Protein AF-A0A0M3IHQ3-F1 (afdb_monomer)

Sequence (482 aa):
MSVLHPSTSAELKSTDRDISDENDVYAEVDDEIVREALESGMDLREYSSKLEEQLKSAHRLAVDDEIVREALESGMDLREYSSKLEEQLKSAHRLAVHDCIEQADKLADLHIELTACDDAFARLEEMLVGFQSELGTISSDMKRLQQQSVEINQQLNNRQKVRGELSQFVDDMVVPQTMIEVILDREVGEREFLEQLHELQHKLQFLKAQEFKEAKAVADVQDVIENLKYKAMAKVREWLLLKISSFKKPLTNYQIPQGALLK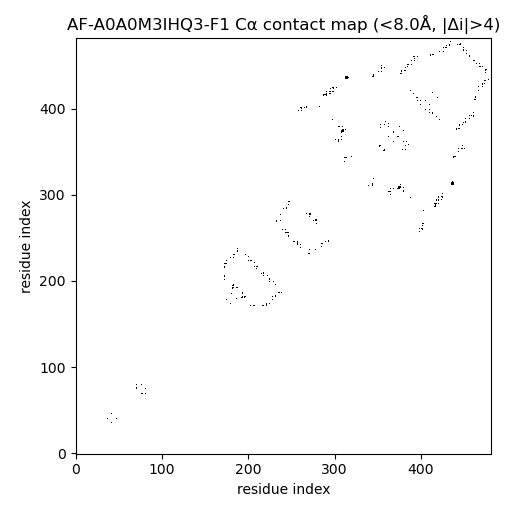NRFFYEFLLANDRQVAREVRDEYVDTISKIFFSYFKTYASRLFRLQLSDAATKDDLLGAEDTVKATGFFSSKPQVRNRATVFSLGTRESLLSFDLLSPLIVPHAAQQANERFQFESLFRSVQYALVDHSSHEFLFISDFFMVSGQAAIELFSQIMMRSITCLLKSCEERILANYDAISLYLCICLCAKYSELMVERGIPAMDGGCKKITTMLGNKFVRK

Solvent-accessible surface area (backbone atoms only — not comparable to full-atom values): 28318 Å² total; per-residue (Å²): 133,82,91,79,86,84,85,82,88,84,88,78,89,85,90,85,87,86,88,87,88,90,87,86,88,86,84,87,80,96,47,76,68,62,53,55,53,64,75,65,73,64,59,74,68,58,57,55,52,54,55,53,50,55,56,54,59,62,61,70,71,65,62,68,63,60,63,58,53,60,51,66,75,66,81,55,61,68,69,60,52,50,52,51,49,52,51,50,49,50,48,51,51,51,47,55,51,44,52,50,57,70,45,37,62,61,53,48,52,49,49,52,53,50,50,52,48,50,55,49,50,51,52,50,50,54,51,50,54,46,51,51,52,50,51,50,49,51,52,52,50,50,52,49,52,52,52,51,51,53,52,51,50,52,53,50,53,53,50,50,54,52,49,50,57,51,48,52,53,48,63,56,63,57,79,56,68,67,50,54,50,39,59,72,73,51,58,80,88,41,69,67,39,53,55,45,48,52,51,50,50,52,36,53,52,51,51,65,70,43,67,86,67,75,52,70,71,52,67,74,42,45,62,56,54,51,54,50,46,54,52,43,49,53,53,49,50,51,51,51,50,51,52,53,54,53,59,74,43,84,94,53,62,60,64,58,57,48,53,57,47,54,77,49,30,64,57,53,53,54,30,51,76,74,38,58,66,63,35,46,52,55,51,51,54,42,39,53,51,50,23,51,49,49,31,54,47,52,56,50,48,53,57,52,43,61,69,34,46,51,87,83,59,50,46,93,86,63,62,92,86,63,74,87,74,79,74,87,73,68,103,83,65,82,80,78,79,82,70,72,69,81,60,66,82,54,63,84,76,62,63,40,52,79,56,80,45,57,78,52,81,70,78,52,53,70,60,37,57,74,70,68,51,64,39,57,68,44,61,49,50,47,37,53,51,48,50,52,51,52,54,50,50,54,49,48,52,48,47,27,57,55,70,72,34,64,71,68,62,32,42,52,56,43,43,69,26,46,46,67,31,52,53,53,50,51,53,58,46,50,62,51,56,71,70,55,56,39,66,65,46,51,49,51,45,43,54,48,41,53,52,52,52,52,53,31,59,77,71,68,49,77,75,54,55,71,58,45,52,52,52,42,52,58,53,48,49,67,74,66,72,122

Organism: Ascaris lumbricoides (NCBI:txid6252)

Mean predicted aligned error: 17.84 Å

Structure (mmCIF, N/CA/C/O backbone):
data_AF-A0A0M3IHQ3-F1
#
_entry.id   AF-A0A0M3IHQ3-F1
#
loop_
_atom_site.group_PDB
_atom_site.id
_atom_site.type_symbol
_atom_site.label_atom_id
_atom_site.label_alt_id
_atom_site.label_comp_id
_atom_site.label_asym_id
_atom_site.label_entity_id
_atom_site.label_seq_id
_atom_site.pdbx_PDB_ins_code
_atom_site.Cartn_x
_atom_site.Cartn_y
_atom_site.Cartn_z
_atom_site.occupancy
_atom_site.B_iso_or_equiv
_atom_site.auth_seq_id
_atom_site.auth_comp_id
_atom_site.auth_asym_id
_atom_site.auth_atom_id
_atom_site.pdbx_PDB_model_num
ATOM 1 N N . MET A 1 1 ? -19.924 60.708 21.856 1.00 33.56 1 MET A N 1
ATOM 2 C CA . MET A 1 1 ? -21.064 61.081 20.993 1.00 33.56 1 MET A CA 1
ATOM 3 C C . MET A 1 1 ? -21.945 59.852 20.819 1.00 33.56 1 MET A C 1
ATOM 5 O O . MET A 1 1 ? -21.414 58.851 20.368 1.00 33.56 1 MET A O 1
ATOM 9 N N . SER A 1 2 ? -23.221 59.968 21.211 1.00 30.80 2 SER A N 1
ATOM 10 C CA . SER A 1 2 ? -24.396 59.256 20.649 1.00 30.80 2 SER A CA 1
ATOM 11 C C . SER A 1 2 ? -24.409 57.717 20.764 1.00 30.80 2 SER A C 1
ATOM 13 O O . SER A 1 2 ? -23.738 57.045 19.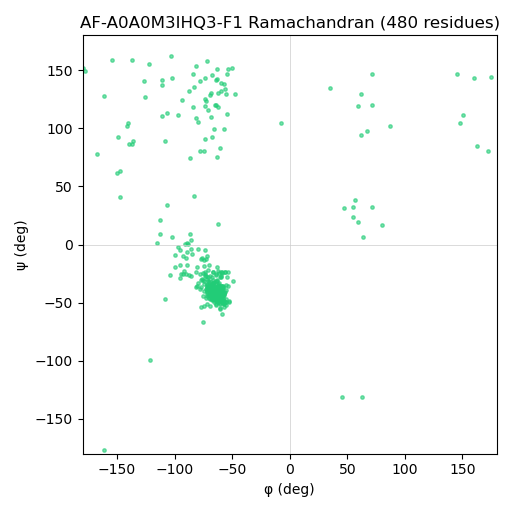998 1.00 30.80 2 SER A O 1
ATOM 15 N N . VAL A 1 3 ? -25.023 57.095 21.781 1.00 32.78 3 VAL A N 1
ATOM 16 C CA . VAL A 1 3 ? -26.479 56.855 21.979 1.00 32.78 3 VAL A CA 1
ATOM 17 C C . VAL A 1 3 ? -27.107 56.031 20.839 1.00 32.78 3 VAL A C 1
ATOM 19 O O . VAL A 1 3 ? -27.125 56.503 19.708 1.00 32.78 3 VAL A O 1
ATOM 22 N N . LEU A 1 4 ? -27.663 54.854 21.184 1.00 29.94 4 LEU A N 1
ATOM 23 C CA . LEU A 1 4 ? -29.041 54.380 20.902 1.00 29.94 4 LEU A CA 1
ATOM 24 C C . LEU A 1 4 ? -29.116 52.838 20.770 1.00 29.94 4 LEU A C 1
ATOM 26 O O . LEU A 1 4 ? -28.673 52.262 19.783 1.00 29.94 4 LEU A O 1
ATOM 30 N N . HIS A 1 5 ? -29.763 52.184 21.742 1.00 38.19 5 HIS A N 1
ATOM 31 C CA . HIS A 1 5 ? -30.675 51.057 21.462 1.00 38.19 5 HIS A CA 1
ATOM 32 C C . HIS A 1 5 ? -31.851 51.604 20.622 1.00 38.19 5 HIS A C 1
ATOM 34 O O . HIS A 1 5 ? -32.172 52.782 20.822 1.00 38.19 5 HIS A O 1
ATOM 40 N N . PRO A 1 6 ? -32.532 50.826 19.742 1.00 41.41 6 PRO A N 1
ATOM 41 C CA . PRO A 1 6 ? -33.457 49.788 20.236 1.00 41.41 6 PRO A CA 1
ATOM 42 C C . PRO A 1 6 ? -33.855 48.648 19.248 1.00 41.41 6 PRO A C 1
ATOM 44 O O . PRO A 1 6 ? -33.441 48.609 18.096 1.00 41.41 6 PRO A O 1
ATOM 47 N N . SER A 1 7 ? -34.746 47.771 19.738 1.00 26.88 7 SER A N 1
ATOM 48 C CA . SER A 1 7 ? -35.897 47.194 19.006 1.00 26.88 7 SER A CA 1
ATOM 49 C C . SER A 1 7 ? -35.770 45.921 18.134 1.00 26.88 7 SER A C 1
ATOM 51 O O . SER A 1 7 ? -35.442 45.973 16.959 1.00 26.88 7 SER A O 1
ATOM 53 N N . THR A 1 8 ? -36.249 44.818 18.740 1.00 28.19 8 THR A N 1
ATOM 54 C CA . THR A 1 8 ? -37.374 43.926 18.328 1.00 28.19 8 THR A CA 1
ATOM 55 C C . THR A 1 8 ? -37.389 43.121 17.017 1.00 28.19 8 THR A C 1
ATOM 57 O O . THR A 1 8 ? -37.420 43.702 15.941 1.00 28.19 8 THR A O 1
ATOM 60 N N . SER A 1 9 ? -37.687 41.817 17.210 1.00 27.42 9 SER A N 1
ATOM 61 C CA . SER A 1 9 ? -38.681 40.977 16.487 1.00 27.42 9 SER A CA 1
ATOM 62 C C . SER A 1 9 ? -38.358 40.590 15.034 1.00 27.42 9 SER A C 1
ATOM 64 O O . SER A 1 9 ? -37.761 41.361 14.308 1.00 27.42 9 SER A O 1
ATOM 66 N N . ALA A 1 10 ? -38.718 39.435 14.474 1.00 30.36 10 ALA A N 1
ATOM 67 C CA . ALA A 1 10 ? -39.569 38.290 14.810 1.00 30.36 10 ALA A CA 1
ATOM 68 C C . ALA A 1 10 ? -39.005 37.079 14.022 1.00 30.36 10 ALA A C 1
ATOM 70 O O . ALA A 1 10 ? -38.202 37.270 13.115 1.00 30.36 10 ALA A O 1
ATOM 71 N N . GLU A 1 11 ? -39.261 35.827 14.396 1.00 28.27 11 GLU A N 1
ATOM 72 C CA . GLU A 1 11 ? -40.269 34.922 13.796 1.00 28.27 11 GLU A CA 1
ATOM 73 C C . GLU A 1 11 ? -39.820 33.499 14.210 1.00 28.27 11 GLU A C 1
ATOM 75 O O . GLU A 1 11 ? -38.618 33.261 14.266 1.00 28.27 11 GLU A O 1
ATOM 80 N N . LEU A 1 12 ? -40.603 32.470 14.541 1.00 30.11 12 LEU A N 1
ATOM 81 C CA . LEU A 1 12 ? -42.025 32.101 14.557 1.00 30.11 12 LEU A CA 1
ATOM 82 C C . LEU A 1 12 ? -42.071 30.897 15.547 1.00 30.11 12 LEU A C 1
ATOM 84 O O . LEU A 1 12 ? -41.176 30.056 15.510 1.00 30.11 12 LEU A O 1
ATOM 88 N N . LYS A 1 13 ? -42.917 30.857 16.594 1.00 30.12 13 LYS A N 1
ATOM 89 C CA . LYS A 1 13 ? -44.277 30.250 16.626 1.00 30.12 13 LYS A CA 1
ATOM 90 C C . LYS A 1 13 ? -44.397 28.977 15.769 1.00 30.12 13 LYS A C 1
ATOM 92 O O . LYS A 1 13 ? -44.006 28.986 14.616 1.00 30.12 13 LYS A O 1
ATOM 97 N N . SER A 1 14 ? -44.990 27.870 16.192 1.00 31.39 14 SER A N 1
ATOM 98 C CA . SER A 1 14 ? -45.923 27.530 17.280 1.00 31.39 14 SER A CA 1
ATOM 99 C C . SER A 1 14 ? -46.169 26.016 17.148 1.00 31.39 14 SER A C 1
ATOM 101 O O . SER A 1 14 ? -45.919 25.469 16.077 1.00 31.39 14 SER A O 1
ATOM 103 N N . THR A 1 15 ? -46.475 25.274 18.206 1.00 29.53 15 THR A N 1
ATOM 104 C CA . THR A 1 15 ? -47.808 24.794 18.678 1.00 29.53 15 THR A CA 1
ATOM 105 C C . THR A 1 15 ? -47.477 23.414 19.252 1.00 29.53 15 THR A C 1
ATOM 107 O O . THR A 1 15 ? -46.611 22.749 18.689 1.00 29.53 15 THR A O 1
ATOM 110 N N . ASP A 1 16 ? -48.047 22.813 20.275 1.00 28.56 16 ASP A N 1
ATOM 111 C CA . ASP A 1 16 ? -49.222 22.902 21.151 1.00 28.56 16 ASP A CA 1
ATOM 112 C C . ASP A 1 16 ? -48.921 21.705 22.106 1.00 28.56 16 ASP A C 1
ATOM 114 O O . ASP A 1 16 ? -48.294 20.739 21.670 1.00 28.56 16 ASP A O 1
ATOM 118 N N . ARG A 1 17 ? -49.259 21.602 23.386 1.00 29.52 17 ARG A N 1
ATOM 119 C CA . ARG A 1 17 ? -50.498 21.895 24.095 1.00 29.52 17 ARG A CA 1
ATOM 120 C C . ARG A 1 17 ? -50.251 21.421 25.545 1.00 29.52 17 ARG A C 1
ATOM 122 O O . ARG A 1 17 ? -49.540 20.436 25.726 1.00 29.52 17 ARG A O 1
ATOM 129 N N . ASP A 1 18 ? -50.798 22.131 26.529 1.00 30.66 18 ASP A N 1
ATOM 130 C CA . ASP A 1 18 ? -51.615 21.577 27.629 1.00 30.66 18 ASP A CA 1
ATOM 131 C C . ASP A 1 18 ? -51.491 22.329 28.971 1.00 30.66 18 ASP A C 1
ATOM 133 O O . ASP A 1 18 ? -50.520 22.208 29.712 1.00 30.66 18 ASP A O 1
ATOM 137 N N . ILE A 1 19 ? -52.563 23.094 29.222 1.00 35.75 19 ILE A N 1
ATOM 138 C CA . ILE A 1 19 ? -53.411 23.132 30.425 1.00 35.75 19 ILE A CA 1
ATOM 139 C C . ILE A 1 19 ? -52.779 23.661 31.723 1.00 35.75 19 ILE A C 1
ATOM 141 O O . ILE A 1 19 ? -52.186 22.940 32.521 1.00 35.75 19 ILE A O 1
ATOM 145 N N . SER A 1 20 ? -53.050 24.944 31.959 1.00 32.34 20 SER A N 1
ATOM 146 C CA . SER A 1 20 ? -53.104 25.594 33.266 1.00 32.34 20 SER A CA 1
ATOM 147 C C . SER A 1 20 ? -54.572 25.873 33.611 1.00 32.34 20 SER A C 1
ATOM 149 O O . SER A 1 20 ? -55.177 26.709 32.947 1.00 32.34 20 SER A O 1
ATOM 151 N N . ASP A 1 21 ? -55.103 25.210 34.637 1.00 33.00 21 ASP A N 1
ATOM 152 C CA . ASP A 1 21 ? -56.352 25.575 35.321 1.00 33.00 21 ASP A CA 1
ATOM 153 C C . ASP A 1 21 ? -56.116 25.445 36.834 1.00 33.00 21 ASP A C 1
ATOM 155 O O . ASP A 1 21 ? -56.302 24.394 37.438 1.00 33.00 21 ASP A O 1
ATOM 159 N N . GLU A 1 22 ? -55.646 26.532 37.438 1.00 40.22 22 GLU A N 1
ATOM 160 C CA . GLU A 1 22 ? -55.726 26.794 38.876 1.00 40.22 22 GLU A CA 1
ATOM 161 C C . GLU A 1 22 ? -56.057 28.280 39.015 1.00 40.22 22 GLU A C 1
ATOM 163 O O . GLU A 1 22 ? -55.164 29.124 39.021 1.00 40.22 22 GLU A O 1
ATOM 168 N N . ASN A 1 23 ? -57.354 28.595 38.983 1.00 42.59 23 ASN A N 1
ATOM 169 C CA . ASN A 1 23 ? -57.996 29.764 39.595 1.00 42.59 23 ASN A CA 1
ATOM 170 C C . ASN A 1 23 ? -59.459 29.812 39.140 1.00 42.59 23 ASN A C 1
ATOM 172 O O . ASN A 1 23 ? -59.783 30.554 38.224 1.00 42.59 23 ASN A O 1
ATOM 176 N N . ASP A 1 24 ? -60.323 29.011 39.768 1.00 39.06 24 ASP A N 1
ATOM 177 C CA . ASP A 1 24 ? -61.774 29.253 39.769 1.00 39.06 24 ASP A CA 1
ATOM 178 C C . ASP A 1 24 ? -62.469 28.360 40.811 1.00 39.06 24 ASP A C 1
ATOM 180 O O . ASP A 1 24 ? -63.052 27.335 40.482 1.00 39.06 24 ASP A O 1
ATOM 184 N N . VAL A 1 25 ? -62.386 28.738 42.094 1.00 39.97 25 VAL A N 1
ATOM 185 C CA . VAL A 1 25 ? -63.378 28.357 43.124 1.00 39.97 25 VAL A CA 1
ATOM 186 C C . VAL A 1 25 ? -63.453 29.466 44.186 1.00 39.97 25 VAL A C 1
ATOM 188 O O . VAL A 1 25 ? -63.119 29.259 45.344 1.00 39.97 25 VAL A O 1
ATOM 191 N N . TYR A 1 26 ? -63.845 30.679 43.792 1.00 40.12 26 TYR A N 1
ATOM 192 C CA . TYR A 1 26 ? -64.339 31.706 44.727 1.00 40.12 26 TYR A CA 1
ATOM 193 C C . TYR A 1 26 ? -65.396 32.563 44.029 1.00 40.12 26 TYR A C 1
ATOM 195 O O . TYR A 1 26 ? -65.218 33.757 43.803 1.00 40.12 26 TYR A O 1
ATOM 203 N N . ALA A 1 27 ? -66.502 31.935 43.653 1.00 43.62 27 ALA A N 1
ATOM 204 C CA . ALA A 1 27 ? -67.686 32.633 43.182 1.00 43.62 27 ALA A CA 1
ATOM 205 C C . ALA A 1 27 ? -68.910 31.801 43.563 1.00 43.62 27 ALA A C 1
ATOM 207 O O . ALA A 1 27 ? -69.235 30.860 42.856 1.00 43.62 27 ALA A O 1
ATOM 208 N N . GLU A 1 28 ? -69.483 32.108 44.731 1.00 45.28 28 GLU A N 1
ATOM 209 C CA . GLU A 1 28 ? -70.914 32.015 45.085 1.00 45.28 28 GLU A CA 1
ATOM 210 C C . GLU A 1 28 ? -71.062 32.038 46.616 1.00 45.28 28 GLU A C 1
ATOM 212 O O . GLU A 1 28 ? -71.146 31.009 47.278 1.00 45.28 28 GLU A O 1
ATOM 217 N N . VAL A 1 29 ? -71.086 33.246 47.185 1.00 43.78 29 VAL A N 1
ATOM 218 C CA . VAL A 1 29 ? -71.801 33.527 48.438 1.00 43.78 29 VAL A CA 1
ATOM 219 C C . VAL A 1 29 ? -72.512 34.861 48.220 1.00 43.78 29 VAL A C 1
ATOM 221 O O . VAL A 1 29 ? -71.959 35.930 48.478 1.00 43.78 29 VAL A O 1
ATOM 224 N N . ASP A 1 30 ? -73.711 34.788 47.646 1.00 49.88 30 ASP A N 1
ATOM 225 C CA . ASP A 1 30 ? -74.659 35.901 47.574 1.00 49.88 30 ASP A CA 1
ATOM 226 C C . ASP A 1 30 ? -75.344 36.046 48.935 1.00 49.88 30 ASP A C 1
ATOM 228 O O . ASP A 1 30 ? -76.458 35.572 49.142 1.00 49.88 30 ASP A O 1
ATOM 232 N N . ASP A 1 31 ? -74.662 36.685 49.885 1.00 53.62 31 ASP A N 1
ATOM 233 C CA . ASP A 1 31 ? -75.326 37.171 51.091 1.00 53.62 31 ASP A CA 1
ATOM 234 C C . ASP A 1 31 ? -74.762 38.544 51.482 1.00 53.62 31 ASP A C 1
ATOM 236 O O . ASP A 1 31 ? -73.634 38.689 51.965 1.00 53.62 31 ASP A O 1
ATOM 240 N N . GLU A 1 32 ? -75.548 39.584 51.204 1.00 51.91 32 GLU A N 1
ATOM 241 C CA . GLU A 1 32 ? -75.206 41.005 51.368 1.00 51.91 32 GLU A CA 1
ATOM 242 C C . GLU A 1 32 ? -74.831 41.343 52.829 1.00 51.91 32 GLU A C 1
ATOM 244 O O . GLU A 1 32 ? -74.001 42.213 53.086 1.00 51.91 32 GLU A O 1
ATOM 249 N N . ILE A 1 33 ? -75.331 40.547 53.781 1.00 53.25 33 ILE A N 1
ATOM 250 C CA . ILE A 1 33 ? -75.077 40.652 55.226 1.00 53.25 33 ILE A CA 1
ATOM 251 C C . ILE A 1 33 ? -73.643 40.224 55.589 1.00 53.25 33 ILE A C 1
ATOM 253 O O . ILE A 1 33 ? -73.018 40.803 56.480 1.00 53.25 33 ILE A O 1
ATOM 257 N N . VAL A 1 34 ? -73.083 39.232 54.887 1.00 54.16 34 VAL A N 1
ATOM 258 C CA . VAL A 1 34 ? -71.730 38.711 55.159 1.00 54.16 34 VAL A CA 1
ATOM 259 C C . VAL A 1 34 ? -70.661 39.668 54.625 1.00 54.16 34 VAL A C 1
ATOM 261 O O . VAL A 1 34 ? -69.583 39.795 55.210 1.00 54.16 34 VAL A O 1
ATOM 264 N N . ARG A 1 35 ? -70.972 40.409 53.556 1.00 54.22 35 ARG A N 1
ATOM 265 C CA . ARG A 1 35 ? -70.079 41.428 52.987 1.00 54.22 35 ARG A CA 1
ATOM 266 C C . ARG A 1 35 ? -69.938 42.656 53.886 1.00 54.22 35 ARG A C 1
ATOM 268 O O . ARG A 1 35 ? -68.817 43.105 54.112 1.00 54.22 35 ARG A O 1
ATOM 275 N N . GLU A 1 36 ? -71.037 43.147 54.458 1.00 55.66 36 GLU A N 1
ATOM 276 C CA . GLU A 1 36 ? -71.013 44.314 55.354 1.00 55.66 36 GLU A CA 1
ATOM 277 C C . GLU A 1 36 ? -70.318 43.999 56.701 1.00 55.66 36 GLU A C 1
ATOM 279 O O . GLU A 1 36 ? -69.619 44.842 57.278 1.00 55.66 36 GLU A O 1
ATOM 284 N N . ALA A 1 37 ? -70.414 42.746 57.163 1.00 50.81 37 ALA A N 1
ATOM 285 C CA . ALA A 1 37 ? -69.688 42.252 58.336 1.00 50.81 37 ALA A CA 1
ATOM 286 C C . ALA A 1 37 ? -68.165 42.145 58.109 1.00 50.81 37 ALA A C 1
ATOM 288 O O . ALA A 1 37 ? -67.386 42.400 59.028 1.00 50.81 37 ALA A O 1
ATOM 289 N N . LEU A 1 38 ? -67.724 41.804 56.892 1.00 52.91 38 LEU A N 1
ATOM 290 C CA . LEU A 1 38 ? -66.300 41.701 56.551 1.00 52.91 38 LEU A CA 1
ATOM 291 C C . LEU A 1 38 ? -65.649 43.067 56.264 1.00 52.91 38 LEU A C 1
ATOM 293 O O . LEU A 1 38 ? -64.480 43.253 56.601 1.00 52.91 38 LEU A O 1
ATOM 297 N N . GLU A 1 39 ? -66.377 44.038 55.698 1.00 56.41 39 GLU A N 1
ATOM 298 C CA . GLU A 1 39 ? -65.840 45.383 55.408 1.00 56.41 39 GLU A CA 1
ATOM 299 C C . GLU A 1 39 ? -65.754 46.304 56.638 1.00 56.41 39 GLU A C 1
ATOM 301 O O . GLU A 1 39 ? -64.905 47.197 56.676 1.00 56.41 39 GLU A O 1
ATOM 306 N N . SER A 1 40 ? -66.579 46.089 57.669 1.00 58.78 40 SER A N 1
ATOM 307 C CA . SER A 1 40 ? -66.582 46.925 58.882 1.00 58.78 40 SER A CA 1
ATOM 308 C C . SER A 1 40 ? -65.623 46.463 59.988 1.00 58.78 40 SER A C 1
ATOM 310 O O . SER A 1 40 ? -65.439 47.192 60.963 1.00 58.78 40 SER A O 1
ATOM 312 N N . GLY A 1 41 ? -64.975 45.300 59.838 1.00 56.03 41 GLY A N 1
ATOM 313 C CA . GLY A 1 41 ? -63.868 44.856 60.697 1.00 56.03 41 GLY A CA 1
ATOM 314 C C . GLY A 1 41 ? -64.161 44.827 62.204 1.00 56.03 41 GLY A C 1
ATOM 315 O O . GLY A 1 41 ? -63.225 44.931 62.994 1.00 56.03 41 GLY A O 1
ATOM 316 N N . MET A 1 42 ? -65.430 44.725 62.615 1.00 53.28 42 MET A N 1
ATOM 317 C CA . MET A 1 42 ? -65.819 44.621 64.024 1.00 53.28 42 MET A CA 1
ATOM 318 C C . MET A 1 42 ? -65.952 43.151 64.428 1.00 53.28 42 MET A C 1
ATOM 320 O O . MET A 1 42 ? -66.712 42.392 63.831 1.00 53.28 42 MET A O 1
ATOM 324 N N . ASP A 1 43 ? -65.218 42.763 65.469 1.00 56.72 43 ASP A N 1
ATOM 325 C CA . ASP A 1 43 ? -65.272 41.434 66.079 1.00 56.72 43 ASP A CA 1
ATOM 326 C C . ASP A 1 43 ? -66.683 41.192 66.656 1.00 56.72 43 ASP A C 1
ATOM 328 O O . ASP A 1 43 ? -67.210 42.034 67.392 1.00 56.72 43 ASP A O 1
ATOM 332 N N . LEU A 1 44 ? -67.318 40.049 66.352 1.00 52.19 44 LEU A N 1
ATOM 333 C CA . LEU A 1 44 ? -68.681 39.715 66.816 1.00 52.19 44 LEU A CA 1
ATOM 334 C C . LEU A 1 44 ? -68.830 39.816 68.350 1.00 52.19 44 LEU A C 1
ATOM 336 O O . LEU A 1 44 ? -69.932 40.029 68.858 1.00 52.19 44 LEU A O 1
ATOM 340 N N . ARG A 1 45 ? -67.718 39.704 69.087 1.00 59.75 45 ARG A N 1
ATOM 341 C CA . ARG A 1 45 ? -67.644 39.878 70.546 1.00 59.75 45 ARG A CA 1
ATOM 342 C C . ARG A 1 45 ? -67.791 41.332 71.012 1.00 59.75 45 ARG A C 1
ATOM 344 O O . ARG A 1 45 ? -68.304 41.572 72.104 1.00 59.75 45 ARG A O 1
ATOM 351 N N . GLU A 1 46 ? -67.375 42.314 70.213 1.00 60.34 46 GLU A N 1
ATOM 352 C CA . GLU A 1 46 ? -67.557 43.735 70.547 1.00 60.34 46 GLU A CA 1
ATOM 353 C C . GLU A 1 46 ? -69.015 44.175 70.370 1.00 60.34 46 GLU A C 1
ATOM 355 O O . GLU A 1 46 ? -69.523 44.988 71.149 1.00 60.34 46 GLU A O 1
ATOM 360 N N . TYR A 1 47 ? -69.718 43.604 69.388 1.00 61.28 47 TYR A N 1
ATOM 361 C CA . TYR A 1 47 ? -71.132 43.895 69.156 1.00 61.28 47 TYR A CA 1
ATOM 362 C C . TYR A 1 47 ? -72.021 43.353 70.287 1.00 61.28 47 TYR A C 1
ATOM 364 O O . TYR A 1 47 ? -72.889 44.074 70.787 1.00 61.28 47 TYR A O 1
ATOM 372 N N . SER A 1 48 ? -71.754 42.131 70.768 1.00 57.78 48 SER A N 1
ATOM 373 C CA . SER A 1 48 ? -72.471 41.562 71.918 1.00 57.78 48 SER A CA 1
ATOM 374 C C . SER A 1 48 ? -72.231 42.364 73.203 1.00 57.78 48 SER A C 1
ATOM 376 O O . SER A 1 48 ? -73.168 42.606 73.962 1.00 57.78 48 SER A O 1
ATOM 378 N N . SER A 1 49 ? -71.008 42.866 73.416 1.00 66.75 49 SER A N 1
ATOM 379 C CA . SER A 1 49 ? -70.671 43.679 74.593 1.00 66.75 49 SER A CA 1
ATOM 380 C C . SER A 1 49 ? -71.406 45.028 74.625 1.00 66.75 49 SER A C 1
ATOM 382 O O . SER A 1 49 ? -71.833 45.466 75.694 1.00 66.75 49 SER A O 1
ATOM 384 N N . LYS A 1 50 ? -71.595 45.688 73.472 1.00 69.50 50 LYS A N 1
ATOM 385 C CA . LYS A 1 50 ? -72.358 46.951 73.378 1.00 69.50 50 LYS A CA 1
ATOM 386 C C . LYS A 1 50 ? -73.846 46.764 73.678 1.00 69.50 50 LYS A C 1
ATOM 388 O O . LYS A 1 50 ? -74.454 47.615 74.328 1.00 69.50 50 LYS A O 1
ATOM 393 N N . LEU A 1 51 ? -74.427 45.656 73.222 1.00 60.03 51 LEU A N 1
ATOM 394 C CA . LEU A 1 51 ? -75.823 45.299 73.491 1.00 60.03 51 LEU A CA 1
ATOM 395 C C . LEU A 1 51 ? -76.062 45.024 74.985 1.00 60.03 51 LEU A C 1
ATOM 397 O O . LEU A 1 51 ? -77.062 45.479 75.545 1.00 60.03 51 LEU A O 1
ATOM 401 N N . GLU A 1 52 ? -75.116 44.364 75.658 1.00 65.06 52 GLU A N 1
ATOM 402 C CA . GLU A 1 52 ? -75.179 44.134 77.108 1.00 65.06 52 GLU A CA 1
ATOM 403 C C . GLU A 1 52 ? -75.039 45.423 77.938 1.00 65.06 52 GLU A C 1
ATOM 405 O O . GLU A 1 52 ? -75.704 45.571 78.969 1.00 65.06 52 GLU A O 1
ATOM 410 N N . GLU A 1 53 ? -74.213 46.381 77.503 1.00 71.00 53 GLU A N 1
ATOM 411 C CA . GLU A 1 53 ? -74.074 47.689 78.163 1.00 71.00 53 GLU A CA 1
ATOM 412 C C . GLU A 1 53 ? -75.354 48.529 78.067 1.00 71.00 53 GLU A C 1
ATOM 414 O O . GLU A 1 53 ? -75.788 49.125 79.060 1.00 71.00 53 GLU A O 1
ATOM 419 N N . GLN A 1 54 ? -76.005 48.528 76.900 1.00 61.56 54 GLN A N 1
ATOM 420 C CA . GLN A 1 54 ? -77.271 49.234 76.699 1.00 61.56 54 GLN A CA 1
ATOM 421 C C . GLN A 1 54 ? -78.392 48.643 77.567 1.00 61.56 54 GLN A C 1
ATOM 423 O O . GLN A 1 54 ? -79.101 49.398 78.239 1.00 61.56 54 GLN A O 1
ATOM 428 N N . LEU A 1 55 ? -78.483 47.313 77.665 1.00 58.28 55 LEU A N 1
ATOM 429 C CA . LEU A 1 55 ? -79.435 46.622 78.547 1.00 58.28 55 LEU A CA 1
ATOM 430 C C . LEU A 1 55 ? -79.190 46.907 80.039 1.00 58.28 55 LEU A C 1
ATOM 432 O O . LEU A 1 55 ? -80.143 47.150 80.784 1.00 58.28 55 LEU A O 1
ATOM 436 N N . LYS A 1 56 ? -77.926 46.952 80.483 1.00 61.28 56 LYS A N 1
ATOM 437 C CA . LYS A 1 56 ? -77.571 47.293 81.876 1.00 61.28 56 LYS A CA 1
ATOM 438 C C . LYS A 1 56 ? -77.885 48.746 82.234 1.00 61.28 56 LYS A C 1
ATOM 440 O O . LYS A 1 56 ? -78.265 49.018 83.374 1.00 61.28 56 LYS A O 1
ATOM 445 N N . SER A 1 57 ? -77.741 49.675 81.286 1.00 57.44 57 SER A N 1
ATOM 446 C CA . SER A 1 57 ? -78.025 51.098 81.516 1.00 57.44 57 SER A CA 1
ATOM 447 C C . SER A 1 57 ? -79.523 51.387 81.688 1.00 57.44 57 SER A C 1
ATOM 449 O O . SER A 1 57 ? -79.896 52.161 82.568 1.00 57.44 57 SER A O 1
ATOM 451 N N . ALA A 1 58 ? -80.386 50.694 80.937 1.00 55.44 58 ALA A N 1
ATOM 452 C CA . ALA A 1 58 ? -81.840 50.835 81.026 1.00 55.44 58 ALA A CA 1
ATOM 453 C C . ALA A 1 58 ? -82.420 50.270 82.339 1.00 55.44 58 ALA A C 1
ATOM 455 O O . ALA A 1 58 ? -83.385 50.810 82.874 1.00 55.44 58 ALA A O 1
ATOM 456 N N . HIS A 1 59 ? -81.808 49.219 82.896 1.00 54.12 59 HIS A N 1
ATOM 457 C CA . HIS A 1 59 ? -82.269 48.582 84.137 1.00 54.12 59 HIS A CA 1
ATOM 458 C C . HIS A 1 59 ? -81.951 49.375 85.416 1.00 54.12 59 HIS A C 1
ATOM 460 O O . HIS A 1 59 ? -82.644 49.214 86.416 1.00 54.12 59 HIS A O 1
ATOM 466 N N . ARG A 1 60 ? -80.919 50.232 85.417 1.00 50.94 60 ARG A N 1
ATOM 467 C CA . ARG A 1 60 ? -80.479 50.951 86.632 1.00 50.94 60 ARG A CA 1
ATOM 468 C C . ARG A 1 60 ? -81.296 52.196 86.983 1.00 50.94 60 ARG A C 1
ATOM 470 O O . ARG A 1 60 ? -81.215 52.641 88.117 1.00 50.94 60 ARG A O 1
ATOM 477 N N . LEU A 1 61 ? -82.044 52.768 86.040 1.00 49.56 61 LEU A N 1
ATOM 478 C CA . LEU A 1 61 ? -82.739 54.050 86.235 1.00 49.56 61 LEU A CA 1
ATOM 479 C C . LEU A 1 61 ? -84.228 53.914 86.581 1.00 49.56 61 LEU A C 1
ATOM 481 O O . LEU A 1 61 ? -84.803 54.855 87.110 1.00 49.56 61 LEU A O 1
ATOM 485 N N . ALA A 1 62 ? -84.855 52.769 86.297 1.00 49.97 62 ALA A N 1
ATOM 486 C CA . ALA A 1 62 ? -86.308 52.614 86.415 1.00 49.97 62 ALA A CA 1
ATOM 487 C C . ALA A 1 62 ? -86.787 52.015 87.752 1.00 49.97 62 ALA A C 1
ATOM 489 O O . ALA A 1 62 ? -87.967 52.112 88.070 1.00 49.97 62 ALA A O 1
ATOM 490 N N . VAL A 1 63 ? -85.904 51.373 88.525 1.00 54.16 63 VAL A N 1
ATOM 491 C CA . VAL A 1 63 ? -86.318 50.515 89.654 1.00 54.16 63 VAL A CA 1
ATOM 492 C C . VAL A 1 63 ? -86.368 51.259 90.996 1.00 54.16 63 VAL A C 1
ATOM 494 O O . VAL A 1 63 ? -87.162 50.886 91.856 1.00 54.16 63 VAL A O 1
ATOM 497 N N . ASP A 1 64 ? -85.599 52.338 91.174 1.00 55.50 64 ASP A N 1
ATOM 498 C CA . ASP A 1 64 ? -85.453 52.970 92.496 1.00 55.50 64 ASP A CA 1
ATOM 499 C C . ASP A 1 64 ? -86.551 54.001 92.845 1.00 55.50 64 ASP A C 1
ATOM 501 O O . ASP A 1 64 ? -86.860 54.163 94.024 1.00 55.50 64 ASP A O 1
ATOM 505 N N . ASP A 1 65 ? -87.195 54.662 91.872 1.00 57.94 65 ASP A N 1
ATOM 506 C CA . ASP A 1 65 ? -88.106 55.796 92.152 1.00 57.94 65 ASP A CA 1
ATOM 507 C C . ASP A 1 65 ? -89.603 55.422 92.256 1.00 57.94 65 ASP A C 1
ATOM 509 O O . ASP A 1 65 ? -90.351 56.061 92.999 1.00 57.94 65 ASP A O 1
ATOM 513 N N . GLU A 1 66 ? -90.071 54.372 91.569 1.00 60.34 66 GLU A N 1
ATOM 514 C CA . GLU A 1 66 ? -91.499 53.989 91.584 1.00 60.34 66 GLU A CA 1
ATOM 515 C C . GLU A 1 66 ? -91.872 53.245 92.885 1.00 60.34 66 GLU A C 1
ATOM 517 O O . GLU A 1 66 ? -92.913 53.501 93.492 1.00 60.34 66 GLU A O 1
ATOM 522 N N . ILE A 1 67 ? -90.965 52.386 93.370 1.00 59.66 67 ILE A N 1
ATOM 523 C CA . ILE A 1 67 ? -91.158 51.529 94.553 1.00 59.66 67 ILE A CA 1
ATOM 524 C C . ILE A 1 67 ? -91.140 52.353 95.852 1.00 59.66 67 ILE A C 1
ATOM 526 O O . ILE A 1 67 ? -91.865 52.051 96.802 1.00 59.66 67 ILE A O 1
ATOM 530 N N . VAL A 1 68 ? -90.340 53.423 95.897 1.00 59.25 68 VAL A N 1
ATOM 531 C CA . VAL A 1 68 ? -90.240 54.309 97.069 1.00 59.25 68 VAL A CA 1
ATOM 532 C C . VAL A 1 68 ? -91.446 55.252 97.159 1.00 59.25 68 VAL A C 1
ATOM 534 O O . VAL A 1 68 ? -91.880 55.592 98.263 1.00 59.25 68 VAL A O 1
ATOM 537 N N . ARG A 1 69 ? -92.038 55.639 96.020 1.00 58.62 69 ARG A N 1
ATOM 538 C CA . ARG A 1 69 ? -93.190 56.552 95.976 1.00 58.62 69 ARG A CA 1
ATOM 539 C C . ARG A 1 69 ? -94.497 55.881 96.417 1.00 58.62 69 ARG A C 1
ATOM 541 O O . ARG A 1 69 ? -95.246 56.477 97.187 1.00 58.62 69 ARG A O 1
ATOM 548 N N . GLU A 1 70 ? -94.727 54.626 96.031 1.00 59.69 70 GLU A N 1
ATOM 549 C CA . GLU A 1 70 ? -95.915 53.848 96.438 1.00 59.69 70 GLU A CA 1
ATOM 550 C C . GLU A 1 70 ? -95.894 53.469 97.942 1.00 59.69 70 GLU A C 1
ATOM 552 O O . GLU A 1 70 ? -96.934 53.368 98.604 1.00 59.69 70 GLU A O 1
ATOM 557 N N . ALA A 1 71 ? -94.695 53.353 98.529 1.00 54.25 71 ALA A N 1
ATOM 558 C CA . ALA A 1 71 ? -94.499 53.071 99.952 1.00 54.25 71 ALA A CA 1
ATOM 559 C C . ALA A 1 71 ? -94.815 54.266 100.880 1.00 54.25 71 ALA A C 1
ATOM 561 O O . ALA A 1 71 ? -95.163 54.060 102.042 1.00 54.25 71 ALA A O 1
ATOM 562 N N . LEU A 1 72 ? -94.724 55.512 100.395 1.00 55.81 72 LEU A N 1
ATOM 563 C CA . LEU A 1 72 ? -94.994 56.718 101.198 1.00 55.81 72 LEU A CA 1
ATOM 564 C C . LEU A 1 72 ? -96.466 57.174 101.151 1.00 55.81 72 LEU A C 1
ATOM 566 O O . LEU A 1 72 ? -96.929 57.796 102.106 1.00 55.81 72 LEU A O 1
ATOM 570 N N . GLU A 1 73 ? -97.222 56.842 100.097 1.00 58.62 73 GLU A N 1
ATOM 571 C CA . GLU A 1 73 ? -98.650 57.202 99.975 1.00 58.62 73 GLU A CA 1
ATOM 572 C C . GLU A 1 73 ? -99.597 56.254 100.732 1.00 58.62 73 GLU A C 1
ATOM 574 O O . GLU A 1 73 ? -100.692 56.658 101.125 1.00 58.62 73 GLU A O 1
ATOM 579 N N . SER A 1 74 ? -99.183 55.009 100.990 1.00 55.56 74 SER A N 1
ATOM 580 C CA . SER A 1 74 ? -100.030 53.987 101.625 1.00 55.56 74 SER A CA 1
ATOM 581 C C . SER A 1 74 ? -100.041 54.017 103.162 1.00 55.56 74 SER A C 1
ATOM 583 O O . SER A 1 74 ? -100.814 53.282 103.774 1.00 55.56 74 SER A O 1
ATOM 585 N N . GLY A 1 75 ? -99.244 54.879 103.809 1.00 54.41 75 GLY A N 1
ATOM 586 C CA . GLY A 1 75 ? -99.280 55.083 105.267 1.00 54.41 75 GLY A CA 1
ATOM 587 C C . GLY A 1 75 ? -98.998 53.828 106.109 1.00 54.41 75 GL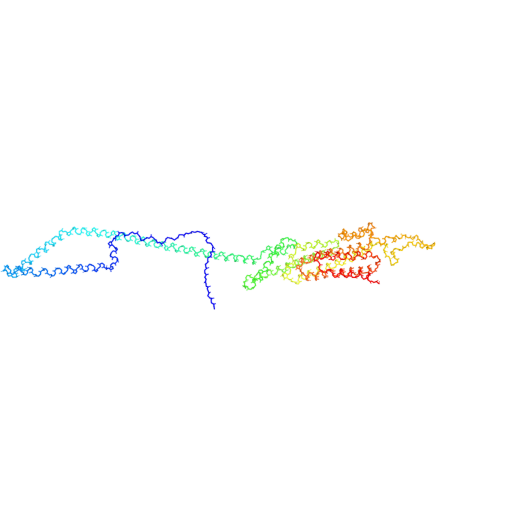Y A C 1
ATOM 588 O O . GLY A 1 75 ? -99.360 53.795 107.285 1.00 54.41 75 GLY A O 1
ATOM 589 N N . MET A 1 76 ? -98.377 52.801 105.519 1.00 55.12 76 MET A N 1
ATOM 590 C CA . MET A 1 76 ? -97.991 51.553 106.182 1.00 55.12 76 MET A CA 1
ATOM 591 C C . MET A 1 76 ? -96.486 51.554 106.490 1.00 55.12 76 MET A C 1
ATOM 593 O O . MET A 1 76 ? -95.680 52.079 105.727 1.00 55.12 76 MET A O 1
ATOM 597 N N . ASP A 1 77 ? -96.105 50.977 107.629 1.00 55.69 77 ASP A N 1
ATOM 598 C CA . ASP A 1 77 ? -94.717 50.885 108.095 1.00 55.69 77 ASP A CA 1
ATOM 599 C C . ASP A 1 77 ? -93.846 50.105 107.082 1.00 55.69 77 ASP A C 1
ATOM 601 O O . ASP A 1 77 ? -94.222 49.015 106.637 1.00 55.69 77 ASP A O 1
ATOM 605 N N . LEU A 1 78 ? -92.667 50.635 106.718 1.00 59.72 78 LEU A N 1
ATOM 606 C CA . LEU A 1 78 ? -91.787 50.078 105.671 1.00 59.72 78 LEU A CA 1
ATOM 607 C C . LEU A 1 78 ? -91.391 48.611 105.925 1.00 59.72 78 LEU A C 1
ATOM 609 O O . LEU A 1 78 ? -91.062 47.891 104.984 1.00 59.72 78 LEU A O 1
ATOM 613 N N . ARG A 1 79 ? -91.438 48.152 107.181 1.00 62.28 79 ARG A N 1
ATOM 614 C CA . ARG A 1 79 ? -91.166 46.755 107.559 1.00 62.28 79 ARG A CA 1
ATOM 615 C C . ARG A 1 79 ? -92.307 45.791 107.224 1.00 62.28 79 ARG A C 1
ATOM 617 O O . ARG A 1 79 ? -92.046 44.626 106.934 1.00 62.28 79 ARG A O 1
ATOM 624 N N . GLU A 1 80 ? -93.557 46.250 107.242 1.00 61.16 80 GLU A N 1
ATOM 625 C CA . GLU A 1 80 ? -94.701 45.423 106.837 1.00 61.16 80 GLU A CA 1
ATOM 626 C C . GLU A 1 80 ? -94.787 45.322 105.310 1.00 61.16 80 GLU A C 1
ATOM 628 O O . GLU A 1 80 ? -95.064 44.245 104.779 1.00 61.16 80 GLU A O 1
ATOM 633 N N . TYR A 1 81 ? -94.458 46.402 104.591 1.00 59.94 81 TYR A N 1
ATOM 634 C CA . TYR A 1 81 ? -94.387 46.385 103.128 1.00 59.94 81 TYR A CA 1
ATOM 635 C C . TYR A 1 81 ? -93.207 45.549 102.616 1.00 59.94 81 TYR A C 1
ATOM 637 O O . TYR A 1 81 ? -93.395 44.747 101.705 1.00 59.94 81 TYR A O 1
ATOM 645 N N . SER A 1 82 ? -92.023 45.631 103.244 1.00 62.44 82 SER A N 1
ATOM 646 C CA . SER A 1 82 ? -90.898 44.747 102.902 1.00 62.44 82 SER A CA 1
ATOM 647 C C . SER A 1 82 ? -91.229 43.279 103.168 1.00 62.44 82 SER A C 1
ATOM 649 O O . SER A 1 82 ? -90.867 42.425 102.368 1.00 62.44 82 SER A O 1
ATOM 651 N N . SER A 1 83 ? -91.972 42.977 104.239 1.00 67.88 83 SER A N 1
ATOM 652 C CA . SER A 1 83 ? -92.444 41.616 104.515 1.00 67.88 83 SER A CA 1
ATOM 653 C C . SER A 1 83 ? -93.413 41.121 103.439 1.00 67.88 83 SER A C 1
ATOM 655 O O . SER A 1 83 ? -93.311 39.978 103.004 1.00 67.88 83 SER A O 1
ATOM 657 N N . LYS A 1 84 ? -94.334 41.974 102.978 1.00 70.75 84 LYS A N 1
ATOM 658 C CA . LYS A 1 84 ? -95.315 41.626 101.939 1.00 70.75 84 LYS A CA 1
ATOM 659 C C . LYS A 1 84 ? -94.671 41.501 100.554 1.00 70.75 84 LYS A C 1
ATOM 661 O O . LYS A 1 84 ? -95.035 40.611 99.790 1.00 70.75 84 LYS A O 1
ATOM 666 N N . LEU A 1 85 ? -93.680 42.341 100.256 1.00 70.00 85 LEU A N 1
ATOM 667 C CA . LEU A 1 85 ? -92.881 42.282 99.034 1.00 70.00 85 LEU A CA 1
ATOM 668 C C . LEU A 1 85 ? -91.957 41.058 99.032 1.00 70.00 85 LEU A C 1
ATOM 670 O O . LEU A 1 85 ? -91.857 40.383 98.016 1.00 70.00 85 LEU A O 1
ATOM 674 N N . GLU A 1 86 ? -91.341 40.706 100.165 1.00 70.50 86 GLU A N 1
ATOM 675 C CA . GLU A 1 86 ? -90.607 39.442 100.314 1.00 70.50 86 GLU A CA 1
ATOM 676 C C . GLU A 1 86 ? -91.521 38.230 100.119 1.00 70.50 86 GLU A C 1
ATOM 678 O O . GLU A 1 86 ? -91.097 37.222 99.557 1.00 70.50 86 GLU A O 1
ATOM 683 N N . GLU A 1 87 ? -92.774 38.310 100.562 1.00 76.38 87 GLU A N 1
ATOM 684 C CA . GLU A 1 87 ? -93.758 37.242 100.400 1.00 76.38 87 GLU A CA 1
ATOM 685 C C . GLU A 1 87 ? -94.227 37.119 98.941 1.00 76.38 87 GLU A C 1
ATOM 687 O O . GLU A 1 87 ? -94.276 36.013 98.396 1.00 76.38 87 GLU A O 1
ATOM 692 N N . GLN A 1 88 ? -94.457 38.245 98.258 1.00 75.31 88 GLN A N 1
ATOM 693 C CA . GLN A 1 88 ? -94.749 38.281 96.823 1.00 75.31 88 GLN A CA 1
ATOM 694 C C . GLN A 1 88 ? -93.556 37.826 95.979 1.00 75.31 88 GLN A C 1
ATOM 696 O O . GLN A 1 88 ? -93.737 37.030 95.059 1.00 75.31 88 GLN A O 1
ATOM 701 N N . LEU A 1 89 ? -92.336 38.239 96.319 1.00 74.31 89 LEU A N 1
ATOM 702 C CA . LEU A 1 89 ? -91.115 37.833 95.627 1.00 74.31 89 LEU A CA 1
ATOM 703 C C . LEU A 1 89 ? -90.825 36.350 95.856 1.00 74.31 89 LEU A C 1
ATOM 705 O O . LEU A 1 89 ? -90.512 35.644 94.903 1.00 74.31 89 LEU A O 1
ATOM 709 N N . LYS A 1 90 ? -91.043 35.830 97.071 1.00 75.56 90 LYS A N 1
ATOM 710 C CA . LYS A 1 90 ? -91.041 34.381 97.325 1.00 75.56 90 LYS A CA 1
ATOM 711 C C . LYS A 1 90 ? -92.105 33.671 96.496 1.00 75.56 90 LYS A C 1
ATOM 713 O O . LYS A 1 90 ? -91.815 32.602 95.974 1.00 75.56 90 LYS A O 1
ATOM 718 N N . SER A 1 91 ? -93.302 34.238 96.337 1.00 76.62 91 SER A N 1
ATOM 719 C CA . SER A 1 91 ? -94.369 33.621 95.539 1.00 76.62 91 SER A CA 1
ATOM 720 C C . SER A 1 91 ? -94.052 33.592 94.040 1.00 76.62 91 SER A C 1
ATOM 722 O O . SER A 1 91 ? -94.197 32.541 93.426 1.00 76.62 91 SER A O 1
ATOM 724 N N . ALA A 1 92 ? -93.532 34.687 93.476 1.00 76.19 92 ALA A N 1
ATOM 725 C CA . ALA A 1 92 ? -93.140 34.791 92.073 1.00 76.19 92 ALA A CA 1
ATOM 726 C C . ALA A 1 92 ? -91.907 33.935 91.772 1.00 76.19 92 ALA A C 1
ATOM 728 O O . ALA A 1 92 ? -91.869 33.247 90.758 1.00 76.19 92 ALA A O 1
ATOM 729 N N . HIS A 1 93 ? -90.935 33.899 92.688 1.00 72.31 93 HIS A N 1
ATOM 730 C CA . HIS A 1 93 ? -89.789 33.001 92.585 1.00 72.31 93 HIS A CA 1
ATOM 731 C C . HIS A 1 93 ? -90.241 31.541 92.652 1.00 72.31 93 HIS A C 1
ATOM 733 O O . HIS A 1 93 ? -89.774 30.721 91.875 1.00 72.31 93 HIS A O 1
ATOM 739 N N . ARG A 1 94 ? -91.205 31.210 93.521 1.00 75.19 94 ARG A N 1
ATOM 740 C CA . ARG A 1 94 ? -91.776 29.860 93.586 1.00 75.19 94 ARG A CA 1
ATOM 741 C C . ARG A 1 94 ? -92.561 29.502 92.325 1.00 75.19 94 ARG A C 1
ATOM 743 O O . ARG A 1 94 ? -92.539 28.341 91.955 1.00 75.19 94 ARG A O 1
ATOM 750 N N . LEU A 1 95 ? -93.214 30.467 91.677 1.00 78.75 95 LEU A N 1
ATOM 751 C CA . LEU A 1 95 ? -93.937 30.292 90.412 1.00 78.75 95 LEU A CA 1
ATOM 752 C C . LEU A 1 95 ? -92.982 30.120 89.227 1.00 78.75 95 LEU A C 1
ATOM 754 O O . LEU A 1 95 ? -93.137 29.179 88.471 1.00 78.75 95 LEU A O 1
ATOM 758 N N . ALA A 1 96 ? -91.939 30.941 89.116 1.00 70.88 96 ALA A N 1
ATOM 759 C CA . ALA A 1 96 ? -90.923 30.794 88.074 1.00 70.88 96 ALA A CA 1
ATOM 760 C C . ALA A 1 96 ? -90.106 29.506 88.248 1.00 70.88 96 ALA A C 1
ATOM 762 O O . ALA A 1 96 ? -89.808 28.826 87.274 1.00 70.88 96 ALA A O 1
ATOM 763 N N . VAL A 1 97 ? -89.777 29.137 89.491 1.00 73.94 97 VAL A N 1
ATOM 764 C CA . VAL A 1 97 ? -89.171 27.837 89.803 1.00 73.94 97 VAL A CA 1
ATOM 765 C C . VAL A 1 97 ? -90.150 26.710 89.487 1.00 73.94 97 VAL A C 1
ATOM 767 O O . VAL A 1 97 ? -89.724 25.704 88.940 1.00 73.94 97 VAL A O 1
ATOM 770 N N . HIS A 1 98 ? -91.445 26.872 89.768 1.00 75.88 98 HIS A N 1
ATOM 771 C CA . HIS A 1 98 ? -92.462 25.891 89.398 1.00 75.88 98 HIS A CA 1
ATOM 772 C C . HIS A 1 98 ? -92.572 25.730 87.880 1.00 75.88 98 HIS A C 1
ATOM 774 O O . HIS A 1 98 ? -92.520 24.604 87.420 1.00 75.88 98 HIS A O 1
ATOM 780 N N . ASP A 1 99 ? -92.627 26.811 87.103 1.00 74.69 99 ASP A N 1
ATOM 781 C CA . ASP A 1 99 ? -92.700 26.763 85.637 1.00 74.69 99 ASP A CA 1
ATOM 782 C C . ASP A 1 99 ? -91.415 26.189 85.023 1.00 74.69 99 ASP A C 1
ATOM 784 O O . ASP A 1 99 ? -91.479 25.373 84.105 1.00 74.69 99 ASP A O 1
ATOM 788 N N . CYS A 1 100 ? -90.242 26.544 85.565 1.00 66.94 100 CYS A N 1
ATOM 789 C CA . CYS A 1 100 ? -88.974 25.925 85.176 1.00 66.94 100 CYS A CA 1
ATOM 790 C C . CYS A 1 100 ? -88.937 24.438 85.523 1.00 66.94 100 CYS A C 1
ATOM 792 O O . CYS A 1 100 ? -88.367 23.679 84.755 1.00 66.94 100 CYS A O 1
ATOM 794 N N . ILE A 1 101 ? -89.519 24.014 86.649 1.00 74.12 101 ILE A N 1
ATOM 795 C CA . ILE A 1 101 ? -89.623 22.599 87.037 1.00 74.12 101 ILE A CA 1
ATOM 796 C C . ILE A 1 101 ? -90.657 21.872 86.166 1.00 74.12 101 ILE A C 1
ATOM 798 O O . ILE A 1 101 ? -90.432 20.733 85.781 1.00 74.12 101 ILE A O 1
ATOM 802 N N . GLU A 1 102 ? -91.765 22.519 85.818 1.00 75.75 102 GLU A N 1
ATOM 803 C CA . GLU A 1 102 ? -92.854 21.935 85.030 1.00 75.75 102 GLU A CA 1
ATOM 804 C C . GLU A 1 102 ? -92.472 21.799 83.546 1.00 75.75 102 GLU A C 1
ATOM 806 O O . GLU A 1 102 ? -92.887 20.860 82.868 1.00 75.75 102 GLU A O 1
ATOM 811 N N . GLN A 1 103 ? -91.636 22.708 83.036 1.00 75.31 103 GLN A N 1
ATOM 812 C CA . GLN A 1 103 ? -91.059 22.644 81.690 1.00 75.31 103 GLN A CA 1
ATOM 813 C C . GLN A 1 103 ? -89.645 22.044 81.667 1.00 75.31 103 GLN A C 1
ATOM 815 O O . GLN A 1 103 ? -89.092 21.871 80.577 1.00 75.31 103 GLN A O 1
ATOM 820 N N . ALA A 1 104 ? -89.081 21.685 82.828 1.00 75.12 104 ALA A N 1
ATOM 821 C CA . ALA A 1 104 ? -87.761 21.061 82.939 1.00 75.12 104 ALA A CA 1
ATOM 822 C C . ALA A 1 104 ? -87.691 19.785 82.110 1.00 75.12 104 ALA A C 1
ATOM 824 O O . ALA A 1 104 ? -86.695 19.576 81.431 1.00 75.12 104 ALA A O 1
ATOM 825 N N . ASP A 1 105 ? -88.755 18.980 82.120 1.00 77.25 105 ASP A N 1
ATOM 826 C CA . ASP A 1 105 ? -88.797 17.716 81.387 1.00 77.25 105 ASP A CA 1
ATOM 827 C C . ASP A 1 105 ? -88.692 17.950 79.872 1.00 77.25 105 ASP A C 1
ATOM 829 O O . ASP A 1 105 ? -87.870 17.334 79.206 1.00 77.25 105 ASP A O 1
ATOM 833 N N . LYS A 1 106 ? -89.425 18.930 79.323 1.00 80.12 106 LYS A N 1
ATOM 834 C CA . LYS A 1 106 ? -89.363 19.265 77.886 1.00 80.12 106 LYS A CA 1
ATOM 835 C C . LYS A 1 106 ? -88.031 19.894 77.483 1.00 80.12 106 LYS A C 1
ATOM 837 O O . LYS A 1 106 ? -87.552 19.667 76.375 1.00 80.12 106 LYS A O 1
ATOM 842 N N . LEU A 1 107 ? -87.450 20.717 78.357 1.00 78.06 107 LEU A N 1
ATOM 843 C CA . LEU A 1 107 ? -86.138 21.317 78.122 1.00 78.06 107 LEU A CA 1
ATOM 844 C C . LEU A 1 107 ? -85.025 20.265 78.229 1.00 78.06 107 LEU A C 1
ATOM 846 O O . LEU A 1 107 ? -84.068 20.317 77.461 1.00 78.06 107 LEU A O 1
ATOM 850 N N . ALA A 1 108 ? -85.171 19.299 79.137 1.00 80.69 108 ALA A N 1
ATOM 851 C CA . ALA A 1 108 ? -84.292 18.146 79.251 1.00 80.69 108 ALA A CA 1
ATOM 852 C C . ALA A 1 108 ? -84.400 17.254 78.010 1.00 80.69 108 ALA A C 1
ATOM 854 O O . ALA A 1 108 ? -83.366 16.892 77.462 1.00 80.69 108 ALA A O 1
ATOM 855 N N . ASP A 1 109 ? -85.607 16.982 77.510 1.00 84.44 109 ASP A N 1
ATOM 856 C CA . ASP A 1 109 ? -85.822 16.221 76.274 1.00 84.44 109 ASP A CA 1
ATOM 857 C C . ASP A 1 109 ? -85.180 16.911 75.060 1.00 84.44 109 ASP A C 1
ATOM 859 O O . ASP A 1 109 ? -84.442 16.278 74.306 1.00 84.44 109 ASP A O 1
ATOM 863 N N . LEU A 1 110 ? -85.370 18.227 74.899 1.00 84.88 110 LEU A N 1
ATOM 864 C CA . LEU A 1 110 ? -84.716 18.992 73.831 1.00 84.88 110 LEU A CA 1
ATOM 865 C C . LEU A 1 110 ? -83.191 18.991 73.984 1.00 84.88 110 LEU A C 1
ATOM 867 O O . LEU A 1 110 ? -82.472 18.875 72.997 1.00 84.88 110 LEU A O 1
ATOM 871 N N . HIS A 1 111 ? -82.684 19.118 75.212 1.00 85.12 111 HIS A N 1
ATOM 872 C CA . HIS A 1 111 ? -81.250 19.039 75.469 1.00 85.12 111 HIS A CA 1
ATOM 873 C C . HIS A 1 111 ? -80.701 17.646 75.141 1.00 85.12 111 HIS A C 1
ATOM 875 O O . HIS A 1 111 ? -79.613 17.549 74.582 1.00 85.12 111 HIS A O 1
ATOM 881 N N . ILE A 1 112 ? -81.457 16.579 75.412 1.00 86.88 112 ILE A N 1
ATOM 882 C CA . ILE A 1 112 ? -81.106 15.207 75.029 1.00 86.88 112 ILE A CA 1
ATOM 883 C C . ILE A 1 112 ? -81.073 15.067 73.502 1.00 86.88 112 ILE A C 1
ATOM 885 O O . ILE A 1 112 ? -80.112 14.510 72.978 1.00 86.88 112 ILE A O 1
ATOM 889 N N . GLU A 1 113 ? -82.060 15.595 72.774 1.00 87.56 113 GLU A N 1
ATOM 890 C CA . GLU A 1 113 ? -82.069 15.555 71.304 1.00 87.56 113 GLU A CA 1
ATOM 891 C C . GLU A 1 113 ? -80.951 16.399 70.679 1.00 87.56 113 GLU A C 1
ATOM 893 O O . GLU A 1 113 ? -80.303 15.952 69.731 1.00 87.56 113 GLU A O 1
ATOM 898 N N . LEU A 1 114 ? -80.683 17.589 71.223 1.00 87.31 114 LEU A N 1
ATOM 899 C CA . LEU A 1 114 ? -79.589 18.453 70.776 1.00 87.31 114 LEU A CA 1
ATOM 900 C C . LEU A 1 114 ? -78.238 17.778 71.025 1.00 87.31 114 LEU A C 1
ATOM 902 O O . LEU A 1 114 ? -77.424 17.697 70.114 1.00 87.31 114 LEU A O 1
ATOM 906 N N . THR A 1 115 ? -78.047 17.203 72.214 1.00 89.31 115 THR A N 1
ATOM 907 C CA . THR A 1 115 ? -76.837 16.439 72.546 1.00 89.31 115 THR A CA 1
ATOM 908 C C . THR A 1 115 ? -76.701 15.218 71.635 1.00 89.31 115 THR A C 1
ATOM 910 O O . THR A 1 115 ? -75.610 14.916 71.173 1.00 89.31 115 THR A O 1
ATOM 913 N N . ALA A 1 116 ? -77.802 14.543 71.290 1.00 89.00 116 ALA A N 1
ATOM 914 C CA . ALA A 1 116 ? -77.778 13.422 70.352 1.00 89.00 116 ALA A CA 1
ATOM 915 C C . ALA A 1 116 ? -77.416 13.851 68.916 1.00 89.00 116 ALA A C 1
ATOM 917 O O . ALA A 1 116 ? -76.735 13.100 68.207 1.00 89.00 116 ALA A O 1
ATOM 918 N N . CYS A 1 117 ? -77.857 15.038 68.483 1.00 88.44 117 CYS A N 1
ATOM 919 C CA . CYS A 1 117 ? -77.458 15.636 67.209 1.00 88.44 117 CYS A CA 1
ATOM 920 C C . CYS A 1 117 ? -75.985 16.054 67.226 1.00 88.44 117 CYS A C 1
ATOM 922 O O . CYS A 1 117 ? -75.269 15.730 66.282 1.00 88.44 117 CYS A O 1
ATOM 924 N N . ASP A 1 118 ? -75.516 16.693 68.298 1.00 90.12 118 ASP A N 1
ATOM 925 C CA . ASP A 1 118 ? -74.110 17.070 68.478 1.00 90.12 118 ASP A CA 1
ATOM 926 C C . ASP A 1 118 ? -73.211 15.831 68.498 1.00 90.12 118 ASP A C 1
ATOM 928 O O . ASP A 1 118 ? -72.203 15.788 67.799 1.00 90.12 118 ASP A O 1
ATOM 932 N N . ASP A 1 119 ? -73.624 14.763 69.181 1.00 89.56 119 ASP A N 1
ATOM 933 C CA . ASP A 1 119 ? -72.934 13.475 69.158 1.00 89.56 119 ASP A CA 1
ATOM 934 C C . ASP A 1 119 ? -72.917 12.861 67.746 1.00 89.56 119 ASP A C 1
ATOM 936 O O . ASP A 1 119 ? -71.966 12.177 67.364 1.00 89.56 119 ASP A O 1
ATOM 940 N N . ALA A 1 120 ? -73.970 13.057 66.945 1.00 89.00 120 ALA A N 1
ATOM 941 C CA . ALA A 1 120 ? -74.009 12.592 65.559 1.00 89.00 120 ALA A CA 1
ATOM 942 C C . ALA A 1 120 ? -73.095 13.412 64.641 1.00 89.00 120 ALA A C 1
ATOM 944 O O . ALA A 1 120 ? -72.409 12.824 63.801 1.00 89.00 120 ALA A O 1
ATOM 945 N N . PHE A 1 121 ? -73.047 14.733 64.821 1.00 89.81 121 PHE A N 1
ATOM 946 C CA . PHE A 1 121 ? -72.124 15.608 64.105 1.00 89.81 121 PHE A CA 1
ATOM 947 C C . PHE A 1 121 ? -70.676 15.348 64.505 1.00 89.81 121 PHE A C 1
ATOM 949 O O . PHE A 1 121 ? -69.839 15.232 63.617 1.00 89.81 121 PHE A O 1
ATOM 956 N N . ALA A 1 122 ? -70.395 15.125 65.789 1.00 91.12 122 ALA A N 1
ATOM 957 C CA . ALA A 1 122 ? -69.075 14.733 66.271 1.00 91.12 122 ALA A CA 1
ATOM 958 C C . ALA A 1 122 ? -68.609 13.416 65.629 1.00 91.12 122 ALA A C 1
ATOM 960 O O . ALA A 1 122 ? -67.473 13.317 65.173 1.00 91.12 122 ALA A O 1
ATOM 961 N N . ARG A 1 123 ? -69.499 12.420 65.499 1.00 90.44 123 ARG A N 1
ATOM 962 C CA . ARG A 1 123 ? -69.192 11.164 64.784 1.00 90.44 123 ARG A CA 1
ATOM 963 C C . ARG A 1 123 ? -68.936 11.371 63.289 1.00 90.44 123 ARG A C 1
ATOM 965 O O . ARG A 1 123 ? -68.076 10.703 62.718 1.00 90.44 123 ARG A O 1
ATOM 972 N N . LEU A 1 124 ? -69.699 12.248 62.634 1.00 91.00 124 LEU A N 1
ATOM 973 C CA . LEU A 1 124 ? -69.503 12.583 61.219 1.00 91.00 124 LEU A CA 1
ATOM 974 C C . LEU A 1 124 ? -68.192 13.340 60.995 1.00 91.00 124 LEU A C 1
ATOM 976 O O . LEU A 1 124 ? -67.474 13.037 60.045 1.00 91.00 124 LEU A O 1
ATOM 980 N N . GLU A 1 125 ? -67.868 14.283 61.875 1.00 90.12 125 GLU A N 1
ATOM 981 C CA . GLU A 1 125 ? -66.606 15.016 61.862 1.00 90.12 125 GLU A CA 1
ATOM 982 C C . GLU A 1 125 ? -65.429 14.061 62.065 1.00 90.12 125 GLU A C 1
ATOM 984 O O . GLU A 1 125 ? -64.509 14.054 61.254 1.00 90.12 125 GLU A O 1
ATOM 989 N N . GLU A 1 126 ? -65.491 13.181 63.066 1.00 91.56 126 GLU A N 1
ATOM 990 C CA . GLU A 1 126 ? -64.457 12.173 63.314 1.00 91.56 126 GLU A CA 1
ATOM 991 C C . GLU A 1 126 ? -64.254 11.257 62.096 1.00 91.56 126 GLU A C 1
ATOM 993 O O . GLU A 1 126 ? -63.120 10.991 61.692 1.00 91.56 126 GLU A O 1
ATOM 998 N N . MET A 1 127 ? -65.344 10.833 61.446 1.00 91.38 127 MET A N 1
ATOM 999 C CA . MET A 1 127 ? -65.279 10.028 60.227 1.00 91.38 127 MET A CA 1
ATOM 1000 C C . MET A 1 127 ? -64.653 10.798 59.054 1.00 91.38 127 MET A C 1
ATOM 1002 O O . MET A 1 127 ? -63.812 10.247 58.344 1.00 91.38 127 MET A O 1
ATOM 1006 N N . LEU A 1 128 ? -65.029 12.062 58.839 1.00 91.12 128 LEU A N 1
ATOM 1007 C CA . LEU A 1 128 ? -64.487 12.894 57.758 1.00 91.12 128 LEU A CA 1
ATOM 1008 C C . LEU A 1 128 ? -63.015 13.251 57.983 1.00 91.12 128 LEU A C 1
ATOM 1010 O O . LEU A 1 128 ? -62.229 13.201 57.037 1.00 91.12 128 LEU A O 1
ATOM 1014 N N . VAL A 1 129 ? -62.624 13.546 59.223 1.00 92.00 129 VAL A N 1
ATOM 1015 C CA . VAL A 1 129 ? -61.223 13.754 59.615 1.00 92.00 129 VAL A CA 1
ATOM 1016 C C . VAL A 1 129 ? -60.422 12.464 59.420 1.00 92.00 129 VAL A C 1
ATOM 1018 O O . VAL A 1 129 ? -59.300 12.506 58.909 1.00 92.00 129 VAL A O 1
ATOM 1021 N N . GLY A 1 130 ? -61.016 11.309 59.737 1.00 92.50 130 GLY A N 1
ATOM 1022 C CA . GLY A 1 130 ? -60.464 9.993 59.418 1.00 92.50 130 GLY A CA 1
ATOM 1023 C C . GLY A 1 130 ? -60.213 9.822 57.918 1.00 92.50 130 GLY A C 1
ATOM 1024 O O . GLY A 1 130 ? -59.076 9.584 57.512 1.00 92.50 130 GLY A O 1
ATOM 1025 N N . PHE A 1 131 ? -61.230 10.046 57.080 1.00 91.12 131 PHE A N 1
ATOM 1026 C CA . PHE A 1 131 ? -61.102 9.956 55.619 1.00 91.12 131 PHE A CA 1
ATOM 1027 C C . PHE A 1 131 ? -60.085 10.945 55.041 1.00 91.12 131 PHE A C 1
ATOM 1029 O O . PHE A 1 131 ? -59.323 10.589 54.140 1.00 91.12 131 PHE A O 1
ATOM 1036 N N . GLN A 1 132 ? -60.037 12.176 55.552 1.00 91.44 132 GLN A N 1
ATOM 1037 C CA . GLN A 1 132 ? -59.048 13.171 55.141 1.00 91.44 132 GLN A CA 1
ATOM 1038 C C . GLN A 1 132 ? -57.627 12.702 55.472 1.00 91.44 132 GLN A C 1
ATOM 1040 O O . GLN A 1 132 ? -56.724 12.828 54.642 1.00 91.44 132 GLN A O 1
ATOM 1045 N N . SER A 1 133 ? -57.427 12.140 56.665 1.00 91.94 133 SER A N 1
ATOM 1046 C CA . SER A 1 133 ? -56.137 11.600 57.093 1.00 91.94 133 SER A CA 1
ATOM 1047 C C . SER A 1 133 ? -55.721 10.392 56.250 1.00 91.94 133 SER A C 1
ATOM 1049 O O . SER A 1 133 ? -54.581 10.317 55.782 1.00 91.94 133 SER A O 1
ATOM 1051 N N . GLU A 1 134 ? -56.654 9.482 55.962 1.00 93.19 134 GLU A N 1
ATOM 1052 C CA . GLU A 1 134 ? -56.418 8.324 55.098 1.00 93.19 134 GLU A CA 1
ATOM 1053 C C . GLU A 1 134 ? -56.054 8.744 53.668 1.00 93.19 134 GLU A C 1
ATOM 1055 O O . GLU A 1 134 ? -55.050 8.276 53.129 1.00 93.19 134 GLU A O 1
ATOM 1060 N N . LEU A 1 135 ? -56.788 9.687 53.066 1.00 91.69 135 LEU A N 1
ATOM 1061 C CA . LEU A 1 135 ? -56.469 10.233 51.741 1.00 91.69 135 LEU A CA 1
ATOM 1062 C C . LEU A 1 135 ? -55.134 10.982 51.728 1.00 91.69 135 LEU A C 1
ATOM 1064 O O . LEU A 1 135 ? -54.368 10.851 50.771 1.00 91.69 135 LEU A O 1
ATOM 1068 N N . GLY A 1 136 ? -54.824 11.732 52.788 1.00 93.06 136 GLY A N 1
ATOM 1069 C CA . GLY A 1 136 ? -53.528 12.385 52.960 1.00 93.06 136 GLY A CA 1
ATOM 1070 C C . GLY A 1 136 ? -52.387 11.370 52.998 1.00 93.06 136 GLY A C 1
ATOM 1071 O O . GLY A 1 136 ? -51.380 11.535 52.304 1.00 93.06 136 GLY A O 1
ATOM 1072 N N . THR A 1 137 ? -52.586 10.272 53.726 1.00 93.88 137 THR A N 1
ATOM 1073 C CA . THR A 1 137 ? -51.620 9.175 53.830 1.00 93.88 137 THR A CA 1
ATOM 1074 C C . THR A 1 137 ? -51.447 8.473 52.483 1.00 93.88 137 THR A C 1
ATOM 1076 O O . THR A 1 137 ? -50.321 8.384 51.995 1.00 93.88 137 THR A O 1
ATOM 1079 N N . ILE A 1 138 ? -52.536 8.084 51.810 1.00 94.56 138 ILE A N 1
ATOM 1080 C CA . ILE A 1 138 ? -52.505 7.433 50.488 1.00 94.56 138 ILE A CA 1
ATOM 1081 C C . ILE A 1 138 ? -51.853 8.337 49.436 1.00 94.56 138 ILE A C 1
ATOM 1083 O O . ILE A 1 138 ? -51.031 7.873 48.649 1.00 94.56 138 ILE A O 1
ATOM 1087 N N . SER A 1 139 ? -52.179 9.630 49.420 1.00 93.25 139 SER A N 1
ATOM 1088 C CA . SER A 1 139 ? -51.577 10.600 48.498 1.00 93.25 139 SER A CA 1
ATOM 1089 C C . SER A 1 139 ? -50.077 10.754 48.753 1.00 93.25 139 SER A C 1
ATOM 1091 O O . SER A 1 139 ? -49.278 10.766 47.813 1.00 93.25 139 SER A O 1
ATOM 1093 N N . SER A 1 140 ? -49.666 10.799 50.024 1.00 93.38 140 SER A N 1
ATOM 1094 C CA . SER A 1 140 ? -48.249 10.835 50.392 1.00 93.38 140 SER A CA 1
ATOM 1095 C C . SER A 1 140 ? -47.513 9.555 49.983 1.00 93.38 140 SER A C 1
ATOM 1097 O O . SER A 1 140 ? -46.414 9.630 49.432 1.00 93.38 140 SER A O 1
ATOM 1099 N N . ASP A 1 141 ? -48.141 8.390 50.146 1.00 94.56 141 ASP A N 1
ATOM 1100 C CA . ASP A 1 141 ? -47.589 7.105 49.729 1.00 94.56 141 ASP A CA 1
ATOM 1101 C C . ASP A 1 141 ? -47.514 6.979 48.208 1.00 94.56 141 ASP A C 1
ATOM 1103 O O . ASP A 1 141 ? -46.518 6.481 47.684 1.00 94.56 141 ASP A O 1
ATOM 1107 N N . MET A 1 142 ? -48.508 7.487 47.479 1.00 92.94 142 MET A N 1
ATOM 1108 C CA . MET A 1 142 ? -48.495 7.523 46.019 1.00 92.94 142 MET A CA 1
ATOM 1109 C C . MET A 1 142 ? -47.382 8.436 45.500 1.00 92.94 142 MET A C 1
ATOM 1111 O O . MET A 1 142 ? -46.630 8.031 44.614 1.00 92.94 142 MET A O 1
ATOM 1115 N N . LYS A 1 143 ? -47.206 9.624 46.096 1.00 92.88 143 LYS A N 1
ATOM 1116 C CA . LYS A 1 143 ? -46.076 10.516 45.789 1.00 92.88 143 LYS A CA 1
ATOM 1117 C C . LYS A 1 143 ? -44.739 9.843 46.088 1.00 92.88 143 LYS A C 1
ATOM 1119 O O . LYS A 1 143 ? -43.832 9.892 45.261 1.00 92.88 143 LYS A O 1
ATOM 1124 N N . ARG A 1 144 ? -44.629 9.158 47.230 1.00 94.31 144 ARG A N 1
ATOM 1125 C CA . ARG A 1 144 ? -43.431 8.405 47.617 1.00 94.31 144 ARG A CA 1
ATOM 1126 C C . ARG A 1 144 ? -43.124 7.285 46.623 1.00 94.31 144 ARG A C 1
ATOM 1128 O O . ARG A 1 144 ? -41.985 7.176 46.183 1.00 94.31 144 ARG A O 1
ATOM 1135 N N . LEU A 1 145 ? -44.116 6.489 46.226 1.00 94.12 145 LEU A N 1
ATOM 1136 C CA . LEU A 1 145 ? -43.960 5.425 45.228 1.00 94.12 145 LEU A CA 1
ATOM 1137 C C . LEU A 1 145 ? -43.584 5.977 43.852 1.00 94.12 145 LEU A C 1
ATOM 1139 O O . LEU A 1 145 ? -42.712 5.420 43.186 1.00 94.12 145 LEU A O 1
ATOM 1143 N N . GLN A 1 146 ? -44.198 7.083 43.432 1.00 93.62 146 GLN A N 1
ATOM 1144 C CA . GLN A 1 146 ? -43.861 7.740 42.174 1.00 93.62 146 GLN A CA 1
ATOM 1145 C C . GLN A 1 146 ? -42.412 8.236 42.186 1.00 93.62 146 GLN A C 1
ATOM 1147 O O . GLN A 1 146 ? -41.665 7.974 41.243 1.00 93.62 146 GLN A O 1
ATOM 1152 N N . GLN A 1 147 ? -41.990 8.888 43.270 1.00 94.50 147 GLN A N 1
ATOM 1153 C CA . GLN A 1 147 ? -40.617 9.356 43.431 1.00 94.50 147 GLN A CA 1
ATOM 1154 C C . GLN A 1 147 ? -39.622 8.188 43.435 1.00 94.50 147 GLN A C 1
ATOM 1156 O O . GLN A 1 147 ? -38.648 8.213 42.683 1.00 94.50 147 GLN A O 1
ATOM 1161 N N . GLN A 1 148 ? -39.921 7.111 44.166 1.00 94.94 148 GLN A N 1
ATOM 1162 C CA . GLN A 1 148 ? -39.121 5.884 44.147 1.00 94.94 148 GLN A CA 1
ATOM 1163 C C . GLN A 1 148 ? -39.036 5.265 42.745 1.00 94.94 148 GLN A C 1
ATOM 1165 O O . GLN A 1 148 ? -37.965 4.832 42.327 1.00 94.94 148 GLN A O 1
ATOM 1170 N N . SER A 1 149 ? -40.134 5.245 41.987 1.00 94.56 149 SER A N 1
ATOM 1171 C CA . SER A 1 149 ? -40.141 4.729 40.615 1.00 94.56 149 SER A CA 1
ATOM 1172 C C . SER A 1 149 ? -39.235 5.549 39.692 1.00 94.56 149 SER A C 1
ATOM 1174 O O . SER A 1 149 ? -38.517 4.975 38.870 1.00 94.56 149 SER A O 1
ATOM 1176 N N . VAL A 1 150 ? -39.240 6.879 39.820 1.00 95.44 150 VAL A N 1
ATOM 1177 C CA . VAL A 1 150 ? -38.362 7.768 39.040 1.00 95.44 150 VAL A CA 1
ATOM 1178 C C . VAL A 1 150 ? -36.896 7.544 39.413 1.00 95.44 150 VAL A C 1
ATOM 1180 O O . VAL A 1 150 ? -36.059 7.383 38.524 1.00 95.44 150 VAL A O 1
ATOM 1183 N N . GLU A 1 151 ? -36.587 7.457 40.707 1.00 95.88 151 GLU A N 1
ATOM 1184 C CA . GLU A 1 151 ? -35.232 7.185 41.196 1.00 95.88 151 GLU A CA 1
ATOM 1185 C C . GLU A 1 151 ? -34.708 5.830 40.701 1.00 95.88 151 GLU A C 1
ATOM 1187 O O . GLU A 1 151 ? -33.589 5.743 40.188 1.00 95.88 151 GLU A O 1
ATOM 1192 N N . ILE A 1 152 ? -35.523 4.772 40.779 1.00 94.75 152 ILE A N 1
ATOM 1193 C CA . ILE A 1 152 ? -35.166 3.437 40.278 1.00 94.75 152 ILE A CA 1
ATOM 1194 C C . ILE A 1 152 ? -34.931 3.472 38.766 1.00 94.75 152 ILE A C 1
ATOM 1196 O O . ILE A 1 152 ? -33.965 2.879 38.283 1.00 94.75 152 ILE A O 1
ATOM 1200 N N . ASN A 1 153 ? -35.772 4.177 38.007 1.00 95.38 153 ASN A N 1
ATOM 1201 C CA . ASN A 1 153 ? -35.605 4.296 36.561 1.00 95.38 153 ASN A CA 1
ATOM 1202 C C . ASN A 1 153 ? -34.297 5.022 36.209 1.00 95.38 153 ASN A C 1
ATOM 1204 O O . ASN A 1 153 ? -33.527 4.555 35.367 1.00 95.38 153 ASN A O 1
ATOM 1208 N N . GLN A 1 154 ? -33.982 6.104 36.921 1.00 94.69 154 GLN A N 1
ATOM 1209 C CA . GLN A 1 154 ? -32.723 6.820 36.746 1.00 94.69 154 GLN A CA 1
ATOM 1210 C C . GLN A 1 154 ? -31.515 5.927 37.070 1.00 94.69 154 GLN A C 1
ATOM 1212 O O . GLN A 1 154 ? -30.555 5.879 36.297 1.00 94.69 154 GLN A O 1
ATOM 1217 N N . GLN A 1 155 ? -31.567 5.168 38.170 1.00 95.00 155 GLN A N 1
ATOM 1218 C CA . GLN A 1 155 ? -30.522 4.203 38.525 1.00 95.00 155 GLN A CA 1
ATOM 1219 C C . GLN A 1 155 ? -30.370 3.101 37.469 1.00 95.00 155 GLN A C 1
ATOM 1221 O O . GLN A 1 155 ? -29.244 2.733 37.125 1.00 95.00 155 GLN A O 1
ATOM 1226 N N . LEU A 1 156 ? -31.479 2.588 36.931 1.00 94.94 156 LEU A N 1
ATOM 1227 C CA . LEU A 1 156 ? -31.477 1.584 35.870 1.00 94.94 156 LEU A CA 1
ATOM 1228 C C . LEU A 1 156 ? -30.818 2.127 34.600 1.00 94.94 156 LEU A C 1
ATOM 1230 O O . LEU A 1 156 ? -29.933 1.473 34.052 1.00 94.94 156 LEU A O 1
ATOM 1234 N N . ASN A 1 157 ? -31.195 3.329 34.167 1.00 94.94 157 ASN A N 1
ATOM 1235 C CA . ASN A 1 157 ? -30.644 3.959 32.970 1.00 94.94 157 ASN A CA 1
ATOM 1236 C C . ASN A 1 157 ? -29.136 4.229 33.127 1.00 94.94 157 ASN A C 1
ATOM 1238 O O . ASN A 1 157 ? -28.339 3.903 32.247 1.00 94.94 157 ASN A O 1
ATOM 1242 N N . ASN A 1 158 ? -28.710 4.718 34.296 1.00 94.19 158 ASN A N 1
ATOM 1243 C CA . ASN A 1 158 ? -27.289 4.896 34.605 1.00 94.19 158 ASN A CA 1
ATOM 1244 C C . ASN A 1 158 ? -26.524 3.563 34.553 1.00 94.19 158 ASN A C 1
ATOM 1246 O O . ASN A 1 158 ? -25.457 3.488 33.943 1.00 94.19 158 ASN A O 1
ATOM 1250 N N . ARG A 1 159 ? -27.079 2.486 35.128 1.00 94.19 159 ARG A N 1
ATOM 1251 C CA . ARG A 1 159 ? -26.476 1.144 35.065 1.00 94.19 159 ARG A CA 1
ATOM 1252 C C . ARG A 1 159 ? -26.427 0.586 33.645 1.00 94.19 159 ARG A C 1
ATOM 1254 O O . ARG A 1 159 ? -25.447 -0.064 33.302 1.00 94.19 159 ARG A O 1
ATOM 1261 N N . GLN A 1 160 ? -27.442 0.831 32.818 1.00 93.44 160 GLN A N 1
ATOM 1262 C CA . GLN A 1 160 ? -27.454 0.402 31.416 1.00 93.44 160 GLN A CA 1
ATOM 1263 C C . GLN A 1 160 ? -26.365 1.100 30.599 1.00 93.44 160 GLN A C 1
ATOM 1265 O O . GLN A 1 160 ? -25.646 0.427 29.866 1.00 93.44 160 GLN A O 1
ATOM 1270 N N . LYS A 1 161 ? -26.187 2.414 30.782 1.00 92.81 161 LYS A N 1
ATOM 1271 C CA . LYS A 1 161 ? -25.104 3.171 30.134 1.00 92.81 161 LYS A CA 1
ATOM 1272 C C . LYS A 1 161 ? -23.731 2.638 30.533 1.00 92.81 161 LYS A C 1
ATOM 1274 O O . LYS A 1 161 ? -22.935 2.302 29.666 1.00 92.81 161 LYS A O 1
ATOM 1279 N N . VAL A 1 162 ? -23.488 2.471 31.836 1.00 93.69 162 VAL A N 1
ATOM 1280 C CA . VAL A 1 162 ? -22.219 1.913 32.339 1.00 93.69 162 VAL A CA 1
ATOM 1281 C C . VAL A 1 162 ? -21.996 0.488 31.833 1.00 93.69 162 VAL A C 1
ATOM 1283 O O . VAL A 1 162 ? -20.883 0.146 31.450 1.00 93.69 162 VAL A O 1
ATOM 1286 N N . ARG A 1 163 ? -23.043 -0.346 31.788 1.00 92.81 163 ARG A N 1
ATOM 1287 C CA . ARG A 1 163 ? -22.957 -1.702 31.234 1.00 92.81 163 ARG A CA 1
ATOM 1288 C C . ARG A 1 163 ? -22.561 -1.689 29.757 1.00 92.81 163 ARG A C 1
ATOM 1290 O O . ARG A 1 163 ? -21.794 -2.558 29.365 1.00 92.81 163 ARG A O 1
ATOM 1297 N N . GLY A 1 164 ? -23.072 -0.750 28.961 1.00 91.31 164 GLY A N 1
ATOM 1298 C CA . GLY A 1 164 ? -22.709 -0.609 27.548 1.00 91.31 164 GLY A CA 1
ATOM 1299 C C . GLY A 1 164 ? -21.220 -0.325 27.369 1.00 91.31 164 GLY A C 1
ATOM 1300 O O . GLY A 1 164 ? -20.525 -1.100 26.718 1.00 91.31 164 GLY A O 1
ATOM 1301 N N . GLU A 1 165 ? -20.723 0.716 28.038 1.00 88.69 165 GLU A N 1
ATOM 1302 C CA . GLU A 1 165 ? -19.304 1.099 28.008 1.00 88.69 165 GLU A CA 1
ATOM 1303 C C . GLU A 1 165 ? -18.391 -0.032 28.510 1.00 88.69 165 GLU A C 1
ATOM 1305 O O . GLU A 1 165 ? -17.357 -0.329 27.915 1.00 88.69 165 GLU A O 1
ATOM 1310 N N . LEU A 1 166 ? -18.786 -0.710 29.596 1.00 87.94 166 LEU A N 1
ATOM 1311 C CA . LEU A 1 166 ? -18.005 -1.811 30.158 1.00 87.94 166 LEU A CA 1
ATOM 1312 C C . LEU A 1 166 ? -18.021 -3.051 29.252 1.00 87.94 166 LEU A C 1
ATOM 1314 O O . LEU A 1 166 ? -17.005 -3.729 29.150 1.00 87.94 166 LEU A O 1
ATOM 1318 N N . SER A 1 167 ? -19.146 -3.344 28.590 1.00 90.62 167 SER A N 1
ATOM 1319 C CA . SER A 1 167 ? -19.234 -4.447 27.624 1.00 90.62 167 SER A CA 1
ATOM 1320 C C . SER A 1 167 ? -18.302 -4.200 26.448 1.00 90.62 167 SER A C 1
ATOM 1322 O O . SER A 1 167 ? -17.497 -5.067 26.139 1.00 90.62 167 SER A O 1
ATOM 1324 N N . GLN A 1 168 ? -18.345 -2.998 25.866 1.00 87.88 168 GLN A N 1
ATOM 1325 C CA . GLN A 1 168 ? -17.455 -2.629 24.768 1.00 87.88 168 GLN A CA 1
ATOM 1326 C C . GLN A 1 168 ? -15.983 -2.733 25.185 1.00 87.88 168 GLN A C 1
ATOM 1328 O O . GLN A 1 168 ? -15.177 -3.318 24.471 1.00 87.88 168 GLN A O 1
ATOM 1333 N N . PHE A 1 169 ? -15.642 -2.247 26.383 1.00 86.12 169 PHE A N 1
ATOM 1334 C CA . PHE A 1 169 ? -14.289 -2.378 26.924 1.00 86.12 169 PHE A CA 1
ATOM 1335 C C . PHE A 1 169 ? -13.838 -3.842 27.046 1.00 86.12 169 PHE A C 1
ATOM 1337 O O . PHE A 1 169 ? -12.694 -4.166 26.730 1.00 86.12 169 PHE A O 1
ATOM 1344 N N . VAL A 1 170 ? -14.719 -4.729 27.519 1.00 86.69 170 VAL A N 1
ATOM 1345 C CA . VAL A 1 170 ? -14.420 -6.162 27.640 1.00 86.69 170 VAL A CA 1
ATOM 1346 C C . VAL A 1 170 ? -14.273 -6.802 26.261 1.00 86.69 170 VAL A C 1
ATOM 1348 O O . VAL A 1 170 ? -13.307 -7.531 26.055 1.00 86.69 170 VAL A O 1
ATOM 1351 N N . ASP A 1 171 ? -15.159 -6.503 25.313 1.00 85.94 171 ASP A N 1
ATOM 1352 C CA . ASP A 1 171 ? -15.104 -7.046 23.950 1.00 85.94 171 ASP A CA 1
ATOM 1353 C C . ASP A 1 171 ? -13.814 -6.621 23.222 1.00 85.94 171 ASP A C 1
ATOM 1355 O O . ASP A 1 171 ? -13.170 -7.429 22.543 1.00 85.94 171 ASP A O 1
ATOM 1359 N N . ASP A 1 172 ? -13.371 -5.379 23.430 1.00 84.81 172 ASP A N 1
ATOM 1360 C CA . ASP A 1 172 ? -12.116 -4.867 22.879 1.00 84.81 172 ASP A CA 1
ATOM 1361 C C . ASP A 1 172 ? -10.886 -5.504 23.549 1.00 84.81 172 ASP A C 1
ATOM 1363 O O . ASP A 1 172 ? -9.904 -5.801 22.863 1.00 84.81 172 ASP A O 1
ATOM 1367 N N . MET A 1 173 ? -10.950 -5.800 24.852 1.00 84.06 173 MET A N 1
ATOM 1368 C CA . MET A 1 173 ? -9.846 -6.394 25.618 1.00 84.06 173 MET A CA 1
ATOM 1369 C C . MET A 1 173 ? -9.716 -7.915 25.444 1.00 84.06 173 MET A C 1
ATOM 1371 O O . MET A 1 173 ? -8.610 -8.449 25.457 1.00 84.06 173 MET A O 1
ATOM 1375 N N . VAL A 1 174 ? -10.823 -8.643 25.304 1.00 86.31 174 VAL A N 1
ATOM 1376 C CA . VAL A 1 174 ? -10.809 -10.111 25.229 1.00 86.31 174 VAL A CA 1
ATOM 1377 C C . VAL A 1 174 ? -10.161 -10.560 23.926 1.00 86.31 174 VAL A C 1
ATOM 1379 O O . VAL A 1 174 ? -10.542 -10.110 22.852 1.00 86.31 174 VAL A O 1
ATOM 1382 N N . VAL A 1 175 ? -9.209 -11.489 23.995 1.00 87.38 175 VAL A N 1
ATOM 1383 C CA . VAL A 1 175 ? -8.630 -12.135 22.810 1.00 87.38 175 VAL A CA 1
ATOM 1384 C C . VAL A 1 175 ? -9.341 -13.472 22.589 1.00 87.38 175 VAL A C 1
ATOM 1386 O O . VAL A 1 175 ? -9.171 -14.378 23.409 1.00 87.38 175 VAL A O 1
ATOM 1389 N N . PRO A 1 176 ? -10.137 -13.632 21.515 1.00 88.31 176 PRO A N 1
ATOM 1390 C CA . PRO A 1 176 ? -10.809 -14.895 21.233 1.00 88.31 176 PRO A CA 1
ATOM 1391 C C . PRO A 1 176 ? -9.804 -16.019 20.954 1.00 88.31 176 PRO A C 1
ATOM 1393 O O . PRO A 1 176 ? -8.818 -15.822 20.244 1.00 88.31 176 PRO A O 1
ATOM 1396 N N . GLN A 1 177 ? -10.081 -17.234 21.435 1.00 86.19 177 GLN A N 1
ATOM 1397 C CA . GLN A 1 177 ? -9.235 -18.400 21.144 1.00 86.19 177 GLN A CA 1
ATOM 1398 C C . GLN A 1 177 ? -9.173 -18.706 19.638 1.00 86.19 177 GLN A C 1
ATOM 1400 O O . GLN A 1 177 ? -8.127 -19.090 19.121 1.00 86.19 177 GLN A O 1
ATOM 1405 N N . THR A 1 178 ? -10.261 -18.442 18.914 1.00 88.81 178 THR A N 1
ATOM 1406 C CA . THR A 1 178 ? -10.323 -18.563 17.452 1.00 88.81 178 THR A CA 1
ATOM 1407 C C . THR A 1 178 ? -9.294 -17.673 16.752 1.00 88.81 178 THR A C 1
ATOM 1409 O O . THR A 1 178 ? -8.672 -18.110 15.788 1.00 88.81 178 THR A O 1
ATOM 1412 N N . MET A 1 179 ? -9.057 -16.455 17.256 1.00 89.00 179 MET A N 1
ATOM 1413 C CA . MET A 1 179 ? -8.032 -15.550 16.724 1.00 89.00 179 MET A CA 1
ATOM 1414 C C . MET A 1 179 ? -6.637 -16.156 16.880 1.00 89.00 179 MET A C 1
ATOM 1416 O O . MET A 1 179 ? -5.831 -16.124 15.950 1.00 89.00 179 MET A O 1
ATOM 1420 N N . ILE A 1 180 ? -6.361 -16.739 18.049 1.00 89.12 180 ILE A N 1
ATOM 1421 C CA . ILE A 1 180 ? -5.076 -17.370 18.363 1.00 89.12 180 ILE A CA 1
ATOM 1422 C C . ILE A 1 180 ? -4.818 -18.549 17.417 1.00 89.12 180 ILE A C 1
ATOM 1424 O O . ILE A 1 180 ? -3.760 -18.611 16.792 1.00 89.12 180 ILE A O 1
ATOM 1428 N N . GLU A 1 181 ? -5.796 -19.443 17.264 1.00 90.25 181 GLU A N 1
ATOM 1429 C CA . GLU A 1 181 ? -5.704 -20.624 16.395 1.00 90.25 181 GLU A CA 1
ATOM 1430 C C . GLU A 1 181 ? -5.518 -20.235 14.922 1.00 90.25 181 GLU A C 1
ATOM 1432 O O . GLU A 1 181 ? -4.629 -20.753 14.245 1.00 90.25 181 GLU A O 1
ATOM 1437 N N . VAL A 1 182 ? -6.284 -19.258 14.423 1.00 90.69 182 VAL A N 1
ATOM 1438 C CA . VAL A 1 182 ? -6.156 -18.786 13.036 1.00 90.69 182 VAL A CA 1
ATOM 1439 C C . VAL A 1 182 ? -4.781 -18.161 12.791 1.00 90.69 182 VAL A C 1
ATOM 1441 O O . VAL A 1 182 ? -4.116 -18.487 11.805 1.00 90.69 182 VAL A O 1
ATOM 1444 N N . ILE A 1 183 ? -4.300 -17.300 13.691 1.00 90.50 183 ILE A N 1
ATOM 1445 C CA . ILE A 1 183 ? -2.995 -16.650 13.521 1.00 90.50 183 ILE A CA 1
ATOM 1446 C C . ILE A 1 183 ? -1.854 -17.669 13.583 1.00 90.50 183 ILE A C 1
ATOM 1448 O O . ILE A 1 183 ? -0.881 -17.539 12.831 1.00 90.50 183 ILE A O 1
ATOM 1452 N N . LEU A 1 184 ? -1.957 -18.697 14.427 1.00 88.31 184 LEU A N 1
ATOM 1453 C CA . LEU A 1 184 ? -0.931 -19.728 14.561 1.00 88.31 184 LEU A CA 1
ATOM 1454 C C . LEU A 1 184 ? -0.928 -20.700 13.378 1.00 88.31 184 LEU A C 1
ATOM 1456 O O . LEU A 1 184 ? 0.108 -20.826 12.714 1.00 88.31 184 LEU A O 1
ATOM 1460 N N . ASP A 1 185 ? -2.076 -21.286 13.047 1.00 86.75 185 ASP A N 1
ATOM 1461 C CA . ASP A 1 185 ? -2.133 -22.504 12.231 1.00 86.75 185 ASP A CA 1
ATOM 1462 C C . ASP A 1 185 ? -2.548 -22.262 10.775 1.00 86.75 185 ASP A C 1
ATOM 1464 O O . ASP A 1 185 ? -2.139 -23.014 9.891 1.00 86.75 185 ASP A O 1
ATOM 1468 N N . ARG A 1 186 ? -3.310 -21.200 10.480 1.00 85.88 186 ARG A N 1
ATOM 1469 C CA . ARG A 1 186 ? -3.835 -20.955 9.121 1.00 85.88 186 ARG A CA 1
ATOM 1470 C C . ARG A 1 186 ? -2.822 -20.298 8.194 1.00 85.88 186 ARG A C 1
ATOM 1472 O O . ARG A 1 186 ? -1.931 -19.566 8.629 1.00 85.88 186 ARG A O 1
ATOM 1479 N N . GLU A 1 187 ? -2.960 -20.518 6.893 1.00 83.25 187 GLU A N 1
ATOM 1480 C CA . GLU A 1 187 ? -2.111 -19.857 5.906 1.00 83.25 187 GLU A CA 1
ATOM 1481 C C . GLU A 1 187 ? -2.471 -18.373 5.741 1.00 83.25 187 GLU A C 1
ATOM 1483 O O . GLU A 1 187 ? -3.634 -17.981 5.720 1.00 83.25 187 GLU A O 1
ATOM 1488 N N . VAL A 1 188 ? -1.453 -17.533 5.529 1.00 83.69 188 VAL A N 1
ATOM 1489 C CA . VAL A 1 188 ? -1.605 -16.071 5.363 1.00 83.69 188 VAL A CA 1
ATOM 1490 C C . VAL A 1 188 ? -2.421 -15.696 4.116 1.00 83.69 188 VAL A C 1
ATOM 1492 O O . VAL A 1 188 ? -2.918 -14.582 4.003 1.00 83.69 188 VAL A O 1
ATOM 1495 N N . GLY A 1 189 ? -2.555 -16.607 3.148 1.00 75.69 189 GLY A N 1
ATOM 1496 C CA . GLY A 1 189 ? -3.317 -16.369 1.920 1.00 75.69 189 GLY A CA 1
ATOM 1497 C C . GLY A 1 189 ? -4.839 -16.440 2.078 1.00 75.69 189 GLY A C 1
ATOM 1498 O O . GLY A 1 189 ? -5.543 -16.065 1.140 1.00 75.69 189 GLY A O 1
ATOM 1499 N N . GLU A 1 190 ? -5.346 -16.928 3.213 1.00 84.62 190 GLU A N 1
ATOM 1500 C CA . GLU A 1 190 ? -6.779 -17.110 3.456 1.00 84.62 190 GLU A CA 1
ATOM 1501 C C . GLU A 1 190 ? -7.448 -15.816 3.940 1.00 84.62 190 GLU A C 1
ATOM 1503 O O . GLU A 1 190 ? -6.863 -15.014 4.670 1.00 84.62 190 GLU A O 1
ATOM 1508 N N . ARG A 1 191 ? -8.716 -15.621 3.558 1.00 85.56 191 ARG A N 1
ATOM 1509 C CA . ARG A 1 191 ? -9.504 -14.448 3.969 1.00 85.56 191 ARG A CA 1
ATOM 1510 C C . ARG A 1 191 ? -9.694 -14.385 5.487 1.00 85.56 191 ARG A C 1
ATOM 1512 O O . ARG A 1 191 ? -9.621 -13.301 6.054 1.00 85.56 191 ARG A O 1
ATOM 1519 N N . GLU A 1 192 ? -9.869 -15.541 6.124 1.00 87.31 192 GLU A N 1
ATOM 1520 C CA . GLU A 1 192 ? -10.013 -15.667 7.579 1.00 87.31 192 GLU A CA 1
ATOM 1521 C C . GLU A 1 192 ? -8.802 -15.073 8.315 1.00 87.31 192 GLU A C 1
ATOM 1523 O O . GLU A 1 192 ? -8.966 -14.334 9.283 1.00 87.31 192 GLU A O 1
ATOM 1528 N N . PHE A 1 193 ? -7.583 -15.312 7.815 1.00 91.56 193 PHE A N 1
ATOM 1529 C CA . PHE A 1 193 ? -6.368 -14.742 8.401 1.00 91.56 193 PHE A CA 1
ATOM 1530 C C . PHE A 1 193 ? -6.355 -13.212 8.310 1.00 91.56 193 PHE A C 1
ATOM 1532 O O . PHE A 1 193 ? -5.982 -12.541 9.269 1.00 91.56 193 PHE A O 1
ATOM 1539 N N . LEU A 1 194 ? -6.777 -12.646 7.175 1.00 89.94 194 LEU A N 1
ATOM 1540 C CA . LEU A 1 194 ? -6.819 -11.196 6.978 1.00 89.94 194 LEU A CA 1
ATOM 1541 C C . LEU A 1 194 ? -7.850 -10.521 7.896 1.00 89.94 194 LEU A C 1
ATOM 1543 O O . LEU A 1 194 ? -7.548 -9.484 8.482 1.00 89.94 194 LEU A O 1
ATOM 1547 N N . GLU A 1 195 ? -9.032 -11.117 8.061 1.00 91.19 195 GLU A N 1
ATOM 1548 C CA . GLU A 1 195 ? -10.070 -10.615 8.974 1.00 91.19 195 GLU A CA 1
ATOM 1549 C C . GLU A 1 195 ? -9.582 -10.622 10.430 1.00 91.19 195 GLU A C 1
ATOM 1551 O O . GLU A 1 195 ? -9.670 -9.605 11.120 1.00 91.19 195 GLU A O 1
ATOM 1556 N N . GLN A 1 196 ? -8.961 -11.722 10.866 1.00 91.56 196 GLN A N 1
ATOM 1557 C CA . GLN A 1 196 ? -8.382 -11.825 12.208 1.00 91.56 196 GLN A CA 1
ATOM 1558 C C . GLN A 1 196 ? -7.182 -10.884 12.411 1.00 91.56 196 GLN A C 1
ATOM 1560 O O . GLN A 1 196 ? -6.973 -10.376 13.511 1.00 91.56 196 GLN A O 1
ATOM 1565 N N . LEU A 1 197 ? -6.416 -10.582 11.356 1.00 92.62 197 LEU A N 1
ATOM 1566 C CA . LEU A 1 197 ? -5.328 -9.605 11.415 1.00 92.62 197 LEU A CA 1
ATOM 1567 C C . LEU A 1 197 ? -5.845 -8.168 11.598 1.00 92.62 197 LEU A C 1
ATOM 1569 O O . LEU A 1 197 ? -5.234 -7.393 12.335 1.00 92.62 197 LEU A O 1
ATOM 1573 N N . HIS A 1 198 ? -6.965 -7.805 10.960 1.00 92.56 198 HIS A N 1
ATOM 1574 C CA . HIS A 1 198 ? -7.624 -6.513 11.193 1.00 92.56 198 HIS A CA 1
ATOM 1575 C C . HIS A 1 198 ? -8.114 -6.387 12.636 1.00 92.56 198 HIS A C 1
ATOM 1577 O O . HIS A 1 198 ? -7.902 -5.352 13.269 1.00 92.56 198 HIS A O 1
ATOM 1583 N N . GLU A 1 199 ? -8.726 -7.443 13.169 1.00 91.44 199 GLU A N 1
ATOM 1584 C CA . GLU A 1 199 ? -9.193 -7.466 14.554 1.00 91.44 199 GLU A CA 1
ATOM 1585 C C . GLU A 1 199 ? -8.017 -7.369 15.543 1.00 91.44 199 GLU A C 1
ATOM 1587 O O . GLU A 1 199 ? -8.052 -6.553 16.464 1.00 91.44 199 GLU A O 1
ATOM 1592 N N . LEU A 1 200 ? -6.917 -8.097 15.304 1.00 92.19 200 LEU A N 1
ATOM 1593 C CA . LEU A 1 200 ? -5.691 -7.968 16.098 1.00 92.19 200 LEU A CA 1
ATOM 1594 C C . LEU A 1 200 ? -5.128 -6.537 16.052 1.00 92.19 200 LEU A C 1
ATOM 1596 O O . LEU A 1 200 ? -4.711 -6.004 17.079 1.00 92.19 200 LEU A O 1
ATOM 1600 N N . GLN A 1 201 ? -5.122 -5.897 14.879 1.00 91.62 201 GLN A N 1
ATOM 1601 C CA . GLN A 1 201 ? -4.662 -4.516 14.728 1.00 91.62 201 GLN A CA 1
ATOM 1602 C C . GLN A 1 201 ? -5.531 -3.528 15.521 1.00 91.62 201 GLN A C 1
ATOM 1604 O O . GLN A 1 201 ? -4.987 -2.619 16.151 1.00 91.62 201 GLN A O 1
ATOM 1609 N N . HIS A 1 202 ? -6.854 -3.715 15.527 1.00 90.88 202 HIS A N 1
ATOM 1610 C CA . HIS A 1 202 ? -7.771 -2.919 16.346 1.00 90.88 202 HIS A CA 1
ATOM 1611 C C . HIS A 1 202 ? -7.459 -3.084 17.840 1.00 90.88 202 HIS A C 1
ATOM 1613 O O . HIS A 1 202 ? -7.262 -2.095 18.546 1.00 90.88 202 HIS A O 1
ATOM 1619 N N . LYS A 1 203 ? -7.298 -4.330 18.304 1.00 89.38 203 LYS A N 1
ATOM 1620 C CA . LYS A 1 203 ? -6.950 -4.639 19.701 1.00 89.38 203 LYS A CA 1
ATOM 1621 C C . LYS A 1 203 ? -5.590 -4.058 20.108 1.00 89.38 203 LYS A C 1
ATOM 1623 O O . LYS A 1 203 ? -5.459 -3.503 21.195 1.00 89.38 203 LYS A O 1
ATOM 1628 N N . LEU A 1 204 ? -4.593 -4.090 19.220 1.00 89.88 204 LEU A N 1
ATOM 1629 C CA . LEU A 1 204 ? -3.285 -3.454 19.434 1.00 89.88 204 LEU A CA 1
ATOM 1630 C C . LEU A 1 204 ? -3.381 -1.929 19.574 1.00 89.88 204 LEU A C 1
ATOM 1632 O O . LEU A 1 204 ? -2.700 -1.341 20.414 1.00 89.88 204 LEU A O 1
ATOM 1636 N N . GLN A 1 205 ? -4.200 -1.270 18.752 1.00 88.75 205 GLN A N 1
ATOM 1637 C CA . GLN A 1 205 ? -4.422 0.176 18.850 1.00 88.75 205 GLN A CA 1
ATOM 1638 C C . GLN A 1 205 ? -5.167 0.544 20.134 1.00 88.75 205 GLN A C 1
ATOM 1640 O O . GLN A 1 205 ? -4.795 1.514 20.795 1.00 88.75 205 GLN A O 1
ATOM 1645 N N . PHE A 1 206 ? -6.166 -0.255 20.509 1.00 86.50 206 PHE A N 1
ATOM 1646 C CA . PHE A 1 206 ? -6.907 -0.086 21.752 1.00 86.50 206 PHE A CA 1
ATOM 1647 C C . PHE A 1 206 ? -6.006 -0.239 22.983 1.00 86.50 206 PHE A C 1
ATOM 1649 O O . PHE A 1 206 ? -6.013 0.635 23.850 1.00 86.50 206 PHE A O 1
ATOM 1656 N N . LEU A 1 207 ? -5.161 -1.278 23.027 1.00 85.44 207 LEU A N 1
ATOM 1657 C CA . LEU A 1 207 ? -4.172 -1.452 24.094 1.00 85.44 207 LEU A CA 1
ATOM 1658 C C . LEU A 1 207 ? -3.249 -0.234 24.209 1.00 85.44 207 LEU A C 1
ATOM 1660 O O . LEU A 1 207 ? -3.134 0.326 25.295 1.00 85.44 207 LEU A O 1
ATOM 1664 N N . LYS A 1 208 ? -2.671 0.234 23.092 1.00 83.00 208 LYS A N 1
ATOM 1665 C CA . LYS A 1 208 ? -1.809 1.433 23.068 1.00 83.00 208 LYS A CA 1
ATOM 1666 C C . LYS A 1 208 ? -2.524 2.686 23.583 1.00 83.00 208 LYS A C 1
ATOM 1668 O O . LYS A 1 208 ? -1.920 3.507 24.264 1.00 83.00 208 LYS A O 1
ATOM 1673 N N . ALA A 1 209 ? -3.811 2.851 23.276 1.00 83.44 209 ALA A N 1
ATOM 1674 C CA . ALA A 1 209 ? -4.604 3.975 23.779 1.00 83.44 209 ALA A CA 1
ATOM 1675 C C . ALA A 1 209 ? -4.899 3.866 25.287 1.00 83.44 209 ALA A C 1
ATOM 1677 O O . ALA A 1 209 ? -5.077 4.882 25.964 1.00 83.44 209 ALA A O 1
ATOM 1678 N N . GLN A 1 210 ? -4.954 2.642 25.814 1.00 80.25 210 GLN A N 1
ATOM 1679 C CA . GLN A 1 210 ? -5.288 2.349 27.203 1.00 80.25 210 GLN A CA 1
ATOM 1680 C C . GLN A 1 210 ? -4.059 2.250 28.125 1.00 80.25 210 GLN A C 1
ATOM 1682 O O . GLN A 1 210 ? -4.236 2.273 29.344 1.00 80.25 210 GLN A O 1
ATOM 1687 N N . GLU A 1 211 ? -2.833 2.228 27.583 1.00 69.00 211 GLU A N 1
ATOM 1688 C CA . GLU A 1 211 ? -1.568 2.213 28.346 1.00 69.00 211 GLU A CA 1
ATOM 1689 C C . GLU A 1 211 ? -1.509 3.299 29.440 1.00 69.00 211 GLU A C 1
ATOM 1691 O O . GLU A 1 211 ? -0.948 3.074 30.507 1.00 69.00 211 GLU A O 1
ATOM 1696 N N . PHE A 1 212 ? -2.163 4.449 29.235 1.00 62.97 212 PHE A N 1
ATOM 1697 C CA . PHE A 1 212 ? -2.182 5.565 30.193 1.00 62.97 212 PHE A CA 1
ATOM 1698 C C . PHE A 1 212 ? -3.240 5.459 31.303 1.00 62.97 212 PHE A C 1
ATOM 1700 O O . PHE A 1 212 ? -3.254 6.296 32.203 1.00 62.97 212 PHE A O 1
ATOM 1707 N N . LYS A 1 213 ? -4.158 4.485 31.242 1.00 67.69 213 LYS A N 1
ATOM 1708 C CA . LYS A 1 213 ? -5.282 4.367 32.193 1.00 67.69 213 LYS A CA 1
ATOM 1709 C C . LYS A 1 213 ? -5.073 3.297 33.274 1.00 67.69 213 LYS A C 1
ATOM 1711 O O . LYS A 1 213 ? -6.006 3.030 34.026 1.00 67.69 213 LYS A O 1
ATOM 1716 N N . GLU 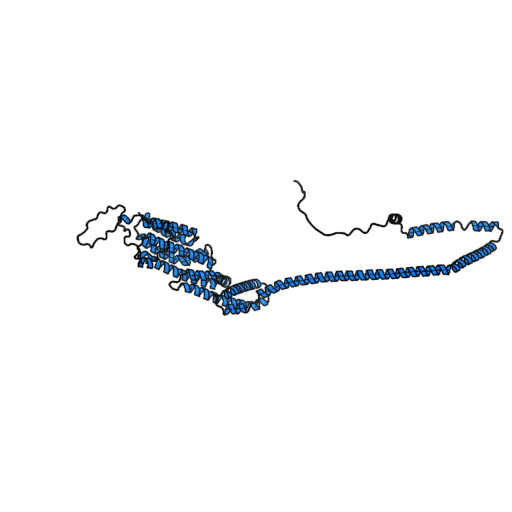A 1 214 ? -3.884 2.687 33.336 1.00 65.00 214 GLU A N 1
ATOM 1717 C CA . GLU A 1 214 ? -3.420 1.762 34.395 1.00 65.00 214 GLU A CA 1
ATOM 1718 C C . GLU A 1 214 ? -4.418 0.649 34.795 1.00 65.00 214 GLU A C 1
ATOM 1720 O O . GLU A 1 214 ? -4.466 0.192 35.939 1.00 65.00 214 GLU A O 1
ATOM 1725 N N . ALA A 1 215 ? -5.244 0.173 33.861 1.00 70.69 215 ALA A N 1
ATOM 1726 C CA . ALA A 1 215 ? -6.169 -0.918 34.144 1.00 70.69 215 ALA A CA 1
ATOM 1727 C C . ALA A 1 215 ? -5.397 -2.245 34.258 1.00 70.69 215 ALA A C 1
ATOM 1729 O O . ALA A 1 215 ? -4.736 -2.656 33.312 1.00 70.69 215 ALA A O 1
ATOM 1730 N N . LYS A 1 216 ? -5.519 -2.960 35.386 1.00 75.38 216 LYS A N 1
ATOM 1731 C CA . LYS A 1 216 ? -4.790 -4.226 35.630 1.00 75.38 216 LYS A CA 1
ATOM 1732 C C . LYS A 1 216 ? -5.015 -5.293 34.549 1.00 75.38 216 LYS A C 1
ATOM 1734 O O . LYS A 1 216 ? -4.079 -5.993 34.198 1.00 75.38 216 LYS A O 1
ATOM 1739 N N . ALA A 1 217 ? -6.219 -5.349 33.974 1.00 74.12 217 ALA A N 1
ATOM 1740 C CA . ALA A 1 217 ? -6.555 -6.274 32.888 1.00 74.12 217 ALA A CA 1
ATOM 1741 C C . ALA A 1 217 ? -5.729 -6.046 31.605 1.00 74.12 217 ALA A C 1
ATOM 1743 O O . ALA A 1 217 ? -5.577 -6.966 30.810 1.00 74.12 217 ALA A O 1
ATOM 1744 N N . VAL A 1 218 ? -5.180 -4.838 31.408 1.00 77.75 218 VAL A N 1
ATOM 1745 C CA . VAL A 1 218 ? -4.272 -4.538 30.288 1.00 77.75 218 VAL A CA 1
ATOM 1746 C C . VAL A 1 218 ? -2.997 -5.359 30.430 1.00 77.75 218 VAL A C 1
ATOM 1748 O O . VAL A 1 218 ? -2.584 -5.980 29.461 1.00 77.75 218 VAL A O 1
ATOM 1751 N N . ALA A 1 219 ? -2.415 -5.421 31.631 1.00 78.69 219 ALA A N 1
ATOM 1752 C CA . ALA A 1 219 ? -1.173 -6.152 31.874 1.00 78.69 219 ALA A CA 1
ATOM 1753 C C . ALA A 1 219 ? -1.328 -7.662 31.623 1.00 78.69 219 ALA A C 1
ATOM 1755 O O . ALA A 1 219 ? -0.433 -8.278 31.055 1.00 78.69 219 ALA A O 1
ATOM 1756 N N . ASP A 1 220 ? -2.482 -8.239 31.976 1.00 81.38 220 ASP A N 1
ATOM 1757 C CA . ASP A 1 220 ? -2.749 -9.673 31.794 1.00 81.38 220 ASP A CA 1
ATOM 1758 C C . ASP A 1 220 ? -2.856 -10.072 30.310 1.00 81.38 220 ASP A C 1
ATOM 1760 O O . ASP A 1 220 ? -2.474 -11.175 29.920 1.00 81.38 220 ASP A O 1
ATOM 1764 N N . VAL A 1 221 ? -3.385 -9.179 29.467 1.00 85.06 221 VAL A N 1
ATOM 1765 C CA . VAL A 1 221 ? -3.616 -9.446 28.037 1.00 85.06 221 VAL A CA 1
ATOM 1766 C C . VAL A 1 221 ? -2.458 -8.960 27.159 1.00 85.06 221 VAL A C 1
ATOM 1768 O O . VAL A 1 221 ? -2.228 -9.510 26.077 1.00 85.06 221 VAL A O 1
ATOM 1771 N N . GLN A 1 222 ? -1.703 -7.961 27.619 1.00 85.12 222 GLN A N 1
ATOM 1772 C CA . GLN A 1 222 ? -0.624 -7.316 26.872 1.00 85.12 222 GLN A CA 1
ATOM 1773 C C . GLN A 1 222 ? 0.391 -8.325 26.332 1.00 85.12 222 GLN A C 1
ATOM 1775 O O . GLN A 1 222 ? 0.672 -8.310 25.135 1.00 85.12 222 GLN A O 1
ATOM 1780 N N . ASP A 1 223 ? 0.874 -9.243 27.170 1.00 87.00 223 ASP A N 1
ATOM 1781 C CA . ASP A 1 223 ? 1.856 -10.250 26.757 1.00 87.00 223 ASP A CA 1
ATOM 1782 C C . ASP A 1 223 ? 1.304 -11.187 25.674 1.00 87.00 223 ASP A C 1
ATOM 1784 O O . ASP A 1 223 ? 2.011 -11.554 24.733 1.00 87.00 223 ASP A O 1
ATOM 1788 N N . VAL A 1 224 ? 0.027 -11.570 25.761 1.00 88.62 224 VAL A N 1
ATOM 1789 C CA . VAL A 1 224 ? -0.613 -12.450 24.771 1.00 88.62 224 VAL A CA 1
ATOM 1790 C C . VAL A 1 224 ? -0.740 -11.737 23.426 1.00 88.62 224 VAL A C 1
ATOM 1792 O O . VAL A 1 224 ? -0.356 -12.297 22.397 1.00 88.62 224 VAL A O 1
ATOM 1795 N N . ILE A 1 225 ? -1.226 -10.492 23.424 1.00 89.19 225 ILE A N 1
ATOM 1796 C CA . ILE A 1 225 ? -1.378 -9.704 22.195 1.00 89.19 225 ILE A CA 1
ATOM 1797 C C . ILE A 1 225 ? -0.013 -9.378 21.575 1.00 89.19 225 ILE A C 1
ATOM 1799 O O . ILE A 1 225 ? 0.143 -9.477 20.358 1.00 89.19 225 ILE A O 1
ATOM 1803 N N . GLU A 1 226 ? 0.996 -9.053 22.382 1.00 89.81 226 GLU A N 1
ATOM 1804 C CA . GLU A 1 226 ? 2.365 -8.832 21.909 1.00 89.81 226 GLU A CA 1
ATOM 1805 C C . GLU A 1 226 ? 2.948 -10.094 21.257 1.00 89.81 226 GLU A C 1
ATOM 1807 O O . GLU A 1 226 ? 3.470 -10.033 20.142 1.00 89.81 226 GLU A O 1
ATOM 1812 N N . ASN A 1 227 ? 2.791 -11.264 21.882 1.00 91.06 227 ASN A N 1
ATOM 1813 C CA . ASN A 1 227 ? 3.240 -12.533 21.305 1.00 91.06 227 ASN A CA 1
ATOM 1814 C C . ASN A 1 227 ? 2.516 -12.867 19.988 1.00 91.06 227 ASN A C 1
ATOM 1816 O O . ASN A 1 227 ? 3.158 -13.275 19.012 1.00 91.06 227 ASN A O 1
ATOM 1820 N N . LEU A 1 228 ? 1.198 -12.641 19.921 1.00 91.38 228 LEU A N 1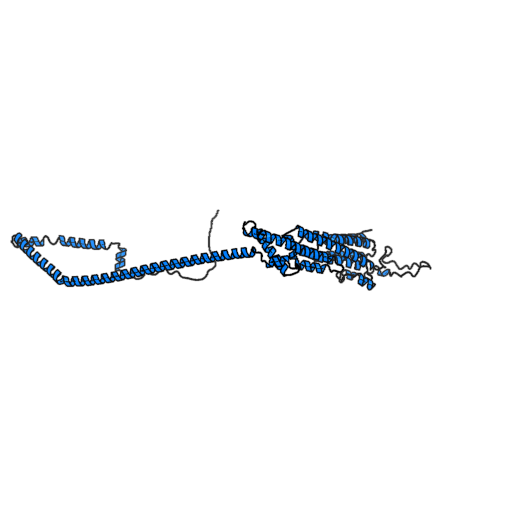
ATOM 1821 C CA . LEU A 1 228 ? 0.423 -12.794 18.685 1.00 91.38 228 LEU A CA 1
ATOM 1822 C C . LEU A 1 228 ? 0.887 -11.823 17.602 1.00 91.38 228 LEU A C 1
ATOM 1824 O O . LEU A 1 228 ? 1.045 -12.234 16.453 1.00 91.38 228 LEU A O 1
ATOM 1828 N N . LYS A 1 229 ? 1.175 -10.568 17.961 1.00 93.12 229 LYS A N 1
ATOM 1829 C CA . LYS A 1 229 ? 1.736 -9.565 17.052 1.00 93.12 229 LYS A CA 1
ATOM 1830 C C . LYS A 1 229 ? 3.047 -10.059 16.448 1.00 93.12 229 LYS A C 1
ATOM 1832 O O . LYS A 1 229 ? 3.171 -10.066 15.226 1.00 93.12 229 LYS A O 1
ATOM 1837 N N . TYR A 1 230 ? 4.005 -10.526 17.254 1.00 92.94 230 TYR A N 1
ATOM 1838 C CA . TYR A 1 230 ? 5.275 -11.054 16.731 1.00 92.94 230 TYR A CA 1
ATOM 1839 C C . TYR A 1 230 ? 5.067 -12.243 15.791 1.00 92.94 230 TYR A C 1
ATOM 1841 O O . TYR A 1 230 ? 5.669 -12.295 14.714 1.00 92.94 230 TYR A O 1
ATOM 1849 N N . LYS A 1 231 ? 4.183 -13.179 16.154 1.00 92.44 231 LYS A N 1
ATOM 1850 C CA . LYS A 1 231 ? 3.895 -14.347 15.317 1.00 92.44 231 LYS A CA 1
ATOM 1851 C C . LYS A 1 231 ? 3.218 -13.965 13.998 1.00 92.44 231 LYS A C 1
ATOM 1853 O O . LYS A 1 231 ? 3.630 -14.456 12.945 1.00 92.44 231 LYS A O 1
ATOM 1858 N N . ALA A 1 232 ? 2.229 -13.074 14.043 1.00 93.56 232 ALA A N 1
ATOM 1859 C CA . ALA A 1 232 ? 1.542 -12.554 12.866 1.00 93.56 232 ALA A CA 1
ATOM 1860 C C . ALA A 1 232 ? 2.516 -11.808 11.944 1.00 93.56 232 ALA A C 1
ATOM 1862 O O . ALA A 1 232 ? 2.566 -12.094 10.748 1.00 93.56 232 ALA A O 1
ATOM 1863 N N . MET A 1 233 ? 3.359 -10.926 12.498 1.00 94.31 233 MET A N 1
ATOM 1864 C CA . MET A 1 233 ? 4.389 -10.209 11.738 1.00 94.31 233 MET A CA 1
ATOM 1865 C C . MET A 1 233 ? 5.370 -11.167 11.058 1.00 94.31 233 MET A C 1
ATOM 1867 O O . MET A 1 233 ? 5.687 -10.973 9.887 1.00 94.31 233 MET A O 1
ATOM 1871 N N . ALA A 1 234 ? 5.819 -12.222 11.747 1.00 93.25 234 ALA A N 1
ATOM 1872 C CA . ALA A 1 234 ? 6.726 -13.211 11.168 1.00 93.25 234 ALA A CA 1
ATOM 1873 C C . ALA A 1 234 ? 6.104 -13.926 9.956 1.00 93.25 234 ALA A C 1
ATOM 1875 O O . ALA A 1 234 ? 6.741 -14.008 8.904 1.00 93.25 234 ALA A O 1
ATOM 1876 N N . LYS A 1 235 ? 4.846 -14.375 10.073 1.00 93.31 235 LYS A N 1
ATOM 1877 C CA . LYS A 1 235 ? 4.121 -15.047 8.979 1.00 93.31 235 LYS A CA 1
ATOM 1878 C C . LYS A 1 235 ? 3.850 -14.103 7.807 1.00 93.31 235 LYS A C 1
ATOM 1880 O O . LYS A 1 235 ? 4.069 -14.469 6.654 1.00 93.31 235 LYS A O 1
ATOM 1885 N N . VAL A 1 236 ? 3.418 -12.873 8.091 1.00 94.62 236 VAL A N 1
ATOM 1886 C CA . VAL A 1 236 ? 3.178 -11.847 7.067 1.00 94.62 236 VAL A CA 1
ATOM 1887 C C . VAL A 1 236 ? 4.469 -11.499 6.322 1.00 94.62 236 VAL A C 1
ATOM 1889 O O . VAL A 1 236 ? 4.480 -11.467 5.090 1.00 94.62 236 VAL A O 1
ATOM 1892 N N . ARG A 1 237 ? 5.575 -11.299 7.050 1.00 94.75 237 ARG A N 1
ATOM 1893 C CA . ARG A 1 237 ? 6.904 -11.059 6.472 1.00 94.75 237 ARG A CA 1
ATOM 1894 C C . ARG A 1 237 ? 7.320 -12.207 5.557 1.00 94.75 237 ARG A C 1
ATOM 1896 O O . ARG A 1 237 ? 7.712 -11.959 4.420 1.00 94.75 237 ARG A O 1
ATOM 1903 N N . GLU A 1 238 ? 7.222 -13.448 6.028 1.00 94.12 238 GLU A N 1
ATOM 1904 C CA . GLU A 1 238 ? 7.569 -14.631 5.236 1.00 94.12 238 GLU A CA 1
ATOM 1905 C C . GLU A 1 238 ? 6.742 -14.710 3.947 1.00 94.12 238 GLU A C 1
ATOM 1907 O O . GLU A 1 238 ? 7.302 -14.887 2.864 1.00 94.12 238 GLU A O 1
ATOM 1912 N N . TRP A 1 239 ? 5.427 -14.493 4.036 1.00 93.88 239 TRP A N 1
ATOM 1913 C CA . TRP A 1 239 ? 4.545 -14.499 2.872 1.00 93.88 239 TRP A CA 1
ATOM 1914 C C . TRP A 1 239 ? 4.916 -13.409 1.858 1.00 93.88 239 TRP A C 1
ATOM 1916 O O . TRP A 1 239 ? 5.031 -13.698 0.663 1.00 93.88 239 TRP A O 1
ATOM 1926 N N . LEU A 1 240 ? 5.153 -12.173 2.316 1.00 93.88 240 LEU A N 1
ATOM 1927 C CA . LEU A 1 240 ? 5.545 -11.055 1.452 1.00 93.88 240 LEU A CA 1
ATOM 1928 C C . LEU A 1 240 ? 6.880 -11.332 0.752 1.00 93.88 240 LEU A C 1
ATOM 1930 O O . LEU A 1 240 ? 6.968 -11.199 -0.469 1.00 93.88 240 LEU A O 1
ATOM 1934 N N . LEU A 1 241 ? 7.894 -11.788 1.489 1.00 93.69 241 LEU A N 1
ATOM 1935 C CA . LEU A 1 241 ? 9.203 -12.128 0.926 1.00 93.69 241 LEU A CA 1
ATOM 1936 C C . LEU A 1 241 ? 9.123 -13.306 -0.052 1.00 93.69 241 LEU A C 1
ATOM 1938 O O . LEU A 1 241 ? 9.773 -13.282 -1.098 1.00 93.69 241 LEU A O 1
ATOM 1942 N N . LEU A 1 242 ? 8.289 -14.312 0.222 1.00 92.25 242 LEU A N 1
ATOM 1943 C CA . LEU A 1 242 ? 8.059 -15.429 -0.696 1.00 92.25 242 LEU A CA 1
ATOM 1944 C C . LEU A 1 242 ? 7.399 -14.947 -1.993 1.00 92.25 242 LEU A C 1
ATOM 1946 O O . LEU A 1 242 ? 7.819 -15.341 -3.088 1.00 92.25 242 LEU A O 1
ATOM 1950 N N . LYS A 1 243 ? 6.407 -14.051 -1.902 1.00 91.12 243 LYS A N 1
ATOM 1951 C CA . LYS A 1 243 ? 5.800 -13.425 -3.083 1.00 91.12 243 LYS A CA 1
ATOM 1952 C C . LYS A 1 243 ? 6.813 -12.586 -3.855 1.00 91.12 243 LYS A C 1
ATOM 1954 O O . LYS A 1 243 ? 6.872 -12.755 -5.069 1.00 91.12 243 LYS A O 1
ATOM 1959 N N . ILE A 1 244 ? 7.659 -11.795 -3.195 1.00 92.31 244 ILE A N 1
ATOM 1960 C CA . ILE A 1 244 ? 8.751 -11.034 -3.835 1.00 92.31 244 ILE A CA 1
ATOM 1961 C C . ILE A 1 244 ? 9.771 -11.970 -4.505 1.00 92.31 244 ILE A C 1
ATOM 1963 O O . ILE A 1 244 ? 10.197 -11.746 -5.636 1.00 92.31 244 ILE A O 1
ATOM 1967 N N . SER A 1 245 ? 10.114 -13.087 -3.871 1.00 89.44 245 SER A N 1
ATOM 1968 C CA . SER A 1 245 ? 11.008 -14.088 -4.457 1.00 89.44 245 SER A CA 1
ATOM 1969 C C . SER A 1 245 ? 10.408 -14.740 -5.711 1.00 89.44 245 SER A C 1
ATOM 1971 O O . SER A 1 245 ? 11.128 -15.055 -6.660 1.00 89.44 245 SER A O 1
ATOM 1973 N N . SER A 1 246 ? 9.078 -14.875 -5.783 1.00 88.62 246 SER A N 1
ATOM 1974 C CA . SER A 1 246 ? 8.398 -15.456 -6.949 1.00 88.62 246 SER A CA 1
ATOM 1975 C C . SER A 1 246 ? 8.620 -14.674 -8.250 1.00 88.62 246 SER A C 1
ATOM 1977 O O . SER A 1 246 ? 8.603 -15.278 -9.321 1.00 88.62 246 SER A O 1
ATOM 1979 N N . PHE A 1 247 ? 8.935 -13.377 -8.168 1.00 86.00 247 PHE A N 1
ATOM 1980 C CA . PHE A 1 247 ? 9.286 -12.549 -9.324 1.00 86.00 247 PHE A CA 1
ATOM 1981 C C . PHE A 1 247 ? 10.574 -13.006 -10.018 1.00 86.00 247 PHE A C 1
ATOM 1983 O O . PHE A 1 247 ? 10.756 -12.777 -11.211 1.00 86.00 247 PHE A O 1
ATOM 1990 N N . LYS A 1 248 ? 11.472 -13.676 -9.285 1.00 84.88 248 LYS A N 1
ATOM 1991 C CA . LYS A 1 248 ? 12.747 -14.182 -9.812 1.00 84.88 248 LYS A CA 1
ATOM 1992 C C . LYS A 1 248 ? 12.545 -15.400 -10.731 1.00 84.88 248 LYS A C 1
ATOM 1994 O O . LYS A 1 248 ? 13.479 -15.796 -11.427 1.00 84.88 248 LYS A O 1
ATOM 1999 N N . LYS A 1 249 ? 11.347 -16.006 -10.755 1.00 83.62 249 LYS A N 1
ATOM 2000 C CA . LYS A 1 249 ? 11.044 -17.175 -11.593 1.00 83.62 249 LYS A CA 1
ATOM 2001 C C . LYS A 1 249 ? 11.018 -16.788 -13.082 1.00 83.62 249 LYS A C 1
ATOM 2003 O O . LYS A 1 249 ? 10.287 -15.863 -13.448 1.00 83.62 249 LYS A O 1
ATOM 2008 N N . PRO A 1 250 ? 11.749 -17.503 -13.961 1.00 72.00 250 PRO A N 1
ATOM 2009 C CA . PRO A 1 250 ? 11.750 -17.231 -15.397 1.00 72.00 250 PRO A CA 1
ATOM 2010 C C . PRO A 1 250 ? 10.336 -17.242 -15.989 1.00 72.00 250 PRO A C 1
ATOM 2012 O O . PRO A 1 250 ? 9.502 -18.030 -15.557 1.00 72.00 250 PRO A O 1
ATOM 2015 N N . LEU A 1 251 ? 10.089 -16.399 -17.000 1.00 70.50 251 LEU A N 1
ATOM 2016 C CA . LEU A 1 251 ? 8.810 -16.297 -17.731 1.00 70.50 251 LEU A CA 1
ATOM 2017 C C . LEU A 1 251 ? 7.602 -15.838 -16.893 1.00 70.50 251 LEU A C 1
ATOM 2019 O O . LEU A 1 251 ? 6.483 -15.802 -17.400 1.00 70.50 251 LEU A O 1
ATOM 2023 N N . THR A 1 252 ? 7.809 -15.445 -15.637 1.00 74.88 252 THR A N 1
ATOM 2024 C CA . THR A 1 252 ? 6.739 -14.893 -14.801 1.00 74.88 252 THR A CA 1
ATOM 2025 C C . THR A 1 252 ? 6.402 -13.484 -15.266 1.00 74.88 252 THR A C 1
ATOM 2027 O O . THR A 1 252 ? 7.276 -12.617 -15.312 1.00 74.88 252 THR A O 1
ATOM 2030 N N . ASN A 1 253 ? 5.130 -13.229 -15.576 1.00 82.56 253 ASN A N 1
ATOM 2031 C CA . ASN A 1 253 ? 4.655 -11.860 -15.726 1.00 82.56 253 ASN A CA 1
ATOM 2032 C C . ASN A 1 253 ? 4.679 -11.193 -14.343 1.00 82.56 253 ASN A C 1
ATOM 2034 O O . ASN A 1 253 ? 3.876 -11.547 -13.478 1.00 82.56 253 ASN A O 1
ATOM 2038 N N . TYR A 1 254 ? 5.597 -10.245 -14.141 1.00 84.44 254 TYR A N 1
ATOM 2039 C CA . TYR A 1 254 ? 5.795 -9.556 -12.862 1.00 84.44 254 TYR A CA 1
ATOM 2040 C C . TYR A 1 254 ? 4.530 -8.828 -12.365 1.00 84.44 254 TYR A C 1
ATOM 2042 O O . TYR A 1 254 ? 4.351 -8.662 -11.160 1.00 84.44 254 TYR A O 1
ATOM 2050 N N . GLN A 1 255 ? 3.606 -8.482 -13.267 1.00 86.06 255 GLN A N 1
ATOM 2051 C CA . GLN A 1 255 ? 2.330 -7.855 -12.922 1.00 86.06 255 GLN A CA 1
ATOM 2052 C C . GLN A 1 255 ? 1.392 -8.803 -12.150 1.00 86.06 255 GLN A C 1
ATOM 2054 O O . GLN A 1 255 ? 0.582 -8.346 -11.346 1.00 86.06 255 GLN A O 1
ATOM 2059 N N . ILE A 1 256 ? 1.497 -10.127 -12.344 1.00 86.62 256 ILE A N 1
ATOM 2060 C CA . ILE A 1 256 ? 0.626 -11.100 -11.659 1.00 86.62 256 ILE A CA 1
ATOM 2061 C C . ILE A 1 256 ? 0.943 -11.150 -10.151 1.00 86.62 256 ILE A C 1
ATOM 2063 O O . ILE A 1 256 ? 0.024 -10.951 -9.350 1.00 86.62 256 ILE A O 1
ATOM 2067 N N . PRO A 1 257 ? 2.207 -11.359 -9.717 1.00 85.62 257 PRO A N 1
ATOM 2068 C CA . PRO A 1 257 ? 2.561 -11.238 -8.306 1.00 85.62 257 PRO A CA 1
ATOM 2069 C C . PRO A 1 257 ? 2.290 -9.844 -7.719 1.00 85.62 257 PRO A C 1
ATOM 2071 O O . PRO A 1 257 ? 1.832 -9.771 -6.581 1.00 85.62 257 PRO A O 1
ATOM 2074 N N . GLN A 1 258 ? 2.484 -8.752 -8.476 1.00 89.19 258 GLN A N 1
ATOM 2075 C CA . GLN A 1 258 ? 2.101 -7.397 -8.036 1.00 89.19 258 GLN A CA 1
ATOM 2076 C C . GLN A 1 258 ? 0.601 -7.286 -7.743 1.00 89.19 258 GLN A C 1
ATOM 2078 O O . GLN A 1 258 ? 0.219 -6.760 -6.702 1.00 89.19 258 GLN A O 1
ATOM 2083 N N . GLY A 1 259 ? -0.259 -7.844 -8.598 1.00 89.06 259 GLY A N 1
ATOM 2084 C CA . GLY A 1 259 ? -1.701 -7.873 -8.351 1.00 89.06 259 GLY A CA 1
ATOM 2085 C C . GLY A 1 259 ? -2.072 -8.628 -7.070 1.00 89.06 259 GLY A C 1
ATOM 2086 O O . GLY A 1 259 ? -2.972 -8.208 -6.345 1.00 89.06 259 GLY A O 1
ATOM 2087 N N . ALA A 1 260 ? -1.363 -9.715 -6.748 1.00 87.50 260 ALA A N 1
ATOM 2088 C CA . ALA A 1 260 ? -1.560 -10.439 -5.490 1.00 87.50 260 ALA A CA 1
ATOM 2089 C C . ALA A 1 260 ? -1.100 -9.630 -4.263 1.00 87.50 260 ALA A C 1
ATOM 2091 O O . ALA A 1 260 ? -1.761 -9.674 -3.227 1.00 87.50 260 ALA A O 1
ATOM 2092 N N . LEU A 1 261 ? 0.000 -8.879 -4.381 1.00 90.88 261 LEU A N 1
ATOM 2093 C CA . LEU A 1 261 ? 0.470 -7.971 -3.332 1.00 90.88 261 LEU A CA 1
ATOM 2094 C C . LEU A 1 261 ? -0.518 -6.819 -3.101 1.00 90.88 261 LEU A C 1
ATOM 2096 O O . LEU A 1 261 ? -0.848 -6.539 -1.955 1.00 90.88 261 LEU A O 1
ATOM 2100 N N . LEU A 1 262 ? -1.051 -6.210 -4.167 1.00 90.06 262 LEU A N 1
ATOM 2101 C CA . LEU A 1 262 ? -2.042 -5.131 -4.060 1.00 90.06 262 LEU A CA 1
ATOM 2102 C C . LEU A 1 262 ? -3.336 -5.588 -3.384 1.00 90.06 262 LEU A C 1
ATOM 2104 O O . LEU A 1 262 ? -3.856 -4.883 -2.524 1.00 90.06 262 LEU A O 1
ATOM 2108 N N . LYS A 1 263 ? -3.835 -6.787 -3.715 1.00 89.38 263 LYS A N 1
ATOM 2109 C CA . LYS A 1 263 ? -5.017 -7.362 -3.046 1.00 89.38 263 LYS A CA 1
ATOM 2110 C C . LYS A 1 263 ? -4.819 -7.503 -1.537 1.00 89.38 263 LYS A C 1
ATOM 2112 O O . LYS A 1 263 ? -5.755 -7.277 -0.782 1.00 89.38 263 LYS A O 1
ATOM 2117 N N . ASN A 1 264 ? -3.599 -7.828 -1.116 1.00 89.50 264 ASN A N 1
ATOM 2118 C CA . ASN A 1 264 ? -3.232 -8.023 0.282 1.00 89.50 264 ASN A CA 1
ATOM 2119 C C . ASN A 1 264 ? -2.389 -6.857 0.827 1.00 89.50 264 ASN A C 1
ATOM 2121 O O . ASN A 1 264 ? -1.512 -7.058 1.668 1.00 89.50 264 ASN A O 1
ATOM 2125 N N . ARG A 1 265 ? -2.647 -5.626 0.362 1.00 92.50 265 ARG A N 1
ATOM 2126 C CA . ARG A 1 265 ? -1.920 -4.414 0.782 1.00 92.50 265 ARG A CA 1
ATOM 2127 C C . ARG A 1 265 ? -1.893 -4.227 2.298 1.00 92.50 265 ARG A C 1
ATOM 2129 O O . ARG A 1 265 ? -0.874 -3.794 2.834 1.00 92.50 265 ARG A O 1
ATOM 2136 N N . PHE A 1 266 ? -2.976 -4.603 2.982 1.00 92.69 266 PHE A N 1
ATOM 2137 C CA . PHE A 1 266 ? -3.093 -4.484 4.436 1.00 92.69 266 PHE A CA 1
ATOM 2138 C C . PHE A 1 266 ? -1.945 -5.178 5.188 1.00 92.69 266 PHE A C 1
ATOM 2140 O O . PHE A 1 266 ? -1.537 -4.725 6.248 1.00 92.69 266 PHE A O 1
ATOM 2147 N N . PHE A 1 267 ? -1.341 -6.225 4.622 1.00 93.12 267 PHE A N 1
ATOM 2148 C CA . PHE A 1 267 ? -0.174 -6.878 5.214 1.00 93.12 267 PHE A CA 1
ATOM 2149 C C . PHE A 1 267 ? 1.025 -5.942 5.367 1.00 93.12 267 PHE A C 1
ATOM 2151 O O . PHE A 1 267 ? 1.688 -5.955 6.402 1.00 93.12 267 PHE A O 1
ATOM 2158 N N . TYR A 1 268 ? 1.299 -5.110 4.362 1.00 93.38 268 TYR A N 1
ATOM 2159 C CA . TYR A 1 268 ? 2.375 -4.128 4.456 1.00 93.38 268 TYR A CA 1
ATOM 2160 C C . TYR A 1 268 ? 2.011 -2.990 5.421 1.00 93.38 268 TYR A C 1
ATOM 2162 O O . TYR A 1 268 ? 2.853 -2.556 6.204 1.00 93.38 268 TYR A O 1
ATOM 2170 N N . GLU A 1 269 ? 0.750 -2.551 5.419 1.00 93.75 269 GLU A N 1
ATOM 2171 C CA . GLU A 1 269 ? 0.239 -1.543 6.357 1.00 93.75 269 GLU A CA 1
ATOM 2172 C C . GLU A 1 269 ? 0.359 -2.004 7.819 1.00 93.75 269 GLU A C 1
ATOM 2174 O O . GLU A 1 269 ? 0.861 -1.264 8.668 1.00 93.75 269 GLU A O 1
ATOM 2179 N N . PHE A 1 270 ? -0.003 -3.259 8.093 1.00 93.81 270 PHE A N 1
ATOM 2180 C CA . PHE A 1 270 ? 0.139 -3.894 9.399 1.00 93.81 270 PHE A CA 1
ATOM 2181 C C . PHE A 1 270 ? 1.599 -3.920 9.868 1.00 93.81 270 PHE A C 1
ATOM 2183 O O . PHE A 1 270 ? 1.885 -3.586 11.020 1.00 93.81 270 PHE A O 1
ATOM 2190 N N . LEU A 1 271 ? 2.542 -4.264 8.981 1.00 94.31 271 LEU A N 1
ATOM 2191 C CA . LEU A 1 271 ? 3.969 -4.200 9.305 1.00 94.31 271 LEU A CA 1
ATOM 2192 C C . LEU A 1 271 ? 4.404 -2.761 9.600 1.00 94.31 271 LEU A C 1
ATOM 2194 O O . LEU A 1 271 ? 5.065 -2.522 10.603 1.00 94.31 271 LEU A O 1
ATOM 2198 N N . LEU A 1 272 ? 3.997 -1.787 8.783 1.00 93.44 272 LEU A N 1
ATOM 2199 C CA . LEU A 1 272 ? 4.380 -0.383 8.955 1.00 93.44 272 LEU A CA 1
ATOM 2200 C C . LEU A 1 272 ? 3.882 0.215 10.285 1.00 93.44 272 LEU A C 1
ATOM 2202 O O . LEU A 1 272 ? 4.582 1.032 10.892 1.00 93.44 272 LEU A O 1
ATOM 2206 N N . ALA A 1 273 ? 2.690 -0.189 10.733 1.00 91.31 273 ALA A N 1
ATOM 2207 C CA . ALA A 1 273 ? 2.073 0.273 11.975 1.00 91.31 273 ALA A CA 1
ATOM 2208 C C . ALA A 1 273 ? 2.720 -0.316 13.244 1.00 91.31 273 ALA A C 1
ATOM 2210 O O . ALA A 1 273 ? 2.663 0.310 14.308 1.00 91.31 273 ALA A O 1
ATOM 2211 N N . ASN A 1 274 ? 3.325 -1.504 13.144 1.00 90.44 274 ASN A N 1
ATOM 2212 C CA . ASN A 1 274 ? 3.862 -2.242 14.289 1.00 90.44 274 ASN A CA 1
ATOM 2213 C C . ASN A 1 274 ? 5.394 -2.268 14.336 1.00 90.44 274 ASN A C 1
ATOM 2215 O O . ASN A 1 274 ? 5.960 -1.975 15.387 1.00 90.44 274 ASN A O 1
ATOM 2219 N N . ASP A 1 275 ? 6.060 -2.564 13.217 1.00 91.75 275 ASP A N 1
ATOM 2220 C CA . ASP A 1 275 ? 7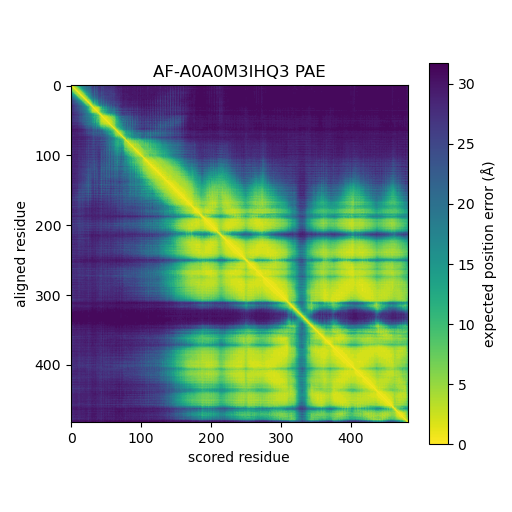.519 -2.627 13.103 1.00 91.75 275 ASP A CA 1
ATOM 2221 C C . ASP A 1 275 ? 8.018 -2.050 11.763 1.00 91.75 275 ASP A C 1
ATOM 2223 O O . ASP A 1 275 ? 8.028 -2.683 10.699 1.00 91.75 275 ASP A O 1
ATOM 2227 N N . ARG A 1 276 ? 8.523 -0.814 11.838 1.00 93.12 276 ARG A N 1
ATOM 2228 C CA . ARG A 1 276 ? 9.067 -0.085 10.684 1.00 93.12 276 ARG A CA 1
ATOM 2229 C C . ARG A 1 276 ? 10.340 -0.709 10.113 1.00 93.12 276 ARG A C 1
ATOM 2231 O O . ARG A 1 276 ? 10.656 -0.448 8.952 1.00 93.12 276 ARG A O 1
ATOM 2238 N N . GLN A 1 277 ? 11.094 -1.474 10.899 1.00 94.00 277 GLN A N 1
ATOM 2239 C CA . GLN A 1 277 ? 12.326 -2.111 10.442 1.00 94.00 277 GLN A CA 1
ATOM 2240 C C . GLN A 1 277 ? 12.008 -3.317 9.559 1.00 94.00 277 GLN A C 1
ATOM 2242 O O . GLN A 1 277 ? 12.571 -3.430 8.470 1.00 94.00 277 GLN A O 1
ATOM 2247 N N . VAL A 1 278 ? 11.045 -4.148 9.967 1.00 93.69 278 VAL A N 1
ATOM 2248 C CA . VAL A 1 278 ? 10.558 -5.267 9.146 1.00 93.69 278 VAL A CA 1
ATOM 2249 C C . VAL A 1 278 ? 9.897 -4.764 7.860 1.00 93.69 278 VAL A C 1
ATOM 2251 O O . VAL A 1 278 ? 10.167 -5.285 6.779 1.00 93.69 278 VAL A O 1
ATOM 2254 N N . ALA A 1 279 ? 9.086 -3.703 7.937 1.00 94.12 279 ALA A N 1
ATOM 2255 C CA . ALA A 1 279 ? 8.501 -3.089 6.743 1.00 94.12 279 ALA A CA 1
ATOM 2256 C C . ALA A 1 279 ? 9.580 -2.580 5.766 1.00 94.12 279 ALA A C 1
ATOM 2258 O O . ALA A 1 279 ? 9.485 -2.796 4.555 1.00 94.12 279 ALA A O 1
ATOM 2259 N N . ARG A 1 280 ? 10.644 -1.949 6.288 1.00 94.50 280 ARG A N 1
ATOM 2260 C CA . ARG A 1 280 ? 11.783 -1.489 5.481 1.00 94.50 280 ARG A CA 1
ATOM 2261 C C . ARG A 1 280 ? 12.498 -2.649 4.792 1.00 94.50 280 ARG A C 1
ATOM 2263 O O . ARG A 1 280 ? 12.799 -2.530 3.612 1.00 94.50 280 ARG A O 1
ATOM 2270 N N . GLU A 1 281 ? 12.725 -3.757 5.491 1.00 95.62 281 GLU A N 1
ATOM 2271 C CA . GLU A 1 281 ? 13.343 -4.954 4.912 1.00 95.62 281 GLU A CA 1
ATOM 2272 C C . GLU A 1 281 ? 12.557 -5.469 3.696 1.00 95.62 281 GLU A C 1
ATOM 2274 O O . GLU A 1 281 ? 13.129 -5.665 2.624 1.00 95.62 281 GLU A O 1
ATOM 2279 N N . VAL A 1 282 ? 11.235 -5.633 3.835 1.00 95.44 282 VAL A N 1
ATOM 2280 C CA . VAL A 1 282 ? 10.362 -6.096 2.741 1.00 95.44 282 VAL A CA 1
ATOM 2281 C C . VAL A 1 282 ? 10.417 -5.137 1.549 1.00 95.44 282 VAL A C 1
ATOM 2283 O O . VAL A 1 282 ? 10.506 -5.574 0.399 1.00 95.44 282 VAL A O 1
ATOM 2286 N N . ARG A 1 283 ? 10.386 -3.827 1.814 1.00 95.38 283 ARG A N 1
ATOM 2287 C CA . ARG A 1 283 ? 10.490 -2.792 0.781 1.00 95.38 283 ARG A CA 1
ATOM 2288 C C . ARG A 1 283 ? 11.836 -2.846 0.058 1.00 95.38 283 ARG A C 1
ATOM 2290 O O . ARG A 1 283 ? 11.863 -2.786 -1.168 1.00 95.38 283 ARG A O 1
ATOM 2297 N N . ASP A 1 284 ? 12.935 -2.957 0.792 1.00 95.44 284 ASP A N 1
ATOM 2298 C CA . ASP A 1 284 ? 14.280 -2.938 0.218 1.00 95.44 284 ASP A CA 1
ATOM 2299 C C . ASP A 1 284 ? 14.547 -4.215 -0.613 1.00 95.44 284 ASP A C 1
ATOM 2301 O O . ASP A 1 284 ? 15.094 -4.123 -1.714 1.00 95.44 284 ASP A O 1
ATOM 2305 N N . GLU A 1 285 ? 14.068 -5.388 -0.173 1.00 95.50 285 GLU A N 1
ATOM 2306 C CA . GLU A 1 285 ? 14.134 -6.634 -0.962 1.00 95.50 285 GLU A CA 1
ATOM 2307 C C . GLU A 1 285 ? 13.271 -6.559 -2.237 1.00 95.50 285 GLU A C 1
ATOM 2309 O O . GLU A 1 285 ? 13.679 -7.056 -3.296 1.00 95.50 285 GLU A O 1
ATOM 2314 N N . TYR A 1 286 ? 12.094 -5.919 -2.171 1.00 95.69 286 TYR A N 1
ATOM 2315 C CA . TYR A 1 286 ? 11.267 -5.648 -3.353 1.00 95.69 286 TYR A CA 1
ATOM 2316 C C . TYR A 1 286 ? 12.019 -4.764 -4.355 1.00 95.69 286 TYR A C 1
ATOM 2318 O O . TYR A 1 286 ? 12.150 -5.131 -5.526 1.00 95.69 286 TYR A O 1
ATOM 2326 N N . VAL A 1 287 ? 12.561 -3.634 -3.886 1.00 95.44 287 VAL A N 1
ATOM 2327 C CA . VAL A 1 287 ? 13.315 -2.676 -4.708 1.00 95.44 287 VAL A CA 1
ATOM 2328 C C . VAL A 1 287 ? 14.495 -3.359 -5.399 1.00 95.44 287 VAL A C 1
ATOM 2330 O O . VAL A 1 287 ? 14.651 -3.232 -6.616 1.00 95.44 287 VAL A O 1
ATOM 2333 N N . ASP A 1 288 ? 15.300 -4.125 -4.661 1.00 95.44 288 ASP A N 1
ATOM 2334 C CA . ASP A 1 288 ? 16.458 -4.828 -5.219 1.00 95.44 288 ASP A CA 1
ATOM 2335 C C . ASP A 1 288 ? 16.050 -5.892 -6.253 1.00 95.44 288 ASP A C 1
ATOM 2337 O O . ASP A 1 288 ? 16.618 -5.962 -7.352 1.00 95.44 288 ASP A O 1
ATOM 2341 N N . THR A 1 289 ? 15.023 -6.690 -5.944 1.00 94.06 289 THR A N 1
ATOM 2342 C CA . THR A 1 289 ? 14.533 -7.747 -6.838 1.00 94.06 289 THR A CA 1
ATOM 2343 C C . THR A 1 289 ? 14.005 -7.169 -8.150 1.00 94.06 289 THR A C 1
ATOM 2345 O O . THR A 1 289 ? 14.418 -7.601 -9.232 1.00 94.06 289 THR A O 1
ATOM 2348 N N . ILE A 1 290 ? 13.138 -6.160 -8.078 1.00 93.31 290 ILE A N 1
ATOM 2349 C CA . ILE A 1 290 ? 12.515 -5.551 -9.256 1.00 93.31 290 ILE A CA 1
ATOM 2350 C C . ILE A 1 290 ? 13.531 -4.748 -10.070 1.00 93.31 290 ILE A C 1
ATOM 2352 O O . ILE A 1 290 ? 13.563 -4.871 -11.297 1.00 93.31 290 ILE A O 1
ATOM 2356 N N . SER A 1 291 ? 14.447 -4.022 -9.419 1.00 94.56 291 SER A N 1
ATOM 2357 C CA . SER A 1 291 ? 15.551 -3.343 -10.110 1.00 94.56 291 SER A CA 1
ATOM 2358 C C . SER A 1 291 ? 16.399 -4.327 -10.929 1.00 94.56 291 SER A C 1
ATOM 2360 O O . SER A 1 291 ? 16.758 -4.063 -12.085 1.00 94.56 291 SER A O 1
ATOM 2362 N N . LYS A 1 292 ? 16.688 -5.515 -10.374 1.00 93.62 292 LYS A N 1
ATOM 2363 C CA . LYS A 1 292 ? 17.412 -6.582 -11.082 1.00 93.62 292 LYS A CA 1
ATOM 2364 C C . LYS A 1 292 ? 16.641 -7.135 -12.273 1.00 93.62 292 LYS A C 1
ATOM 2366 O O . LYS A 1 292 ? 17.245 -7.320 -13.337 1.00 93.62 292 LYS A O 1
ATOM 2371 N N . ILE A 1 293 ? 15.340 -7.354 -12.114 1.00 92.12 293 ILE A N 1
ATOM 2372 C CA . ILE A 1 293 ? 14.463 -7.855 -13.174 1.00 92.12 293 ILE A CA 1
ATOM 2373 C C . ILE A 1 293 ? 14.380 -6.854 -14.323 1.00 92.12 293 ILE A C 1
ATOM 2375 O O . ILE A 1 293 ? 14.687 -7.230 -15.457 1.00 92.12 293 ILE A O 1
ATOM 2379 N N . PHE A 1 294 ? 14.070 -5.583 -14.049 1.00 92.56 294 PHE A N 1
ATOM 2380 C CA . PHE A 1 294 ? 13.997 -4.560 -15.093 1.00 92.56 294 PHE A CA 1
ATOM 2381 C C . PHE A 1 294 ? 15.328 -4.391 -15.814 1.00 92.56 294 PHE A C 1
ATOM 2383 O O . PHE A 1 294 ? 15.358 -4.356 -17.043 1.00 92.56 294 PHE A O 1
ATOM 2390 N N . PHE A 1 295 ? 16.445 -4.360 -15.086 1.00 93.88 295 PHE A N 1
ATOM 2391 C CA . PHE A 1 295 ? 17.754 -4.228 -15.717 1.00 93.88 295 PHE A CA 1
ATOM 2392 C C . PHE A 1 295 ? 18.043 -5.389 -16.677 1.00 93.88 295 PHE A C 1
ATOM 2394 O O . PHE A 1 295 ? 18.485 -5.165 -17.804 1.00 93.88 295 PHE A O 1
ATOM 2401 N N . SER A 1 296 ? 17.786 -6.628 -16.245 1.00 92.69 296 SER A N 1
ATOM 2402 C CA . SER A 1 296 ? 17.980 -7.821 -17.077 1.00 92.69 296 SER A CA 1
ATOM 2403 C C . SER A 1 296 ? 17.057 -7.814 -18.298 1.00 92.69 296 SER A C 1
ATOM 2405 O O . SER A 1 296 ? 17.514 -8.065 -19.421 1.00 92.69 296 SER A O 1
ATOM 2407 N N . TYR A 1 297 ? 15.785 -7.459 -18.090 1.00 91.62 297 TYR A N 1
ATOM 2408 C CA . TYR A 1 297 ? 14.777 -7.330 -19.137 1.00 91.62 297 TYR A CA 1
ATOM 2409 C C . TYR A 1 297 ? 15.206 -6.309 -20.187 1.00 91.62 297 TYR A C 1
ATOM 2411 O O . TYR A 1 297 ? 15.414 -6.684 -21.338 1.00 91.62 297 TYR A O 1
ATOM 2419 N N . PHE A 1 298 ? 15.435 -5.052 -19.803 1.00 92.94 298 PHE A N 1
ATOM 2420 C CA . PHE A 1 298 ? 15.753 -3.978 -20.743 1.00 92.94 298 PHE A CA 1
ATOM 2421 C C . PHE A 1 298 ? 17.085 -4.196 -21.460 1.00 92.94 298 PHE A C 1
ATOM 2423 O O . PHE A 1 298 ? 17.165 -3.991 -22.672 1.00 92.94 298 PHE A O 1
ATOM 2430 N N . LYS A 1 299 ? 18.116 -4.682 -20.757 1.00 93.25 299 LYS A N 1
ATOM 2431 C CA . LYS A 1 299 ? 19.409 -5.019 -21.371 1.00 93.25 299 LYS A CA 1
ATOM 2432 C C . LYS A 1 299 ? 19.255 -6.102 -22.441 1.00 93.25 299 LYS A C 1
ATOM 2434 O O . LYS A 1 299 ? 19.802 -5.976 -23.538 1.00 93.25 299 LYS A O 1
ATOM 2439 N N . THR A 1 300 ? 18.515 -7.166 -22.132 1.00 92.44 300 THR A N 1
ATOM 2440 C CA . THR A 1 300 ? 18.307 -8.293 -23.053 1.00 92.44 300 THR A CA 1
ATOM 2441 C C . THR A 1 300 ? 17.383 -7.909 -24.202 1.00 92.44 300 THR A C 1
ATOM 2443 O O . THR A 1 300 ? 17.682 -8.221 -25.356 1.00 92.44 300 THR A O 1
ATOM 2446 N N . TYR A 1 301 ? 16.291 -7.210 -23.897 1.00 93.00 301 TYR A N 1
ATOM 2447 C CA . TYR A 1 301 ? 15.297 -6.744 -24.853 1.00 93.00 301 TYR A CA 1
ATOM 2448 C C . TYR A 1 301 ? 15.929 -5.813 -25.882 1.00 93.00 301 TYR A C 1
ATOM 2450 O O . TYR A 1 301 ? 15.918 -6.143 -27.064 1.00 93.00 301 TYR A O 1
ATOM 2458 N N . ALA A 1 302 ? 16.589 -4.732 -25.448 1.00 92.25 302 ALA A N 1
ATOM 2459 C CA . ALA A 1 302 ? 17.253 -3.800 -26.357 1.00 92.25 302 ALA A CA 1
ATOM 2460 C C . ALA A 1 302 ? 18.331 -4.502 -27.201 1.00 92.25 302 ALA A C 1
ATOM 2462 O O . ALA A 1 302 ? 18.384 -4.326 -28.416 1.00 92.25 302 ALA A O 1
ATOM 2463 N N . SER A 1 303 ? 19.162 -5.355 -26.590 1.00 92.06 303 SER A N 1
ATOM 2464 C CA . SER A 1 303 ? 20.205 -6.095 -27.314 1.00 92.06 303 SER A CA 1
ATOM 2465 C C . SER A 1 303 ? 19.637 -6.993 -28.417 1.00 92.06 303 SER A C 1
ATOM 2467 O O . SER A 1 303 ? 20.141 -6.972 -29.539 1.00 92.06 303 SER A O 1
ATOM 2469 N N . ARG A 1 304 ? 18.576 -7.761 -28.131 1.00 92.12 304 ARG A N 1
ATOM 2470 C CA . ARG A 1 304 ? 17.925 -8.634 -29.121 1.00 92.12 304 ARG A CA 1
ATOM 2471 C C . ARG A 1 304 ? 17.183 -7.836 -30.182 1.00 92.12 304 ARG A C 1
ATOM 2473 O O . ARG A 1 304 ? 17.306 -8.148 -31.359 1.00 92.12 304 ARG A O 1
ATOM 2480 N N . LEU A 1 305 ? 16.457 -6.805 -29.768 1.00 91.75 305 LEU A N 1
ATOM 2481 C CA . LEU A 1 305 ? 15.642 -5.980 -30.646 1.00 91.75 305 LEU A CA 1
ATOM 2482 C C . LEU A 1 305 ? 16.505 -5.283 -31.702 1.00 91.75 305 LEU A C 1
ATOM 2484 O O . LEU A 1 305 ? 16.241 -5.400 -32.893 1.00 91.75 305 LEU A O 1
ATOM 2488 N N . PHE A 1 306 ? 17.617 -4.667 -31.302 1.00 90.31 306 PHE A N 1
ATOM 2489 C CA . PHE A 1 306 ? 18.497 -4.010 -32.266 1.00 90.31 306 PHE A CA 1
ATOM 2490 C C . PHE A 1 306 ? 19.298 -4.963 -33.173 1.00 90.31 306 PHE A C 1
ATOM 2492 O O . PHE A 1 306 ? 19.873 -4.508 -34.157 1.00 90.31 306 PHE A O 1
ATOM 2499 N N . ARG A 1 307 ? 19.324 -6.282 -32.919 1.00 89.88 307 ARG A N 1
ATOM 2500 C CA . ARG A 1 307 ? 19.859 -7.254 -33.901 1.00 89.88 307 ARG A CA 1
ATOM 2501 C C . ARG A 1 307 ? 18.952 -7.411 -35.125 1.00 89.88 307 ARG A C 1
ATOM 2503 O O . ARG A 1 307 ? 19.415 -7.908 -36.150 1.00 89.88 307 ARG A O 1
ATOM 2510 N N . LEU A 1 308 ? 17.691 -6.989 -35.020 1.00 88.00 308 LEU A N 1
ATOM 2511 C CA . LEU A 1 308 ? 16.702 -6.999 -36.100 1.00 88.00 308 LEU A CA 1
ATOM 2512 C C . LEU A 1 308 ? 16.770 -5.742 -36.976 1.00 88.00 308 LEU A C 1
ATOM 2514 O O . LEU A 1 308 ? 15.959 -5.583 -37.885 1.00 88.00 308 LEU A O 1
ATOM 2518 N N . GLN A 1 309 ? 17.728 -4.848 -36.724 1.00 87.25 309 GLN A N 1
ATOM 2519 C CA . GLN A 1 309 ? 17.937 -3.672 -37.558 1.00 87.25 309 GLN A CA 1
ATOM 2520 C C . GLN A 1 309 ? 18.260 -4.083 -39.003 1.00 87.25 309 GLN A C 1
ATOM 2522 O O . GLN A 1 309 ? 18.983 -5.058 -39.241 1.00 87.25 309 GLN A O 1
ATOM 2527 N N . LEU A 1 310 ? 17.690 -3.350 -39.960 1.00 84.06 310 LEU A N 1
ATOM 2528 C CA . LEU A 1 310 ? 18.000 -3.469 -41.385 1.00 84.06 310 LEU A CA 1
ATOM 2529 C C . LEU A 1 310 ? 19.498 -3.237 -41.640 1.00 84.06 310 LEU A C 1
ATOM 2531 O O . LEU A 1 310 ? 20.101 -2.325 -41.074 1.00 84.06 310 LEU A O 1
ATOM 2535 N N . SER A 1 311 ? 20.087 -4.057 -42.513 1.00 67.00 311 SER A N 1
ATOM 2536 C CA . SER A 1 311 ? 21.500 -3.964 -42.906 1.00 67.00 311 SER A CA 1
ATOM 2537 C C . SER A 1 311 ? 21.797 -2.789 -43.843 1.00 67.00 311 SER A C 1
ATOM 2539 O O . SER A 1 311 ? 22.926 -2.308 -43.860 1.00 67.00 311 SER A O 1
ATOM 2541 N N . ASP A 1 312 ? 20.793 -2.295 -44.571 1.00 64.56 312 ASP A N 1
ATOM 2542 C CA . ASP A 1 312 ? 20.890 -1.140 -45.480 1.00 64.56 312 ASP A CA 1
ATOM 2543 C C . ASP A 1 312 ? 20.739 0.209 -44.747 1.00 64.56 312 ASP A C 1
ATOM 2545 O O . ASP A 1 312 ? 20.056 1.123 -45.204 1.00 64.56 312 ASP A O 1
ATOM 2549 N N . ALA A 1 313 ? 21.362 0.348 -43.575 1.00 66.56 313 ALA A N 1
ATOM 2550 C CA . ALA A 1 313 ? 21.360 1.611 -42.840 1.00 66.56 313 ALA A CA 1
ATOM 2551 C C . ALA A 1 313 ? 22.162 2.698 -43.584 1.00 66.56 313 ALA A C 1
ATOM 2553 O O . ALA A 1 313 ? 23.182 2.406 -44.216 1.00 66.56 313 ALA A O 1
ATOM 2554 N N . ALA A 1 314 ? 21.719 3.957 -43.470 1.00 67.25 314 ALA A N 1
ATOM 2555 C CA . ALA A 1 314 ? 22.428 5.110 -44.018 1.00 67.25 314 ALA A CA 1
ATOM 2556 C C . ALA A 1 314 ? 23.867 5.166 -43.483 1.00 67.25 314 ALA A C 1
ATOM 2558 O O . ALA A 1 314 ? 24.108 5.085 -42.275 1.00 67.25 314 ALA A O 1
ATOM 2559 N N . THR A 1 315 ? 24.822 5.312 -44.394 1.00 72.38 315 THR A N 1
ATOM 2560 C CA . THR A 1 315 ? 26.254 5.425 -44.100 1.00 72.38 315 THR A CA 1
ATOM 2561 C C . THR A 1 315 ? 26.721 6.872 -44.229 1.00 72.38 315 THR A C 1
ATOM 2563 O O . THR A 1 315 ? 26.059 7.689 -44.861 1.00 72.38 315 THR A O 1
ATOM 2566 N N . LYS A 1 316 ? 27.888 7.207 -43.661 1.00 69.75 316 LYS A N 1
ATOM 2567 C CA . LYS A 1 316 ? 28.486 8.555 -43.765 1.00 69.75 316 LYS A CA 1
ATOM 2568 C C . LYS A 1 316 ? 28.688 9.019 -45.219 1.00 69.75 316 LYS A C 1
ATOM 2570 O O . LYS A 1 316 ? 28.755 10.218 -45.471 1.00 69.75 316 LYS A O 1
ATOM 2575 N N . ASP A 1 317 ? 28.790 8.070 -46.144 1.00 69.88 317 ASP A N 1
ATOM 2576 C CA . ASP A 1 317 ? 29.013 8.308 -47.570 1.00 69.88 317 ASP A CA 1
ATOM 2577 C C . ASP A 1 317 ? 27.703 8.427 -48.374 1.00 69.88 317 ASP A C 1
ATOM 2579 O O . ASP A 1 317 ? 27.745 8.601 -49.592 1.00 69.88 317 ASP A O 1
ATOM 2583 N N . ASP A 1 318 ? 26.538 8.318 -47.723 1.00 69.69 318 ASP A N 1
ATOM 2584 C CA . ASP A 1 318 ? 25.241 8.529 -48.366 1.00 69.69 318 ASP A CA 1
ATOM 2585 C C . ASP A 1 318 ? 24.879 10.012 -48.403 1.00 69.69 318 ASP A C 1
ATOM 2587 O O . ASP A 1 318 ? 24.715 10.663 -47.372 1.00 69.69 318 ASP A O 1
ATOM 2591 N N . LEU A 1 319 ? 24.739 10.538 -49.620 1.00 65.69 319 LEU A N 1
ATOM 2592 C CA . LEU A 1 319 ? 24.384 11.925 -49.897 1.00 65.69 319 LEU A CA 1
ATOM 2593 C C . LEU A 1 319 ? 22.977 12.000 -50.492 1.00 65.69 319 LEU A C 1
ATOM 2595 O O . LEU A 1 319 ? 22.610 11.224 -51.376 1.00 65.69 319 LEU A O 1
ATOM 2599 N N . LEU A 1 320 ? 22.199 12.969 -50.018 1.00 62.12 320 LEU A N 1
ATOM 2600 C CA . LEU A 1 320 ? 20.858 13.252 -50.516 1.00 62.12 320 LEU A CA 1
ATOM 2601 C C . LEU A 1 320 ? 20.979 13.932 -51.890 1.00 62.12 320 LEU A C 1
ATOM 2603 O O . LEU A 1 320 ? 21.605 14.983 -52.003 1.00 62.12 320 LEU A O 1
ATOM 2607 N N . GLY A 1 321 ? 20.426 13.313 -52.936 1.00 56.78 321 GLY A N 1
ATOM 2608 C CA . GLY A 1 321 ? 20.513 13.833 -54.306 1.00 56.78 321 GLY A CA 1
ATOM 2609 C C . GLY A 1 321 ? 21.833 13.550 -55.034 1.00 56.78 321 GLY A C 1
ATOM 2610 O O . GLY A 1 321 ? 22.106 14.190 -56.046 1.00 56.78 321 GLY A O 1
ATOM 2611 N N . ALA A 1 322 ? 22.654 12.605 -54.558 1.00 55.81 322 ALA A N 1
ATOM 2612 C CA . ALA A 1 322 ? 23.732 12.079 -55.390 1.00 55.81 322 ALA A CA 1
ATOM 2613 C C . ALA A 1 322 ? 23.123 11.355 -56.600 1.00 55.81 322 ALA A C 1
ATOM 2615 O O . ALA A 1 322 ? 22.370 10.397 -56.431 1.00 55.81 322 ALA A O 1
ATOM 2616 N N . GLU A 1 323 ? 23.442 11.811 -57.813 1.00 44.16 323 GLU A N 1
ATOM 2617 C CA . GLU A 1 323 ? 23.164 11.038 -59.022 1.00 44.16 323 GLU A CA 1
ATOM 2618 C C . GLU A 1 323 ? 23.841 9.668 -58.878 1.00 44.16 323 GLU A C 1
ATOM 2620 O O . GLU A 1 323 ? 25.005 9.601 -58.459 1.00 44.16 323 GLU A O 1
ATOM 2625 N N . ASP A 1 324 ? 23.120 8.587 -59.202 1.00 44.62 324 ASP A N 1
ATOM 2626 C CA . ASP A 1 324 ? 23.652 7.222 -59.273 1.00 44.62 324 ASP A CA 1
ATOM 2627 C C . ASP A 1 324 ? 24.718 7.163 -60.378 1.00 44.62 324 ASP A C 1
ATOM 2629 O O . ASP A 1 324 ? 24.525 6.650 -61.480 1.00 44.62 324 ASP A O 1
ATOM 2633 N N . THR A 1 325 ? 25.894 7.716 -60.097 1.00 45.19 325 THR A N 1
ATOM 2634 C CA . THR A 1 325 ? 27.079 7.482 -60.899 1.00 45.19 325 THR A CA 1
ATOM 2635 C C . THR A 1 325 ? 27.513 6.069 -60.571 1.00 45.19 325 THR A C 1
ATOM 2637 O O . THR A 1 325 ? 28.260 5.811 -59.625 1.00 45.19 325 THR A O 1
ATOM 2640 N N . VAL A 1 326 ? 26.998 5.126 -61.359 1.00 44.50 326 VAL A N 1
ATOM 2641 C CA . VAL A 1 326 ? 27.507 3.762 -61.440 1.00 44.50 326 VAL A CA 1
ATOM 2642 C C . VAL A 1 326 ? 28.957 3.871 -61.910 1.00 44.50 326 VAL A C 1
ATOM 2644 O O . VAL A 1 326 ? 29.262 3.793 -63.098 1.00 44.50 326 VAL A O 1
ATOM 2647 N N . LYS A 1 327 ? 29.881 4.130 -60.981 1.00 45.88 327 LYS A N 1
ATOM 2648 C CA . LYS A 1 327 ? 31.309 4.020 -61.248 1.00 45.88 327 LYS A CA 1
ATOM 2649 C C . LYS A 1 327 ? 31.567 2.546 -61.509 1.00 45.88 327 LYS A C 1
ATOM 2651 O O . LYS A 1 327 ? 31.637 1.749 -60.579 1.00 45.88 327 LYS A O 1
ATOM 2656 N N . ALA A 1 328 ? 31.659 2.198 -62.788 1.00 46.59 328 ALA A N 1
ATOM 2657 C CA . ALA A 1 328 ? 32.107 0.902 -63.255 1.00 46.59 328 ALA A CA 1
ATOM 2658 C C . ALA A 1 328 ? 33.515 0.638 -62.698 1.00 46.59 328 ALA A C 1
ATOM 2660 O O . ALA A 1 328 ? 34.509 1.158 -63.202 1.00 46.59 328 ALA A O 1
ATOM 2661 N N . THR A 1 329 ? 33.601 -0.138 -61.621 1.00 43.88 329 THR A N 1
ATOM 2662 C CA . THR A 1 329 ? 34.859 -0.570 -61.017 1.00 43.88 329 THR A CA 1
ATOM 2663 C C . THR A 1 329 ? 35.046 -2.072 -61.219 1.00 43.88 329 THR A C 1
ATOM 2665 O O . THR A 1 329 ? 34.365 -2.882 -60.608 1.00 43.88 329 THR A O 1
ATOM 2668 N N . GLY A 1 330 ? 36.019 -2.417 -62.071 1.00 46.62 330 GLY A N 1
ATOM 2669 C CA . GLY A 1 330 ? 36.879 -3.603 -61.949 1.00 46.62 330 GLY A CA 1
ATOM 2670 C C . GLY A 1 330 ? 36.268 -4.990 -62.200 1.00 46.62 330 GLY A C 1
ATOM 2671 O O . GLY A 1 330 ? 35.437 -5.481 -61.448 1.00 46.62 330 GLY A O 1
ATOM 2672 N N . PHE A 1 331 ? 36.818 -5.692 -63.193 1.00 47.53 331 PHE A N 1
ATOM 2673 C CA . PHE A 1 331 ? 36.458 -7.038 -63.674 1.00 47.53 331 PHE A CA 1
ATOM 2674 C C . PHE A 1 331 ? 36.615 -8.227 -62.685 1.00 47.53 331 PHE A C 1
ATOM 2676 O O . PHE A 1 331 ? 36.623 -9.370 -63.129 1.00 47.53 331 PHE A O 1
ATOM 2683 N N . PHE A 1 332 ? 36.713 -8.023 -61.364 1.00 52.75 332 PHE A N 1
ATOM 2684 C CA . PHE A 1 332 ? 36.934 -9.113 -60.388 1.00 52.75 332 PHE A CA 1
ATOM 2685 C C . PHE A 1 332 ? 36.274 -8.902 -59.010 1.00 52.75 332 PHE A C 1
ATOM 2687 O O . PHE A 1 332 ? 36.861 -9.229 -57.982 1.00 52.75 332 PHE A O 1
ATOM 2694 N N . SER A 1 333 ? 35.042 -8.391 -58.948 1.00 42.28 333 SER A N 1
ATOM 2695 C CA . SER A 1 333 ? 34.284 -8.356 -57.687 1.00 42.28 333 SER A CA 1
ATOM 2696 C C . SER A 1 333 ? 32.923 -9.025 -57.842 1.00 42.28 333 SER A C 1
ATOM 2698 O O . SER A 1 333 ? 32.159 -8.722 -58.758 1.00 42.28 333 SER A O 1
ATOM 2700 N N . SER A 1 334 ? 32.638 -9.981 -56.957 1.00 45.59 334 SER A N 1
ATOM 2701 C CA . SER A 1 334 ? 31.346 -10.653 -56.827 1.00 45.59 334 SER A CA 1
ATOM 2702 C C . SER A 1 334 ? 30.205 -9.634 -56.815 1.00 45.59 334 SER A C 1
ATOM 2704 O O . SER A 1 334 ? 30.275 -8.678 -56.047 1.00 45.59 334 SER A O 1
ATOM 2706 N N . LYS A 1 335 ? 29.186 -9.868 -57.657 1.00 38.47 335 LYS A N 1
ATOM 2707 C CA . LYS A 1 335 ? 27.922 -9.115 -57.799 1.00 38.47 335 LYS A CA 1
ATOM 2708 C C . LYS A 1 335 ? 27.724 -8.033 -56.716 1.00 38.47 335 LYS A C 1
ATOM 2710 O O . LYS A 1 335 ? 27.368 -8.395 -55.592 1.00 38.47 335 LYS A O 1
ATOM 2715 N N . PRO A 1 336 ? 27.904 -6.735 -57.024 1.00 42.50 336 PRO A N 1
ATOM 2716 C CA . PRO A 1 336 ? 27.526 -5.692 -56.085 1.00 42.50 336 PRO A CA 1
ATOM 2717 C C . PRO A 1 336 ? 26.014 -5.797 -55.858 1.00 42.50 336 PRO A C 1
ATOM 2719 O O . PRO A 1 336 ? 25.228 -5.694 -56.799 1.00 42.50 336 PRO A O 1
ATOM 2722 N N . GLN A 1 337 ? 25.606 -6.063 -54.615 1.00 40.47 337 GLN A N 1
ATOM 2723 C CA . GLN A 1 337 ? 24.230 -5.843 -54.179 1.00 40.47 337 GLN A CA 1
ATOM 2724 C C . GLN A 1 337 ? 23.907 -4.380 -54.491 1.00 40.47 337 GLN A C 1
ATOM 2726 O O . GLN A 1 337 ? 24.526 -3.472 -53.935 1.00 40.47 337 GLN A O 1
ATOM 2731 N N . VAL A 1 338 ? 23.004 -4.155 -55.445 1.00 43.12 338 VAL A N 1
ATOM 2732 C CA . VAL A 1 338 ? 22.522 -2.820 -55.800 1.00 43.12 338 VAL A CA 1
ATOM 2733 C C . VAL A 1 338 ? 21.723 -2.314 -54.604 1.00 43.12 338 VAL A C 1
ATOM 2735 O O . VAL A 1 338 ? 20.542 -2.616 -54.458 1.00 43.12 338 VAL A O 1
ATOM 2738 N N . ARG A 1 339 ? 22.395 -1.598 -53.700 1.00 52.19 339 ARG A N 1
ATOM 2739 C CA . ARG A 1 339 ? 21.749 -0.888 -52.598 1.00 52.19 339 ARG A CA 1
ATOM 2740 C C . ARG A 1 339 ? 20.885 0.208 -53.208 1.00 52.19 339 ARG A C 1
ATOM 2742 O O . ARG A 1 339 ? 21.412 1.078 -53.900 1.00 52.19 339 ARG A O 1
ATOM 2749 N N . ASN A 1 340 ? 19.579 0.175 -52.958 1.00 52.03 340 ASN A N 1
ATOM 2750 C CA . ASN A 1 340 ? 18.647 1.176 -53.469 1.00 52.03 340 ASN A CA 1
ATOM 2751 C C . ASN A 1 340 ? 18.816 2.486 -52.672 1.00 52.03 340 ASN A C 1
ATOM 2753 O O . ASN A 1 340 ? 18.103 2.755 -51.708 1.00 52.03 340 ASN A O 1
ATOM 2757 N N . ARG A 1 341 ? 19.841 3.277 -53.018 1.00 51.38 341 ARG A N 1
ATOM 2758 C CA . ARG A 1 341 ? 20.231 4.507 -52.301 1.00 51.38 341 ARG A CA 1
ATOM 2759 C C . ARG A 1 341 ? 19.118 5.557 -52.258 1.00 51.38 341 ARG A C 1
ATOM 2761 O O . ARG A 1 341 ? 19.041 6.316 -51.295 1.00 51.38 341 ARG A O 1
ATOM 2768 N N . ALA A 1 342 ? 18.225 5.556 -53.247 1.00 48.31 342 ALA A N 1
ATOM 2769 C CA . ALA A 1 342 ? 17.113 6.496 -53.355 1.00 48.31 342 ALA A CA 1
ATOM 2770 C C . ALA A 1 342 ? 16.081 6.385 -52.212 1.00 48.31 342 ALA A C 1
ATOM 2772 O O . ALA A 1 342 ? 15.428 7.373 -51.883 1.00 48.31 342 ALA A O 1
ATOM 2773 N N . THR A 1 343 ? 15.942 5.221 -51.566 1.00 57.09 343 THR A N 1
ATOM 2774 C CA . THR A 1 343 ? 14.932 4.997 -50.510 1.00 57.09 343 THR A CA 1
ATOM 2775 C C . THR A 1 343 ? 15.461 5.211 -49.090 1.00 57.09 343 THR A C 1
ATOM 2777 O O . THR A 1 343 ? 14.692 5.165 -48.132 1.00 57.09 343 THR A O 1
ATOM 2780 N N . VAL A 1 344 ? 16.764 5.466 -48.926 1.00 62.50 344 VAL A N 1
ATOM 2781 C CA . VAL A 1 344 ? 17.407 5.618 -47.606 1.00 62.50 344 VAL A CA 1
ATOM 2782 C C . VAL A 1 344 ? 16.900 6.866 -46.867 1.00 62.50 344 VAL A C 1
ATOM 2784 O O . VAL A 1 344 ? 16.738 6.837 -45.651 1.00 62.50 344 VAL A O 1
ATOM 2787 N N . PHE A 1 345 ? 16.564 7.931 -47.605 1.00 67.69 345 PHE A N 1
ATOM 2788 C CA . PHE A 1 345 ? 16.015 9.184 -47.066 1.00 67.69 345 PHE A CA 1
ATOM 2789 C C . PHE A 1 345 ? 14.558 9.441 -47.485 1.00 67.69 345 PHE A C 1
ATOM 2791 O O . PHE A 1 345 ? 14.096 10.578 -47.467 1.00 67.69 345 PHE A O 1
ATOM 2798 N N . SER A 1 346 ? 13.809 8.411 -47.888 1.00 70.75 346 SER A N 1
ATOM 2799 C CA . SER A 1 346 ? 12.376 8.574 -48.164 1.00 70.75 346 SER A CA 1
ATOM 2800 C C . SER A 1 346 ? 11.558 8.492 -46.872 1.00 70.75 346 SER A C 1
ATOM 2802 O O . SER A 1 346 ? 11.797 7.608 -46.046 1.00 70.75 346 SER A O 1
ATOM 2804 N N . LEU A 1 347 ? 10.588 9.399 -46.706 1.00 67.69 347 LEU A N 1
ATOM 2805 C CA . LEU A 1 347 ? 9.705 9.429 -45.535 1.00 67.69 347 LEU A CA 1
ATOM 2806 C C . LEU A 1 347 ? 8.688 8.274 -45.549 1.00 67.69 347 LEU A C 1
ATOM 2808 O O . LEU A 1 347 ? 8.443 7.687 -44.504 1.00 67.69 347 LEU A O 1
ATOM 2812 N N . GLY A 1 348 ? 8.166 7.883 -46.718 1.00 73.56 348 GLY A N 1
ATOM 2813 C CA . GLY A 1 348 ? 7.316 6.694 -46.890 1.00 73.56 348 GLY A CA 1
ATOM 2814 C C . GLY A 1 348 ? 6.222 6.561 -45.822 1.00 73.56 348 GLY A C 1
ATOM 2815 O O . GLY A 1 348 ? 5.536 7.522 -45.505 1.00 73.56 348 GLY A O 1
ATOM 2816 N N . THR A 1 349 ? 6.097 5.375 -45.227 1.00 74.44 349 THR A N 1
ATOM 2817 C CA . THR A 1 349 ? 5.172 5.096 -44.114 1.00 74.44 349 THR A CA 1
ATOM 2818 C C . THR A 1 349 ? 5.759 5.409 -42.732 1.00 74.44 349 THR A C 1
ATOM 2820 O O . THR A 1 349 ? 5.165 5.055 -41.722 1.00 74.44 349 THR A O 1
ATOM 2823 N N . ARG A 1 350 ? 6.931 6.052 -42.639 1.00 79.00 350 ARG A N 1
ATOM 2824 C CA . ARG A 1 350 ? 7.670 6.242 -41.372 1.00 79.00 350 ARG A CA 1
ATOM 2825 C C . ARG A 1 350 ? 6.991 7.241 -40.433 1.00 79.00 350 ARG A C 1
ATOM 2827 O O . ARG A 1 350 ? 7.206 7.201 -39.225 1.00 79.00 350 ARG A O 1
ATOM 2834 N N . GLU A 1 351 ? 6.152 8.118 -40.981 1.00 79.81 351 GLU A N 1
ATOM 2835 C CA . GLU A 1 351 ? 5.351 9.095 -40.235 1.00 79.81 351 GLU A CA 1
ATOM 2836 C C . GLU A 1 351 ? 4.267 8.456 -39.351 1.00 79.81 351 GLU A C 1
ATOM 2838 O O . GLU A 1 351 ? 3.873 9.047 -38.340 1.00 79.81 351 GLU A O 1
ATOM 2843 N N . SER A 1 352 ? 3.825 7.230 -39.667 1.00 83.44 352 SER A N 1
ATOM 2844 C CA . SER A 1 352 ? 2.806 6.526 -38.878 1.00 83.44 352 SER A CA 1
ATOM 2845 C C . SER A 1 352 ? 3.262 6.296 -37.434 1.00 83.44 352 SER A C 1
ATOM 2847 O O . SER A 1 352 ? 2.439 6.325 -36.519 1.00 83.44 352 SER A O 1
ATOM 2849 N N . LEU A 1 353 ? 4.579 6.188 -37.207 1.00 82.06 353 LEU A N 1
ATOM 2850 C CA . LEU A 1 353 ? 5.212 6.023 -35.892 1.00 82.06 353 LEU A CA 1
ATOM 2851 C C . LEU A 1 353 ? 4.921 7.163 -34.914 1.00 82.06 353 LEU A C 1
ATOM 2853 O O . LEU A 1 353 ? 4.959 6.941 -33.705 1.00 82.06 353 LEU A O 1
ATOM 2857 N N . LEU A 1 354 ? 4.644 8.370 -35.414 1.00 81.88 354 LEU A N 1
ATOM 2858 C CA . LEU A 1 354 ? 4.326 9.533 -34.580 1.00 81.88 354 LEU A CA 1
ATOM 2859 C C . LEU A 1 354 ? 2.828 9.681 -34.296 1.00 81.88 354 LEU A C 1
ATOM 2861 O O . LEU A 1 354 ? 2.450 10.490 -33.450 1.00 81.88 354 LEU A O 1
ATOM 2865 N N . SER A 1 355 ? 1.987 8.926 -35.004 1.00 84.25 355 SER A N 1
ATOM 2866 C CA . SER A 1 355 ? 0.532 8.993 -34.909 1.00 84.25 355 SER A CA 1
ATOM 2867 C C . SER A 1 355 ? -0.032 7.632 -34.504 1.00 84.25 355 SER A C 1
ATOM 2869 O O . SER A 1 355 ? 0.012 7.273 -33.328 1.00 84.25 355 SER A O 1
ATOM 2871 N N . PHE A 1 356 ? -0.528 6.860 -35.469 1.00 79.38 356 PHE A N 1
ATOM 2872 C CA . PHE A 1 356 ? -1.244 5.610 -35.235 1.00 79.38 356 PHE A CA 1
ATOM 2873 C C . PHE A 1 356 ? -0.372 4.553 -34.551 1.00 79.38 356 PHE A C 1
ATOM 2875 O O . PHE A 1 356 ? -0.831 3.845 -33.658 1.00 79.38 356 PHE A O 1
ATOM 2882 N N . ASP A 1 357 ? 0.910 4.497 -34.914 1.00 85.31 357 ASP A N 1
ATOM 2883 C CA . ASP A 1 357 ? 1.826 3.491 -34.402 1.00 85.31 357 ASP A CA 1
ATOM 2884 C C . ASP A 1 357 ? 2.517 3.886 -33.101 1.00 85.31 357 ASP A C 1
ATOM 2886 O O . ASP A 1 357 ? 3.275 3.080 -32.576 1.00 85.31 357 ASP A O 1
ATOM 2890 N N . LEU A 1 358 ? 2.261 5.068 -32.528 1.00 85.50 358 LEU A N 1
ATOM 2891 C CA . LEU A 1 358 ? 2.953 5.537 -31.319 1.00 85.50 358 LEU A CA 1
ATOM 2892 C C . LEU A 1 358 ? 2.779 4.576 -30.129 1.00 85.50 358 LEU A C 1
ATOM 2894 O O . LEU A 1 358 ? 3.730 4.348 -29.368 1.00 85.50 358 LEU A O 1
ATOM 2898 N N . LEU A 1 359 ? 1.593 3.971 -30.004 1.00 87.81 359 LEU A N 1
ATOM 2899 C CA . LEU A 1 359 ? 1.204 3.030 -28.942 1.00 87.81 359 LEU A CA 1
ATOM 2900 C C . LEU A 1 359 ? 0.986 1.591 -29.446 1.00 87.81 359 LEU A C 1
ATOM 2902 O O . LEU A 1 359 ? 0.539 0.741 -28.681 1.00 87.81 359 LEU A O 1
ATOM 2906 N N . SER A 1 360 ? 1.337 1.284 -30.702 1.00 88.62 360 SER A N 1
ATOM 2907 C CA . SER A 1 360 ? 1.264 -0.081 -31.248 1.00 88.62 360 SER A CA 1
ATOM 2908 C C . SER A 1 360 ? 2.019 -1.104 -30.373 1.00 88.62 360 SER A C 1
ATOM 2910 O O . SER A 1 360 ? 3.011 -0.742 -29.731 1.00 88.62 360 SER A O 1
ATOM 2912 N N . PRO A 1 361 ? 1.616 -2.386 -30.350 1.00 89.81 361 PRO A N 1
ATOM 2913 C CA . PRO A 1 361 ? 2.248 -3.406 -29.513 1.00 89.81 361 PRO A CA 1
ATOM 2914 C C . PRO A 1 361 ? 3.778 -3.467 -29.642 1.00 89.81 361 PRO A C 1
ATOM 2916 O O . PRO A 1 361 ? 4.359 -3.126 -30.676 1.00 89.81 361 PRO A O 1
ATOM 2919 N N . LEU A 1 362 ? 4.441 -3.904 -28.568 1.00 91.88 362 LEU A N 1
ATOM 2920 C CA . LEU A 1 362 ? 5.895 -4.057 -28.545 1.00 91.88 362 LEU A CA 1
ATOM 2921 C C . LEU A 1 362 ? 6.359 -5.112 -29.553 1.00 91.88 362 LEU A C 1
ATOM 2923 O O . LEU A 1 362 ? 5.730 -6.158 -29.714 1.00 91.88 362 LEU A O 1
ATOM 2927 N N . ILE A 1 363 ? 7.505 -4.860 -30.189 1.00 90.56 363 ILE A N 1
ATOM 2928 C CA . ILE A 1 363 ? 8.114 -5.812 -31.116 1.00 90.56 363 ILE A CA 1
ATOM 2929 C C . ILE A 1 363 ? 8.647 -6.984 -30.297 1.00 90.56 363 ILE A C 1
ATOM 2931 O O . ILE A 1 363 ? 9.575 -6.830 -29.504 1.00 90.56 363 ILE A O 1
ATOM 2935 N N . VAL A 1 364 ? 8.091 -8.175 -30.511 1.00 91.38 364 VAL A N 1
ATOM 2936 C CA . VAL A 1 364 ? 8.552 -9.398 -29.846 1.00 91.38 364 VAL A CA 1
ATOM 2937 C C . VAL A 1 364 ? 9.781 -9.930 -30.591 1.00 91.38 364 VAL A C 1
ATOM 2939 O O . VAL A 1 364 ? 9.626 -10.482 -31.684 1.00 91.38 364 VAL A O 1
ATOM 2942 N N . PRO A 1 365 ? 11.008 -9.847 -30.029 1.00 89.00 365 PRO A N 1
ATOM 2943 C CA . PRO A 1 365 ? 12.216 -10.105 -30.812 1.00 89.00 365 PRO A CA 1
ATOM 2944 C C . PRO A 1 365 ? 12.305 -11.539 -31.342 1.00 89.00 365 PRO A C 1
ATOM 2946 O O . PRO A 1 365 ? 12.860 -11.767 -32.408 1.00 89.00 365 PRO A O 1
ATOM 2949 N N . HIS A 1 366 ? 11.749 -12.512 -30.613 1.00 87.75 366 HIS A N 1
ATOM 2950 C CA . HIS A 1 366 ? 11.750 -13.911 -31.038 1.00 87.75 366 HIS A CA 1
ATOM 2951 C C . HIS A 1 366 ? 10.803 -14.171 -32.217 1.00 87.75 366 HIS A C 1
ATOM 2953 O O . HIS A 1 366 ? 11.192 -14.860 -33.154 1.00 87.75 366 HIS A O 1
ATOM 2959 N N . ALA A 1 367 ? 9.596 -13.596 -32.192 1.00 89.94 367 ALA A N 1
ATOM 2960 C CA . ALA A 1 367 ? 8.612 -13.757 -33.262 1.00 89.94 367 ALA A CA 1
ATOM 2961 C C . ALA A 1 367 ? 9.095 -13.085 -34.553 1.00 89.94 367 ALA A C 1
ATOM 2963 O O . ALA A 1 367 ? 9.131 -13.720 -35.603 1.00 89.94 367 ALA A O 1
ATOM 2964 N N . ALA A 1 368 ? 9.585 -11.847 -34.449 1.00 89.00 368 ALA A N 1
ATOM 2965 C CA . ALA A 1 368 ? 10.148 -11.127 -35.585 1.00 89.00 368 ALA A CA 1
ATOM 2966 C C . ALA A 1 368 ? 11.379 -11.832 -36.182 1.00 89.00 368 ALA A C 1
ATOM 2968 O O . ALA A 1 368 ? 11.541 -11.887 -37.398 1.00 89.00 368 ALA A O 1
ATOM 2969 N N . GLN A 1 369 ? 12.230 -12.431 -35.338 1.00 88.94 369 GLN A N 1
ATOM 2970 C CA . GLN A 1 369 ? 13.365 -13.220 -35.816 1.00 88.94 369 GLN A CA 1
ATOM 2971 C C . GLN A 1 369 ? 12.919 -14.472 -36.589 1.00 88.94 369 GLN A C 1
ATOM 2973 O O . GLN A 1 369 ? 13.544 -14.804 -37.593 1.00 88.94 369 GLN A O 1
ATOM 2978 N N . GLN A 1 370 ? 11.860 -15.161 -36.147 1.00 88.69 370 GLN A N 1
ATOM 2979 C CA . GLN A 1 370 ? 11.303 -16.319 -36.861 1.00 88.69 370 GLN A CA 1
ATOM 2980 C C . GLN A 1 370 ? 10.643 -15.922 -38.186 1.00 88.69 370 GLN A C 1
ATOM 2982 O O . GLN A 1 370 ? 10.807 -16.624 -39.180 1.00 88.69 370 GLN A O 1
ATOM 2987 N N . ALA A 1 371 ? 9.950 -14.783 -38.212 1.00 89.38 371 ALA A N 1
ATOM 2988 C CA . ALA A 1 371 ? 9.347 -14.217 -39.417 1.00 89.38 371 ALA A CA 1
ATOM 2989 C C . ALA A 1 371 ? 10.381 -13.604 -40.387 1.00 89.38 371 ALA A C 1
ATOM 2991 O O . ALA A 1 371 ? 10.026 -13.188 -41.486 1.00 89.38 371 ALA A O 1
ATOM 2992 N N . ASN A 1 372 ? 11.664 -13.565 -39.998 1.00 86.19 372 ASN A N 1
ATOM 2993 C CA . ASN A 1 372 ? 12.754 -12.912 -40.726 1.00 86.19 372 ASN A CA 1
ATOM 2994 C C . ASN A 1 372 ? 12.466 -11.427 -41.032 1.00 86.19 372 ASN A C 1
ATOM 2996 O O . ASN A 1 372 ? 12.903 -10.883 -42.048 1.00 86.19 372 ASN A O 1
ATOM 3000 N N . GLU A 1 373 ? 11.733 -10.773 -40.131 1.00 88.06 373 GLU A N 1
ATOM 3001 C CA . GLU A 1 373 ? 11.398 -9.358 -40.220 1.00 88.06 373 GLU A CA 1
ATOM 3002 C C . GLU A 1 373 ? 12.591 -8.495 -39.803 1.00 88.06 373 GLU A C 1
ATOM 3004 O O . GLU A 1 373 ? 13.329 -8.791 -38.854 1.00 88.06 373 GLU A O 1
ATOM 3009 N N . ARG A 1 374 ? 12.781 -7.395 -40.529 1.00 85.31 374 ARG A N 1
ATOM 3010 C CA . ARG A 1 374 ? 13.825 -6.405 -40.274 1.00 85.31 374 ARG A CA 1
ATOM 3011 C C . ARG A 1 374 ? 13.190 -5.031 -40.163 1.00 85.31 374 ARG A C 1
ATOM 3013 O O . ARG A 1 374 ? 12.294 -4.703 -40.933 1.00 85.31 374 ARG A O 1
ATOM 3020 N N . PHE A 1 375 ? 13.687 -4.220 -39.237 1.00 87.88 375 PHE A N 1
ATOM 3021 C CA . PHE A 1 375 ? 13.091 -2.922 -38.924 1.00 87.88 375 PHE A CA 1
ATOM 3022 C C . PHE A 1 375 ? 14.074 -1.770 -39.104 1.00 87.88 375 PHE A C 1
ATOM 3024 O O . PHE A 1 375 ? 15.296 -1.928 -38.985 1.00 87.88 375 PHE A O 1
ATOM 3031 N N . GLN A 1 376 ? 13.515 -0.588 -39.349 1.00 87.94 376 GLN A N 1
ATOM 3032 C CA . GLN A 1 376 ? 14.247 0.673 -39.316 1.00 87.94 376 GLN A CA 1
ATOM 3033 C C . GLN A 1 376 ? 14.603 1.053 -37.874 1.00 87.94 376 GLN A C 1
ATOM 3035 O O . GLN A 1 376 ? 13.984 0.591 -36.910 1.00 87.94 376 GLN A O 1
ATOM 3040 N N . PHE A 1 377 ? 15.631 1.889 -37.716 1.00 89.25 377 PHE A N 1
ATOM 3041 C CA . PHE A 1 377 ? 16.166 2.239 -36.401 1.00 89.25 377 PHE A CA 1
ATOM 3042 C C . PHE A 1 377 ? 15.113 2.890 -35.495 1.00 89.25 377 PHE A C 1
ATOM 3044 O O . PHE A 1 377 ? 14.990 2.506 -34.334 1.00 89.25 377 PHE A O 1
ATOM 3051 N N . GLU A 1 378 ? 14.325 3.825 -36.020 1.00 89.69 378 GLU A N 1
ATOM 3052 C CA . GLU A 1 378 ? 13.307 4.548 -35.262 1.00 89.69 378 GLU A CA 1
ATOM 3053 C C . GLU A 1 378 ? 12.169 3.640 -34.784 1.00 89.69 378 GLU A C 1
ATOM 3055 O O . GLU A 1 378 ? 11.667 3.854 -33.689 1.00 89.69 378 GLU A O 1
ATOM 3060 N N . SER A 1 379 ? 11.805 2.583 -35.521 1.00 90.00 379 SER A N 1
ATOM 3061 C CA . SER A 1 379 ? 10.791 1.612 -35.080 1.00 90.00 379 SER A CA 1
ATOM 3062 C C . SER A 1 379 ? 11.287 0.799 -33.880 1.00 90.00 379 SER A C 1
ATOM 3064 O O . SER A 1 379 ? 10.548 0.556 -32.923 1.00 90.00 379 SER A O 1
ATOM 3066 N N . LEU A 1 380 ? 12.567 0.415 -33.901 1.00 91.62 380 LEU A N 1
ATOM 3067 C CA . LEU A 1 380 ? 13.221 -0.283 -32.793 1.00 91.62 380 LEU A CA 1
ATOM 3068 C C . LEU A 1 380 ? 13.375 0.647 -31.586 1.00 91.62 380 LEU A C 1
ATOM 3070 O O . LEU A 1 380 ? 13.026 0.274 -30.467 1.00 91.62 380 LEU A O 1
ATOM 3074 N N . PHE A 1 381 ? 13.839 1.877 -31.818 1.00 91.38 381 PHE A N 1
ATOM 3075 C CA . PHE A 1 381 ? 13.958 2.912 -30.795 1.00 91.38 381 PHE A CA 1
ATOM 3076 C C . PHE A 1 381 ? 12.604 3.201 -30.140 1.00 91.38 381 PHE A C 1
ATOM 3078 O O . PHE A 1 381 ? 12.497 3.156 -28.915 1.00 91.38 381 PHE A O 1
ATOM 3085 N N . ARG A 1 382 ? 11.556 3.390 -30.947 1.00 92.62 382 ARG A N 1
ATOM 3086 C CA . ARG A 1 382 ? 10.170 3.559 -30.509 1.00 92.62 382 ARG A CA 1
ATOM 3087 C C . ARG A 1 382 ? 9.737 2.427 -29.582 1.00 92.62 382 ARG A C 1
ATOM 3089 O O . ARG A 1 382 ? 9.247 2.688 -28.489 1.00 92.62 382 ARG A O 1
ATOM 3096 N N . SER A 1 383 ? 9.967 1.174 -29.973 1.00 92.88 383 SER A N 1
ATOM 3097 C CA . SER A 1 383 ? 9.573 0.027 -29.154 1.00 92.88 383 SER A CA 1
ATOM 3098 C C . SER A 1 383 ? 10.339 -0.055 -27.824 1.00 92.88 383 SER A C 1
ATOM 3100 O O . SER A 1 383 ? 9.745 -0.402 -26.804 1.00 92.88 383 SER A O 1
ATOM 3102 N N . VAL A 1 384 ? 11.626 0.314 -27.785 1.00 92.12 384 VAL A N 1
ATOM 3103 C CA . VAL A 1 384 ? 12.384 0.417 -26.521 1.00 92.12 384 VAL A CA 1
ATOM 3104 C C . VAL A 1 384 ? 11.836 1.530 -25.628 1.00 92.12 384 VAL A C 1
ATOM 3106 O O . VAL A 1 384 ? 11.622 1.294 -24.439 1.00 92.12 384 VAL A O 1
ATOM 3109 N N . GLN A 1 385 ? 11.604 2.725 -26.181 1.00 89.94 385 GLN A N 1
ATOM 3110 C CA . GLN A 1 385 ? 11.097 3.867 -25.416 1.00 89.94 385 GLN A CA 1
ATOM 3111 C C . GLN A 1 385 ? 9.689 3.604 -24.887 1.00 89.94 385 GLN A C 1
ATOM 3113 O O . GLN A 1 385 ? 9.433 3.827 -23.708 1.00 89.94 385 GLN A O 1
ATOM 3118 N N . TYR A 1 386 ? 8.800 3.051 -25.713 1.00 91.81 386 TYR A N 1
ATOM 3119 C CA . TYR A 1 386 ? 7.453 2.709 -25.278 1.00 91.81 386 TYR A CA 1
ATOM 3120 C C . TYR A 1 386 ? 7.461 1.636 -24.186 1.00 91.81 386 TYR A C 1
ATOM 3122 O O . TYR A 1 386 ? 6.786 1.799 -23.175 1.00 91.81 386 TYR A O 1
ATOM 3130 N N . ALA A 1 387 ? 8.289 0.590 -24.322 1.00 91.88 387 ALA A N 1
ATOM 3131 C CA . ALA A 1 387 ? 8.448 -0.408 -23.266 1.00 91.88 387 ALA A CA 1
ATOM 3132 C C . ALA A 1 387 ? 8.913 0.237 -21.954 1.00 91.88 387 ALA A C 1
ATOM 3134 O O . ALA A 1 387 ? 8.374 -0.074 -20.894 1.00 91.88 387 ALA A O 1
ATOM 3135 N N . LEU A 1 388 ? 9.890 1.147 -22.013 1.00 90.75 388 LEU A N 1
ATOM 3136 C CA . LEU A 1 388 ? 10.362 1.868 -20.835 1.00 90.75 388 LEU A CA 1
ATOM 3137 C C . LEU A 1 388 ? 9.244 2.701 -20.207 1.00 90.75 388 LEU A C 1
ATOM 3139 O O . LEU A 1 388 ? 9.068 2.647 -18.991 1.00 90.75 388 LEU A O 1
ATOM 3143 N N . VAL A 1 389 ? 8.480 3.423 -21.026 1.00 90.06 389 VAL A N 1
ATOM 3144 C CA . VAL A 1 389 ? 7.368 4.260 -20.573 1.00 90.06 389 VAL A CA 1
ATOM 3145 C C . VAL A 1 389 ? 6.302 3.435 -19.869 1.00 90.06 389 VAL A C 1
ATOM 3147 O O . VAL A 1 389 ? 5.886 3.766 -18.760 1.00 90.06 389 VAL A O 1
ATOM 3150 N N . ASP A 1 390 ? 5.903 2.329 -20.481 1.00 90.12 390 ASP A N 1
ATOM 3151 C CA . ASP A 1 390 ? 4.806 1.507 -19.997 1.00 90.12 390 ASP A CA 1
ATOM 3152 C C . ASP A 1 390 ? 5.150 0.787 -18.688 1.00 90.12 390 ASP A C 1
ATOM 3154 O O . ASP A 1 390 ? 4.423 0.902 -17.701 1.00 90.12 390 ASP A O 1
ATOM 3158 N N . HIS A 1 391 ? 6.330 0.160 -18.616 1.00 90.69 391 HIS A N 1
ATOM 3159 C CA . HIS A 1 391 ? 6.785 -0.504 -17.390 1.00 90.69 391 HIS A CA 1
ATOM 3160 C C . HIS A 1 391 ? 7.020 0.506 -16.260 1.00 90.69 391 HIS A C 1
ATOM 3162 O O . HIS A 1 391 ? 6.673 0.229 -15.115 1.00 90.69 391 HIS A O 1
ATOM 3168 N N . SER A 1 392 ? 7.548 1.695 -16.577 1.00 90.50 392 SER A N 1
ATOM 3169 C CA . SER A 1 392 ? 7.692 2.783 -15.600 1.00 90.50 392 SER A CA 1
ATOM 3170 C C . SER A 1 392 ? 6.345 3.253 -15.061 1.00 90.50 392 SER A C 1
ATOM 3172 O O . SER A 1 392 ? 6.230 3.529 -13.872 1.00 90.50 392 SER A O 1
ATOM 3174 N N . SER A 1 393 ? 5.329 3.325 -15.924 1.00 89.94 393 SER A N 1
ATOM 3175 C CA . SER A 1 393 ? 3.981 3.746 -15.536 1.00 89.94 393 SER A CA 1
ATOM 3176 C C . SER A 1 393 ? 3.361 2.775 -14.545 1.00 89.94 393 SER A C 1
ATOM 3178 O O . SER A 1 393 ? 2.926 3.176 -13.467 1.00 89.94 393 SER A O 1
ATOM 3180 N N . HIS A 1 394 ? 3.382 1.487 -14.885 1.00 90.69 394 HIS A N 1
ATOM 3181 C CA . HIS A 1 394 ? 2.869 0.441 -14.010 1.00 90.69 394 HIS A CA 1
ATOM 3182 C C . HIS A 1 394 ? 3.613 0.391 -12.676 1.00 90.69 394 HIS A C 1
ATOM 3184 O O . HIS A 1 394 ? 2.980 0.306 -11.626 1.00 90.69 394 HIS A O 1
ATOM 3190 N N . GLU A 1 395 ? 4.941 0.492 -12.709 1.00 92.38 395 GLU A N 1
ATOM 3191 C CA . GLU A 1 395 ? 5.752 0.416 -11.499 1.00 92.38 395 GLU A CA 1
ATOM 3192 C C . GLU A 1 395 ? 5.536 1.621 -10.578 1.00 92.38 395 GLU A C 1
ATOM 3194 O O . GLU A 1 395 ? 5.400 1.452 -9.369 1.00 92.38 395 GLU A O 1
ATOM 3199 N N . PHE A 1 396 ? 5.462 2.836 -11.128 1.00 92.00 396 PHE A N 1
ATOM 3200 C CA . PHE A 1 396 ? 5.234 4.041 -10.330 1.00 92.00 396 PHE A CA 1
ATOM 3201 C C . PHE A 1 396 ? 3.876 4.005 -9.619 1.00 92.00 396 PHE A C 1
ATOM 3203 O O . PHE A 1 396 ? 3.795 4.332 -8.433 1.00 92.00 396 PHE A O 1
ATOM 3210 N N . LEU A 1 397 ? 2.825 3.557 -10.317 1.00 90.94 397 LEU A N 1
ATOM 3211 C CA . LEU A 1 397 ? 1.497 3.379 -9.729 1.00 90.94 397 LEU A CA 1
ATOM 3212 C C . LEU A 1 397 ? 1.502 2.295 -8.649 1.00 90.94 397 LEU A C 1
ATOM 3214 O O . LEU A 1 397 ? 1.007 2.537 -7.551 1.00 90.94 397 LEU A O 1
ATOM 3218 N N . PHE A 1 398 ? 2.108 1.135 -8.928 1.00 93.25 398 PHE A N 1
ATOM 3219 C CA . PHE A 1 398 ? 2.216 0.051 -7.952 1.00 93.25 398 PHE A CA 1
ATOM 3220 C C . PHE A 1 398 ? 2.938 0.507 -6.682 1.00 93.25 398 PHE A C 1
ATOM 3222 O O . PHE A 1 398 ? 2.441 0.278 -5.585 1.00 93.25 398 PHE A O 1
ATOM 3229 N N . ILE A 1 399 ? 4.091 1.166 -6.820 1.00 93.69 399 ILE A N 1
ATOM 3230 C CA . ILE A 1 399 ? 4.883 1.649 -5.686 1.00 93.69 399 ILE A CA 1
ATOM 3231 C C . ILE A 1 399 ? 4.090 2.646 -4.851 1.00 93.69 399 ILE A C 1
ATOM 3233 O O . ILE A 1 399 ? 4.062 2.531 -3.626 1.00 93.69 399 ILE A O 1
ATOM 3237 N N . SER A 1 400 ? 3.476 3.626 -5.516 1.00 91.94 400 SER A N 1
ATOM 3238 C CA . SER A 1 400 ? 2.731 4.687 -4.839 1.00 91.94 400 SER A CA 1
ATOM 3239 C C . SER A 1 400 ? 1.572 4.102 -4.036 1.00 91.94 400 SER A C 1
ATOM 3241 O O . SER A 1 400 ? 1.338 4.500 -2.896 1.00 91.94 400 SER A O 1
ATOM 3243 N N . ASP A 1 401 ? 0.900 3.099 -4.604 1.00 93.00 401 ASP A N 1
ATOM 3244 C CA . ASP A 1 401 ? -0.206 2.417 -3.954 1.00 93.00 401 ASP A CA 1
ATOM 3245 C C . ASP A 1 401 ? 0.290 1.455 -2.858 1.00 93.00 401 ASP A C 1
ATOM 3247 O O . ASP A 1 401 ? 0.123 1.714 -1.666 1.00 93.00 401 ASP A O 1
ATOM 3251 N N . PHE A 1 402 ? 0.995 0.381 -3.210 1.00 94.69 402 PHE A N 1
ATOM 3252 C CA . PHE A 1 402 ? 1.386 -0.668 -2.266 1.00 94.69 402 PHE A CA 1
ATOM 3253 C C . PHE A 1 402 ? 2.202 -0.147 -1.071 1.00 94.69 402 PHE A C 1
ATOM 3255 O O . PHE A 1 402 ? 1.926 -0.528 0.067 1.00 94.69 402 PHE A O 1
ATOM 3262 N N . PHE A 1 403 ? 3.160 0.760 -1.301 1.00 94.56 403 PHE A N 1
ATOM 3263 C CA . PHE A 1 403 ? 3.995 1.318 -0.232 1.00 94.56 403 PHE A CA 1
ATOM 3264 C C . PHE A 1 403 ? 3.415 2.574 0.428 1.00 94.56 403 PHE A C 1
ATOM 3266 O O . PHE A 1 403 ? 4.053 3.099 1.341 1.00 94.56 403 PHE A O 1
ATOM 3273 N N . MET A 1 404 ? 2.225 3.036 0.020 1.00 93.69 404 MET A N 1
ATOM 3274 C CA . MET A 1 404 ? 1.554 4.213 0.596 1.00 93.69 404 MET A CA 1
ATOM 3275 C C . MET A 1 404 ? 2.427 5.484 0.532 1.00 93.69 404 MET A C 1
ATOM 3277 O O . MET A 1 404 ? 2.470 6.272 1.477 1.00 93.69 404 MET A O 1
ATOM 3281 N N . VAL A 1 405 ? 3.171 5.673 -0.564 1.00 91.81 405 VAL A N 1
ATOM 3282 C CA . VAL A 1 405 ? 4.092 6.810 -0.742 1.00 91.81 405 VAL A CA 1
ATOM 3283 C C . VAL A 1 405 ? 3.592 7.767 -1.817 1.00 91.81 405 VAL A C 1
ATOM 3285 O O . VAL A 1 405 ? 3.100 7.354 -2.861 1.00 91.81 405 VAL A O 1
ATOM 3288 N N . SER A 1 406 ? 3.769 9.068 -1.588 1.00 90.12 406 SER A N 1
ATOM 3289 C CA . SER A 1 406 ? 3.371 10.121 -2.527 1.00 90.12 406 SER A CA 1
ATOM 3290 C C . SER A 1 406 ? 4.443 11.202 -2.658 1.00 90.12 406 SER A C 1
ATOM 3292 O O . SER A 1 406 ? 5.278 11.388 -1.769 1.00 90.12 406 SER A O 1
ATOM 3294 N N . GLY A 1 407 ? 4.410 11.948 -3.764 1.00 88.12 407 GLY A N 1
ATOM 3295 C CA . GLY A 1 407 ? 5.328 13.061 -4.009 1.00 88.12 407 GLY A CA 1
ATOM 3296 C C . GLY A 1 407 ? 6.789 12.611 -4.085 1.00 88.12 407 GLY A C 1
ATOM 3297 O O . GLY A 1 407 ? 7.119 11.650 -4.779 1.00 88.12 407 GLY A O 1
ATOM 3298 N N . GLN A 1 408 ? 7.671 13.301 -3.360 1.00 88.75 408 GLN A N 1
ATOM 3299 C CA . GLN A 1 408 ? 9.118 13.085 -3.440 1.00 88.75 408 GLN A CA 1
ATOM 3300 C C . GLN A 1 408 ? 9.551 11.672 -3.008 1.00 88.75 408 GLN A C 1
ATOM 3302 O O . GLN A 1 408 ? 10.407 11.073 -3.655 1.00 88.75 408 GLN A O 1
ATOM 3307 N N . ALA A 1 409 ? 8.919 11.095 -1.982 1.00 90.44 409 ALA A N 1
ATOM 3308 C CA . ALA A 1 409 ? 9.247 9.746 -1.514 1.00 90.44 409 ALA A CA 1
ATOM 3309 C C . ALA A 1 409 ? 8.952 8.669 -2.576 1.00 90.44 409 ALA A C 1
ATOM 3311 O O . ALA A 1 409 ? 9.726 7.725 -2.740 1.00 90.44 409 ALA A O 1
ATOM 3312 N N . ALA A 1 410 ? 7.863 8.833 -3.338 1.00 90.31 410 ALA A N 1
ATOM 3313 C CA . ALA A 1 410 ? 7.529 7.943 -4.450 1.00 90.31 410 ALA A CA 1
ATOM 3314 C C . ALA A 1 410 ? 8.561 8.054 -5.583 1.00 90.31 410 ALA A C 1
ATOM 3316 O O . ALA A 1 410 ? 8.999 7.042 -6.132 1.00 90.31 410 ALA A O 1
ATOM 3317 N N . ILE A 1 411 ? 9.003 9.279 -5.893 1.00 89.81 411 ILE A N 1
ATOM 3318 C CA . ILE A 1 411 ? 10.037 9.544 -6.905 1.00 89.81 411 ILE A CA 1
ATOM 3319 C C . ILE A 1 411 ? 11.370 8.900 -6.511 1.00 89.81 411 ILE A C 1
ATOM 3321 O O . ILE A 1 411 ? 12.035 8.298 -7.356 1.00 89.81 411 ILE A O 1
ATOM 3325 N N . GLU A 1 412 ? 11.765 8.996 -5.243 1.00 91.25 412 GLU A N 1
ATOM 3326 C CA . GLU A 1 412 ? 13.000 8.394 -4.737 1.00 91.25 412 GLU A CA 1
ATOM 3327 C C . GLU A 1 412 ? 12.964 6.867 -4.811 1.00 91.25 412 GLU A C 1
ATOM 3329 O O . GLU A 1 412 ? 13.910 6.262 -5.324 1.00 91.25 412 GLU A O 1
ATOM 3334 N N . LEU A 1 413 ? 11.867 6.241 -4.371 1.00 92.38 413 LEU A N 1
ATOM 3335 C CA . LEU A 1 413 ? 11.725 4.784 -4.432 1.00 92.38 413 LEU A CA 1
ATOM 3336 C C . LEU A 1 413 ? 11.717 4.283 -5.882 1.00 92.38 413 LEU A C 1
ATOM 3338 O O . LEU A 1 413 ? 12.430 3.340 -6.229 1.00 92.38 413 LEU A O 1
ATOM 3342 N N . PHE A 1 414 ? 10.976 4.966 -6.755 1.00 92.94 414 PHE A N 1
ATOM 3343 C CA . PHE A 1 414 ? 10.966 4.671 -8.183 1.00 92.94 414 PHE A CA 1
ATOM 3344 C C . PHE A 1 414 ? 12.362 4.814 -8.805 1.00 92.94 414 PHE A C 1
ATOM 3346 O O . PHE A 1 414 ? 12.784 3.972 -9.600 1.00 92.94 414 PHE A O 1
ATOM 3353 N N . SER A 1 415 ? 13.110 5.852 -8.421 1.00 91.38 415 SER A N 1
ATOM 3354 C CA . SER A 1 415 ? 14.470 6.080 -8.916 1.00 91.38 415 SER A CA 1
ATOM 3355 C C . SER A 1 415 ? 15.407 4.937 -8.524 1.00 91.38 415 SER A C 1
ATOM 3357 O O . SER A 1 415 ? 16.179 4.475 -9.364 1.00 91.38 415 SER A O 1
ATOM 3359 N N . GLN A 1 416 ? 15.308 4.414 -7.299 1.00 93.00 416 GLN A N 1
ATOM 3360 C CA . GLN A 1 416 ? 16.101 3.254 -6.870 1.00 93.00 416 GLN A CA 1
ATOM 3361 C C . GLN A 1 416 ? 15.828 2.013 -7.735 1.00 93.00 416 GLN A C 1
ATOM 3363 O O . GLN A 1 416 ? 16.752 1.266 -8.061 1.00 93.00 416 GLN A O 1
ATOM 3368 N N . ILE A 1 417 ? 14.583 1.831 -8.180 1.00 93.56 417 ILE A N 1
ATOM 3369 C CA . ILE A 1 417 ? 14.190 0.698 -9.020 1.00 93.56 417 ILE A CA 1
ATOM 3370 C C . ILE A 1 417 ? 14.646 0.892 -10.471 1.00 93.56 417 ILE A C 1
ATOM 3372 O O . ILE A 1 417 ? 15.346 0.039 -11.029 1.00 93.56 417 ILE A O 1
ATOM 3376 N N . MET A 1 418 ? 14.288 2.020 -11.088 1.00 91.12 418 MET A N 1
ATOM 3377 C CA . MET A 1 418 ? 14.394 2.205 -12.537 1.00 91.12 418 MET A CA 1
ATOM 3378 C C . MET A 1 418 ? 15.713 2.821 -13.004 1.00 91.12 418 MET A C 1
ATOM 3380 O O . MET A 1 418 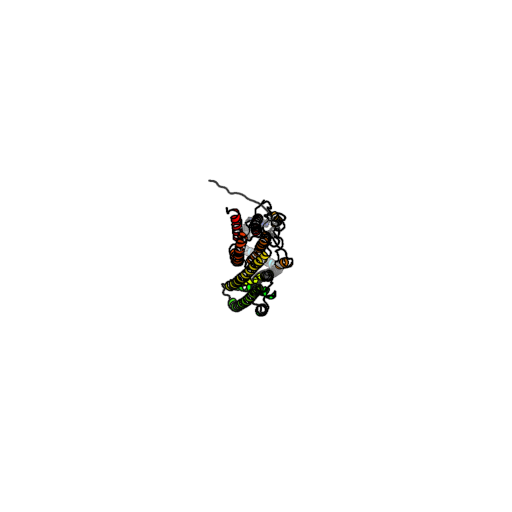? 16.107 2.609 -14.155 1.00 91.12 418 MET A O 1
ATOM 3384 N N . MET A 1 419 ? 16.448 3.544 -12.151 1.00 90.69 419 MET A N 1
ATOM 3385 C CA . MET A 1 419 ? 17.592 4.341 -12.609 1.00 90.69 419 MET A CA 1
ATOM 3386 C C . MET A 1 419 ? 18.710 3.501 -13.231 1.00 90.69 419 MET A C 1
ATOM 3388 O O . MET A 1 419 ? 19.314 3.911 -14.228 1.00 90.69 419 MET A O 1
ATOM 3392 N N . ARG A 1 420 ? 18.954 2.295 -12.708 1.00 92.19 420 ARG A N 1
ATOM 3393 C CA . ARG A 1 420 ? 19.949 1.371 -13.270 1.00 92.19 420 ARG A CA 1
ATOM 3394 C C . ARG A 1 420 ? 19.589 0.940 -14.695 1.00 92.19 420 ARG A C 1
ATOM 3396 O O . ARG A 1 420 ? 20.454 0.908 -15.571 1.00 92.19 420 ARG A O 1
ATOM 3403 N N . SER A 1 421 ? 18.313 0.644 -14.932 1.00 92.12 421 SER A N 1
ATOM 3404 C CA . SER A 1 421 ? 17.774 0.254 -16.240 1.00 92.12 421 SER A CA 1
ATOM 3405 C C . SER A 1 421 ? 17.815 1.415 -17.228 1.00 92.12 421 SER A C 1
ATOM 3407 O O . SER A 1 421 ? 18.324 1.259 -18.337 1.00 92.12 421 SER A O 1
ATOM 3409 N N . ILE A 1 422 ? 17.369 2.598 -16.796 1.00 90.06 422 ILE A N 1
ATOM 3410 C CA . ILE A 1 422 ? 17.393 3.827 -17.595 1.00 90.06 422 ILE A CA 1
ATOM 3411 C C . ILE A 1 422 ? 18.827 4.153 -18.016 1.00 90.06 422 ILE A C 1
ATOM 3413 O O . ILE A 1 422 ? 19.085 4.368 -19.194 1.00 90.06 422 ILE A O 1
ATOM 3417 N N . THR A 1 423 ? 19.786 4.113 -17.088 1.00 90.56 423 THR A N 1
ATOM 3418 C CA . THR A 1 423 ? 21.201 4.396 -17.385 1.00 90.56 423 THR A CA 1
ATOM 3419 C C . THR A 1 423 ? 21.783 3.407 -18.400 1.00 90.56 423 THR A C 1
ATOM 3421 O O . THR A 1 423 ? 22.497 3.806 -19.320 1.00 90.56 423 THR A O 1
ATOM 3424 N N . CYS A 1 424 ? 21.445 2.119 -18.283 1.00 91.38 424 CYS A N 1
ATOM 3425 C CA . CYS A 1 424 ? 21.860 1.099 -19.246 1.00 91.38 424 CYS A CA 1
ATOM 3426 C C . CYS A 1 424 ? 21.287 1.356 -20.649 1.00 91.38 424 CYS A C 1
ATOM 3428 O O . CYS A 1 424 ? 22.003 1.224 -21.644 1.00 91.38 424 CYS A O 1
ATOM 3430 N N . LEU A 1 425 ? 20.005 1.719 -20.735 1.00 90.00 425 LEU A N 1
ATOM 3431 C CA . LEU A 1 425 ? 19.348 2.037 -22.001 1.00 90.00 425 LEU A CA 1
ATOM 3432 C C . LEU A 1 425 ? 19.895 3.321 -22.620 1.00 90.00 425 LEU A C 1
ATOM 3434 O O . LEU A 1 425 ? 20.141 3.333 -23.822 1.00 90.00 425 LEU A O 1
ATOM 3438 N N . LEU A 1 426 ? 20.136 4.360 -21.815 1.00 88.81 426 LEU A N 1
ATOM 3439 C CA . LEU A 1 426 ? 20.736 5.618 -22.263 1.00 88.81 426 LEU A CA 1
ATOM 3440 C C . LEU A 1 426 ? 22.078 5.369 -22.948 1.00 88.81 426 LEU A C 1
ATOM 3442 O O . LEU A 1 426 ? 22.261 5.801 -24.082 1.00 88.81 426 LEU A O 1
ATOM 3446 N N . LYS A 1 427 ? 22.965 4.597 -22.310 1.00 89.12 427 LYS A N 1
ATOM 3447 C CA . LYS A 1 427 ? 24.265 4.241 -22.887 1.00 89.12 427 LYS A CA 1
ATOM 3448 C C . LYS A 1 427 ? 24.124 3.450 -24.192 1.00 89.12 427 LYS A C 1
ATOM 3450 O O . LYS A 1 427 ? 24.799 3.747 -25.172 1.00 89.12 427 LYS A O 1
ATOM 3455 N N . SER A 1 428 ? 23.216 2.469 -24.237 1.00 87.75 428 SER A N 1
ATOM 3456 C CA . SER A 1 428 ? 22.989 1.703 -25.471 1.00 87.75 428 SER A CA 1
ATOM 3457 C C . SER A 1 428 ? 22.387 2.557 -26.591 1.00 87.75 428 SER A C 1
ATOM 3459 O O . SER A 1 428 ? 22.704 2.332 -27.757 1.00 87.75 428 SER A O 1
ATOM 3461 N N . CYS A 1 429 ? 21.533 3.529 -26.262 1.00 86.69 429 CYS A N 1
ATOM 3462 C CA . CYS A 1 429 ? 20.992 4.471 -27.236 1.00 86.69 429 CYS A CA 1
ATOM 3463 C C . CYS A 1 429 ? 22.084 5.411 -27.750 1.00 86.69 429 CYS A C 1
ATOM 3465 O O . CYS A 1 429 ? 22.164 5.611 -28.955 1.00 86.69 429 CYS A O 1
ATOM 3467 N N . GLU A 1 430 ? 22.943 5.937 -26.875 1.00 86.94 430 GLU A N 1
ATOM 3468 C CA . GLU A 1 430 ? 24.049 6.829 -27.241 1.00 86.94 430 GLU A CA 1
ATOM 3469 C C . GLU A 1 430 ? 24.972 6.191 -28.288 1.00 86.94 430 GLU A C 1
ATOM 3471 O O . GLU A 1 430 ? 25.175 6.762 -29.360 1.00 86.94 430 GLU A O 1
ATOM 3476 N N . GLU A 1 431 ? 25.450 4.969 -28.032 1.00 86.69 431 GLU A N 1
ATOM 3477 C CA . GLU A 1 431 ? 26.314 4.221 -28.958 1.00 86.69 431 GLU A CA 1
ATOM 3478 C C . GLU A 1 431 ? 25.667 4.062 -30.348 1.00 86.69 431 GLU A C 1
ATOM 3480 O O . GLU A 1 431 ? 26.330 4.204 -31.378 1.00 86.69 431 GLU A O 1
ATOM 3485 N N . ARG A 1 432 ? 24.351 3.820 -30.395 1.00 86.50 432 ARG A N 1
ATOM 3486 C CA . ARG A 1 432 ? 23.610 3.596 -31.647 1.00 86.50 432 ARG A CA 1
ATOM 3487 C C . ARG A 1 432 ? 23.238 4.887 -32.369 1.00 86.50 432 ARG A C 1
ATOM 3489 O O . ARG A 1 432 ? 23.291 4.928 -33.593 1.00 86.50 432 ARG A O 1
ATOM 3496 N N . ILE A 1 433 ? 22.892 5.941 -31.633 1.00 86.75 433 ILE A N 1
ATOM 3497 C CA . ILE A 1 433 ? 22.608 7.276 -32.177 1.00 86.75 433 ILE A CA 1
ATOM 3498 C C . ILE A 1 433 ? 23.874 7.854 -32.813 1.00 86.75 433 ILE A C 1
ATOM 3500 O O . ILE A 1 433 ? 23.818 8.421 -33.905 1.00 86.75 433 ILE A O 1
ATOM 3504 N N . LEU A 1 434 ? 25.034 7.677 -32.172 1.00 85.44 434 LEU A N 1
ATOM 3505 C CA . LEU A 1 434 ? 26.313 8.114 -32.728 1.00 85.44 434 LEU A CA 1
ATOM 3506 C C . LEU A 1 434 ? 26.622 7.417 -34.058 1.00 85.44 434 LEU A C 1
ATOM 3508 O O . LEU A 1 434 ? 27.056 8.097 -34.990 1.00 85.44 434 LEU A O 1
ATOM 3512 N N . ALA A 1 435 ? 26.329 6.119 -34.165 1.00 85.00 435 ALA A N 1
ATOM 3513 C CA . ALA A 1 435 ? 26.530 5.319 -35.373 1.00 85.00 435 ALA A CA 1
ATOM 3514 C C . ALA A 1 435 ? 25.470 5.533 -36.476 1.00 85.00 435 ALA A C 1
ATOM 3516 O O . ALA A 1 435 ? 25.681 5.086 -37.601 1.00 85.00 435 ALA A O 1
ATOM 3517 N N . ASN A 1 436 ? 24.346 6.200 -36.186 1.00 84.31 436 ASN A N 1
ATOM 3518 C CA . ASN A 1 436 ? 23.275 6.439 -37.156 1.00 84.31 436 ASN A CA 1
ATOM 3519 C C . ASN A 1 436 ? 23.526 7.730 -37.968 1.00 84.31 436 ASN A C 1
ATOM 3521 O O . ASN A 1 436 ? 23.845 8.779 -37.396 1.00 84.31 436 ASN A O 1
ATOM 3525 N N . TYR A 1 437 ? 23.384 7.649 -39.294 1.00 82.19 437 TYR A N 1
ATOM 3526 C CA . TYR A 1 437 ? 23.539 8.765 -40.239 1.00 82.19 437 TYR A CA 1
ATOM 3527 C C . TYR A 1 437 ? 22.236 9.133 -40.972 1.00 82.19 437 TYR A C 1
ATOM 3529 O O . TYR A 1 437 ? 22.233 10.059 -41.778 1.00 82.19 437 TYR A O 1
ATOM 3537 N N . ASP A 1 438 ? 21.121 8.456 -40.687 1.00 84.88 438 ASP A N 1
ATOM 3538 C CA . ASP A 1 438 ? 19.814 8.794 -41.251 1.00 84.88 438 ASP A CA 1
ATOM 3539 C C . ASP A 1 438 ? 19.196 9.978 -40.488 1.00 84.88 438 ASP A C 1
ATOM 3541 O O . ASP A 1 438 ? 18.709 9.839 -39.362 1.00 84.88 438 ASP A O 1
ATOM 3545 N N . ALA A 1 439 ? 19.207 11.157 -41.113 1.00 82.88 439 ALA A N 1
ATOM 3546 C CA . ALA A 1 439 ? 18.665 12.383 -40.535 1.00 82.88 439 ALA A CA 1
ATOM 3547 C C . ALA A 1 439 ? 17.153 12.303 -40.253 1.00 82.88 439 ALA A C 1
ATOM 3549 O O . ALA A 1 439 ? 16.697 12.860 -39.255 1.00 82.88 439 ALA A O 1
ATOM 3550 N N . ILE A 1 440 ? 16.383 11.583 -41.078 1.00 84.69 440 ILE A N 1
ATOM 3551 C CA . ILE A 1 440 ? 14.940 11.401 -40.868 1.00 84.69 440 ILE A CA 1
ATOM 3552 C C . ILE A 1 440 ? 14.721 10.502 -39.657 1.00 84.69 440 ILE A C 1
ATOM 3554 O O . ILE A 1 440 ? 13.954 10.855 -38.765 1.00 84.69 440 ILE A O 1
ATOM 3558 N N . SER A 1 441 ? 15.453 9.389 -39.572 1.00 86.75 441 SER A N 1
ATOM 3559 C CA . SER A 1 441 ? 15.406 8.486 -38.416 1.00 86.75 441 SER A CA 1
ATOM 3560 C C . SER A 1 441 ? 15.712 9.222 -37.110 1.00 86.75 441 SER A C 1
ATOM 3562 O O . SER A 1 441 ? 14.976 9.095 -36.131 1.00 86.75 441 SER A O 1
ATOM 3564 N N . LEU A 1 442 ? 16.768 10.043 -37.099 1.00 87.88 442 LEU A N 1
ATOM 3565 C CA . LEU A 1 442 ? 17.164 10.824 -35.927 1.00 87.88 442 LEU A CA 1
ATOM 3566 C C . LEU A 1 442 ? 16.113 11.877 -35.553 1.00 87.88 442 LEU A C 1
ATOM 3568 O O . LEU A 1 442 ? 15.828 12.046 -34.367 1.00 87.88 442 LEU A O 1
ATOM 3572 N N . TYR A 1 443 ? 15.507 12.546 -36.537 1.00 87.38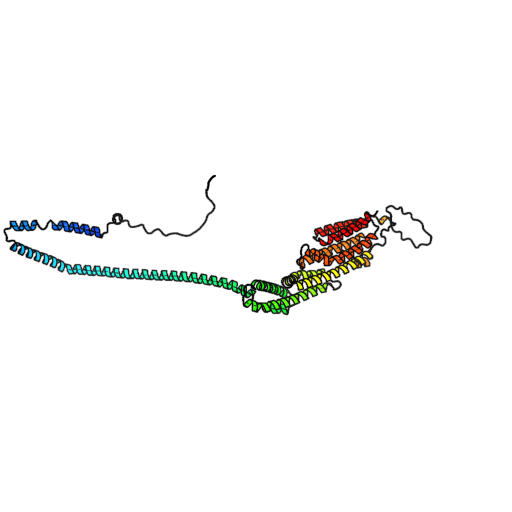 443 TYR A N 1
ATOM 3573 C CA . TYR A 1 443 ? 14.433 13.510 -36.298 1.00 87.38 443 TYR A CA 1
ATOM 3574 C C . TYR A 1 443 ? 13.173 12.834 -35.738 1.00 87.38 443 TYR A C 1
ATOM 3576 O O . TYR A 1 443 ? 12.628 13.286 -34.732 1.00 87.38 443 TYR A O 1
ATOM 3584 N N . LEU A 1 444 ? 12.765 11.694 -36.306 1.00 88.19 444 LEU A N 1
ATOM 3585 C CA . LEU A 1 444 ? 11.656 10.894 -35.782 1.00 88.19 444 LEU A CA 1
ATOM 3586 C C . LEU A 1 444 ? 11.922 10.454 -34.336 1.00 88.19 444 LEU A C 1
ATOM 3588 O O . LEU A 1 444 ? 11.025 10.544 -33.503 1.00 88.19 444 LEU A O 1
ATOM 3592 N N . CYS A 1 445 ? 13.155 10.063 -33.994 1.00 90.06 445 CYS A N 1
ATOM 3593 C CA . CYS A 1 445 ? 13.528 9.760 -32.608 1.00 90.06 445 CYS A CA 1
ATOM 3594 C C . CYS A 1 445 ? 13.354 10.966 -31.664 1.00 90.06 445 CYS A C 1
ATOM 3596 O O . CYS A 1 445 ? 12.905 10.779 -30.534 1.00 90.06 445 CYS A O 1
ATOM 3598 N N . ILE A 1 446 ? 13.660 12.193 -32.110 1.00 88.94 446 ILE A N 1
ATOM 3599 C CA . ILE A 1 446 ? 13.434 13.420 -31.320 1.00 88.94 446 ILE A CA 1
ATOM 3600 C C . ILE A 1 446 ? 11.937 13.620 -31.076 1.00 88.94 446 ILE A C 1
ATOM 3602 O O . ILE A 1 446 ? 11.520 13.836 -29.936 1.00 88.94 446 ILE A O 1
ATOM 3606 N N . CYS A 1 447 ? 11.126 13.512 -32.130 1.00 88.94 447 CYS A N 1
ATOM 3607 C CA . CYS A 1 447 ? 9.674 13.638 -32.032 1.00 88.94 447 CYS A CA 1
ATOM 3608 C C . CYS A 1 447 ? 9.071 12.568 -31.109 1.00 88.94 447 CYS A C 1
ATOM 3610 O O . CYS A 1 447 ? 8.213 12.883 -30.287 1.00 88.94 447 CYS A O 1
ATOM 3612 N N . LEU A 1 448 ? 9.560 11.325 -31.182 1.00 89.62 448 LEU A N 1
ATOM 3613 C CA . LEU A 1 448 ? 9.160 10.241 -30.283 1.00 89.62 448 LEU A CA 1
ATOM 3614 C C . LEU A 1 448 ? 9.496 10.560 -28.823 1.00 89.62 448 LEU A C 1
ATOM 3616 O O . LEU A 1 448 ? 8.650 10.367 -27.955 1.00 89.62 448 LEU A O 1
ATOM 3620 N N . CYS A 1 449 ? 10.693 11.080 -28.535 1.00 88.56 449 CYS A N 1
ATOM 3621 C CA . CYS A 1 449 ? 11.051 11.505 -27.180 1.00 88.56 449 CYS A CA 1
ATOM 3622 C C . CYS A 1 449 ? 10.107 12.591 -26.652 1.00 88.56 449 CYS A C 1
ATOM 3624 O O . CYS A 1 449 ? 9.659 12.487 -25.513 1.00 88.56 449 CYS A O 1
ATOM 3626 N N . ALA A 1 450 ? 9.764 13.590 -27.472 1.00 87.88 450 ALA A N 1
ATOM 3627 C CA . ALA A 1 450 ? 8.808 14.628 -27.089 1.00 87.88 450 ALA A CA 1
ATOM 3628 C C . ALA A 1 450 ? 7.417 14.042 -26.793 1.00 87.88 450 ALA A C 1
ATOM 3630 O O . ALA A 1 450 ? 6.844 14.319 -25.741 1.00 87.88 450 ALA A O 1
ATOM 3631 N N . LYS A 1 451 ? 6.914 13.157 -27.663 1.00 89.38 451 LYS A N 1
ATOM 3632 C CA . LYS A 1 451 ? 5.612 12.500 -27.480 1.00 89.38 451 LYS A CA 1
ATOM 3633 C C . LYS A 1 451 ? 5.559 11.592 -26.256 1.00 89.38 451 LYS A C 1
ATOM 3635 O O . LYS A 1 451 ? 4.566 11.595 -25.537 1.00 89.38 451 LYS A O 1
ATOM 3640 N N . TYR A 1 452 ? 6.625 10.847 -25.974 1.00 88.44 452 TYR A N 1
ATOM 3641 C CA . TYR A 1 452 ? 6.691 10.037 -24.759 1.00 88.44 452 TYR A CA 1
ATOM 3642 C C . TYR A 1 452 ? 6.848 10.881 -23.493 1.00 88.44 452 TYR A C 1
ATOM 3644 O O . TYR A 1 452 ? 6.316 10.495 -22.457 1.00 88.44 452 TYR A O 1
ATOM 3652 N N . SER A 1 453 ? 7.512 12.038 -23.559 1.00 86.19 453 SER A N 1
ATOM 3653 C CA . SER A 1 453 ? 7.519 13.004 -22.456 1.00 86.19 453 SER A CA 1
ATOM 3654 C C . SER A 1 453 ? 6.119 13.563 -22.174 1.00 86.19 453 SER A C 1
ATOM 3656 O O . SER A 1 453 ? 5.722 13.589 -21.013 1.00 86.19 453 SER A O 1
ATOM 3658 N N . GLU A 1 454 ? 5.355 13.946 -23.204 1.00 87.12 454 GLU A N 1
ATOM 3659 C CA . GLU A 1 454 ? 3.948 14.369 -23.062 1.00 87.12 454 GLU A CA 1
ATOM 3660 C C . GLU A 1 454 ? 3.102 13.260 -22.416 1.00 87.12 454 GLU A C 1
ATOM 3662 O O . GLU A 1 454 ? 2.468 13.483 -21.386 1.00 87.12 454 GLU A O 1
ATOM 3667 N N . LEU A 1 455 ? 3.192 12.032 -22.940 1.00 87.31 455 LEU A N 1
ATOM 3668 C CA . LEU A 1 455 ? 2.463 10.873 -22.417 1.00 87.31 455 LEU A CA 1
ATOM 3669 C C . LEU A 1 455 ? 2.799 10.571 -20.946 1.00 87.31 455 LEU A C 1
ATOM 3671 O O . LEU A 1 455 ? 1.940 10.149 -20.176 1.00 87.31 455 LEU A O 1
ATOM 3675 N N . MET A 1 456 ? 4.051 10.770 -20.533 1.00 83.81 456 MET A N 1
ATOM 3676 C CA . MET A 1 456 ? 4.464 10.578 -19.140 1.00 83.81 456 MET A CA 1
ATOM 3677 C C . MET A 1 456 ? 3.876 11.624 -18.197 1.00 83.81 456 MET A C 1
ATOM 3679 O O . MET A 1 456 ? 3.529 11.292 -17.062 1.00 83.81 456 MET A O 1
ATOM 3683 N N . VAL A 1 457 ? 3.756 12.871 -18.660 1.00 85.38 457 VAL A N 1
ATOM 3684 C CA . VAL A 1 457 ? 3.095 13.942 -17.907 1.00 85.38 457 VAL A CA 1
ATOM 3685 C C . VAL A 1 457 ? 1.607 13.636 -17.765 1.00 85.38 457 VAL A C 1
ATOM 3687 O O . VAL A 1 457 ? 1.088 13.713 -16.654 1.00 85.38 457 VAL A O 1
ATOM 3690 N N . GLU A 1 458 ? 0.945 13.202 -18.841 1.00 85.94 458 GLU A N 1
ATOM 3691 C CA . GLU A 1 458 ? -0.462 12.771 -18.808 1.00 85.94 458 GLU A CA 1
ATOM 3692 C C . GLU A 1 458 ? -0.694 11.613 -17.829 1.00 85.94 458 GLU A C 1
ATOM 3694 O O . GLU A 1 458 ? -1.683 11.595 -17.099 1.00 85.94 458 GLU A O 1
ATOM 3699 N N . ARG A 1 459 ? 0.243 10.660 -17.767 1.00 84.88 459 ARG A N 1
ATOM 3700 C CA . ARG A 1 459 ? 0.206 9.527 -16.829 1.00 84.88 459 ARG A CA 1
ATOM 3701 C C . ARG A 1 459 ? 0.663 9.883 -15.405 1.00 84.88 459 ARG A C 1
ATOM 3703 O O . ARG A 1 459 ? 0.617 9.020 -14.532 1.00 84.88 459 ARG A O 1
ATOM 3710 N N . GLY A 1 460 ? 1.111 11.117 -15.157 1.00 78.94 460 GLY A N 1
ATOM 3711 C CA . GLY A 1 460 ? 1.517 11.591 -13.833 1.00 78.94 460 GLY A CA 1
ATOM 3712 C C . GLY A 1 460 ? 2.832 11.002 -13.307 1.00 78.94 460 GLY A C 1
ATOM 3713 O O . GLY A 1 460 ? 2.967 10.820 -12.099 1.00 78.94 460 GLY A O 1
ATOM 3714 N N . ILE A 1 461 ? 3.804 10.692 -14.178 1.00 79.44 461 ILE A N 1
ATOM 3715 C CA . ILE A 1 461 ? 5.084 10.056 -13.801 1.00 79.44 461 ILE A CA 1
ATOM 3716 C C . ILE A 1 461 ? 6.239 11.069 -13.926 1.00 79.44 461 ILE A C 1
ATOM 3718 O O . ILE A 1 461 ? 6.891 11.158 -14.971 1.00 79.44 461 ILE A O 1
ATOM 3722 N N . PRO A 1 462 ? 6.553 11.837 -12.865 1.00 68.88 462 PRO A N 1
ATOM 3723 C CA . PRO A 1 462 ? 7.553 12.909 -12.923 1.00 68.88 462 PRO A CA 1
ATOM 3724 C C . PRO A 1 462 ? 9.009 12.409 -12.959 1.00 68.88 462 PRO A C 1
ATOM 3726 O O . PRO A 1 462 ? 9.913 13.141 -13.357 1.00 68.88 462 PRO A O 1
ATOM 3729 N N . ALA A 1 463 ? 9.267 11.162 -12.560 1.00 61.59 463 ALA A N 1
ATOM 3730 C CA . ALA A 1 463 ? 10.621 10.667 -12.301 1.00 61.59 463 ALA A CA 1
ATOM 3731 C C . ALA A 1 463 ? 11.477 10.388 -13.560 1.00 61.59 463 ALA A C 1
ATOM 3733 O O . ALA A 1 463 ? 12.691 10.210 -13.462 1.00 61.59 463 ALA A O 1
ATOM 3734 N N . MET A 1 464 ? 10.872 10.343 -14.751 1.00 64.44 464 MET A N 1
ATOM 3735 C CA . MET A 1 464 ? 11.536 9.938 -16.004 1.00 64.44 464 MET A CA 1
ATOM 3736 C C . MET A 1 464 ? 11.987 11.103 -16.899 1.00 64.44 464 MET A C 1
ATOM 3738 O O . MET A 1 464 ? 12.747 10.888 -17.847 1.00 64.44 464 MET A O 1
ATOM 3742 N N . ASP A 1 465 ? 11.588 12.335 -16.582 1.00 65.69 465 ASP A N 1
ATOM 3743 C CA . ASP A 1 465 ? 11.799 13.512 -17.435 1.00 65.69 465 ASP A CA 1
ATOM 3744 C C . ASP A 1 465 ? 13.291 13.788 -17.725 1.00 65.69 465 ASP A C 1
ATOM 3746 O O . ASP A 1 465 ? 13.694 14.070 -18.856 1.00 65.69 465 ASP A O 1
ATOM 3750 N N . GLY A 1 466 ? 14.165 13.577 -16.733 1.00 70.75 466 GLY A N 1
ATOM 3751 C CA . GLY A 1 466 ? 15.613 13.727 -16.907 1.00 70.75 466 GLY A CA 1
ATOM 3752 C C . GLY A 1 466 ? 16.234 12.747 -17.916 1.00 70.75 466 GLY A C 1
ATOM 3753 O O . GLY A 1 466 ? 17.214 13.089 -18.580 1.00 70.75 466 GLY A O 1
ATOM 3754 N N . GLY A 1 467 ? 15.675 11.539 -18.055 1.00 69.50 467 GLY A N 1
ATOM 3755 C CA . GLY A 1 467 ? 16.140 10.535 -19.016 1.00 69.50 467 GLY A CA 1
ATOM 3756 C C . GLY A 1 467 ? 15.797 10.925 -20.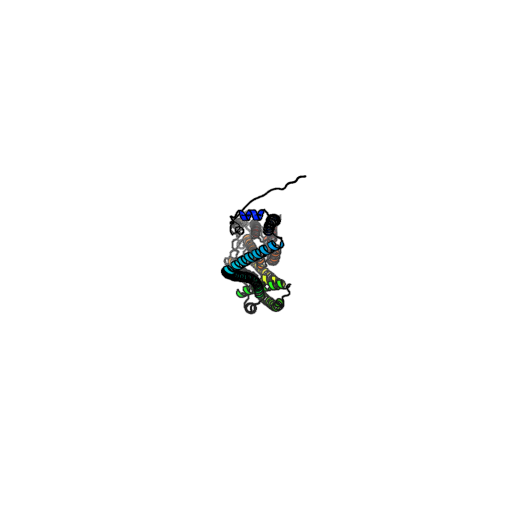452 1.00 69.50 467 GLY A C 1
ATOM 3757 O O . GLY A 1 467 ? 16.688 10.987 -21.299 1.00 69.50 467 GLY A O 1
ATOM 3758 N N . CYS A 1 468 ? 14.531 11.268 -20.705 1.00 67.69 468 CYS A N 1
ATOM 3759 C CA . CYS A 1 468 ? 14.066 11.719 -22.018 1.00 67.69 468 CYS A CA 1
ATOM 3760 C C . CYS A 1 468 ? 14.801 12.987 -22.471 1.00 67.69 468 CYS A C 1
ATOM 3762 O O . CYS A 1 468 ? 15.305 13.029 -23.591 1.00 67.69 468 CYS A O 1
ATOM 3764 N N . LYS A 1 469 ? 14.980 13.972 -21.577 1.00 77.50 469 LYS A N 1
ATOM 3765 C CA . LYS A 1 469 ? 15.748 15.196 -21.862 1.00 77.50 469 LYS A CA 1
ATOM 3766 C C . LYS A 1 469 ? 17.182 14.906 -22.300 1.00 77.50 469 LYS A C 1
ATOM 3768 O O . LYS A 1 469 ? 17.647 15.487 -23.276 1.00 77.50 469 LYS A O 1
ATOM 3773 N N . LYS A 1 470 ? 17.880 13.978 -21.632 1.00 80.19 470 LYS A N 1
ATOM 3774 C CA . LYS A 1 470 ? 19.237 13.569 -22.037 1.00 80.19 470 LYS A CA 1
ATOM 3775 C C . LYS A 1 470 ? 19.255 12.973 -23.445 1.00 80.19 470 LYS A C 1
ATOM 3777 O O . LYS A 1 470 ? 20.140 13.323 -24.221 1.00 80.19 470 LYS A O 1
ATOM 3782 N N . ILE A 1 471 ? 18.289 12.118 -23.791 1.00 77.69 471 ILE A N 1
ATOM 3783 C CA . ILE A 1 471 ? 18.198 11.536 -25.141 1.00 77.69 471 ILE A CA 1
ATOM 3784 C C . ILE A 1 471 ? 17.936 12.614 -26.189 1.00 77.69 471 ILE A C 1
ATOM 3786 O O . ILE A 1 471 ? 18.642 12.659 -27.195 1.00 77.69 471 ILE A O 1
ATOM 3790 N N . THR A 1 472 ? 16.997 13.522 -25.928 1.00 79.00 472 THR A N 1
ATOM 3791 C CA . THR A 1 472 ? 16.701 14.651 -26.817 1.00 79.00 472 THR A CA 1
ATOM 3792 C C . THR A 1 472 ? 17.934 15.525 -27.047 1.00 79.00 472 THR A C 1
ATOM 3794 O O . THR A 1 472 ? 18.238 15.855 -28.191 1.00 79.00 472 THR A O 1
ATOM 3797 N N . THR A 1 473 ? 18.709 15.836 -26.002 1.00 83.38 473 THR A N 1
ATOM 3798 C CA . THR A 1 473 ? 19.965 16.593 -26.137 1.00 83.38 473 THR A CA 1
ATOM 3799 C C . THR A 1 473 ? 21.012 15.836 -26.961 1.00 83.38 473 THR A C 1
ATOM 3801 O O . THR A 1 473 ? 21.663 16.431 -27.819 1.00 83.38 473 THR A O 1
ATOM 3804 N N . MET A 1 474 ? 21.173 14.523 -26.751 1.00 80.19 474 MET A N 1
ATOM 3805 C CA . MET A 1 474 ? 22.105 13.699 -27.540 1.00 80.19 474 MET A CA 1
ATOM 3806 C C . MET A 1 474 ? 21.731 13.669 -29.026 1.00 80.19 474 MET A C 1
ATOM 3808 O O . MET A 1 474 ? 22.605 13.817 -29.881 1.00 80.19 474 MET A O 1
ATOM 3812 N N . LEU A 1 475 ? 20.441 13.513 -29.331 1.00 79.31 475 LEU A N 1
ATOM 3813 C CA . LEU A 1 475 ? 19.923 13.558 -30.698 1.00 79.31 475 LEU A CA 1
ATOM 3814 C C . LEU A 1 475 ? 20.108 14.952 -31.316 1.00 79.31 475 LEU A C 1
ATOM 3816 O O . LEU A 1 475 ? 20.607 15.060 -32.433 1.00 79.31 475 LEU A O 1
ATOM 3820 N N . GLY A 1 476 ? 19.795 16.021 -30.579 1.00 76.19 476 GLY A N 1
ATOM 3821 C CA . GLY A 1 476 ? 19.982 17.405 -31.026 1.00 76.19 476 GLY A CA 1
ATOM 3822 C C . GLY A 1 476 ? 21.441 17.737 -31.355 1.00 76.19 476 GLY A C 1
ATOM 3823 O O . GLY A 1 476 ? 21.722 18.349 -32.384 1.00 76.19 476 GLY A O 1
ATOM 3824 N N . ASN A 1 477 ? 22.397 17.243 -30.563 1.00 80.75 477 ASN A N 1
ATOM 3825 C CA . ASN A 1 477 ? 23.829 17.437 -30.815 1.00 80.75 477 ASN A CA 1
ATOM 3826 C C . ASN A 1 477 ? 24.303 16.866 -32.166 1.00 80.75 477 ASN A C 1
ATOM 3828 O O . ASN A 1 477 ? 25.313 17.335 -32.692 1.00 80.75 477 ASN A O 1
ATOM 3832 N N . LYS A 1 478 ? 23.597 15.886 -32.751 1.00 77.94 478 LYS A N 1
ATOM 3833 C CA . LYS A 1 478 ? 23.896 15.373 -34.102 1.00 77.94 478 LYS A CA 1
ATOM 3834 C C . LYS A 1 478 ? 23.495 16.355 -35.206 1.00 77.94 478 LYS A C 1
ATOM 3836 O O . LYS A 1 478 ? 24.139 16.350 -36.246 1.00 77.94 478 LYS A O 1
ATOM 3841 N N . PHE A 1 479 ? 22.497 17.204 -34.966 1.00 73.06 479 PHE A N 1
ATOM 3842 C CA . PHE A 1 479 ? 22.078 18.263 -35.892 1.00 73.06 479 PHE A CA 1
ATOM 3843 C C . PHE A 1 479 ? 22.857 19.568 -35.687 1.00 73.06 479 PHE A C 1
ATOM 3845 O O . PHE A 1 479 ? 23.015 20.337 -36.627 1.00 73.06 479 PHE A O 1
ATOM 3852 N N . VAL A 1 480 ? 23.375 19.806 -34.476 1.00 66.88 480 VAL A N 1
ATOM 3853 C CA . VAL A 1 480 ? 24.126 21.027 -34.126 1.00 66.88 480 VAL A CA 1
ATOM 3854 C C . VAL A 1 480 ? 25.638 20.896 -34.404 1.00 66.88 480 VAL A C 1
ATOM 3856 O O . VAL A 1 480 ? 26.331 21.902 -34.514 1.00 66.88 480 VAL A O 1
ATOM 3859 N N . ARG A 1 481 ? 26.188 19.680 -34.572 1.00 52.16 481 ARG A N 1
ATOM 3860 C CA . ARG A 1 481 ? 27.610 19.472 -34.924 1.00 52.16 481 ARG A CA 1
ATOM 3861 C C . ARG A 1 481 ? 27.880 19.505 -36.437 1.00 52.16 481 ARG A C 1
ATOM 3863 O O . ARG A 1 481 ? 28.193 18.471 -37.026 1.00 52.16 481 ARG A O 1
ATOM 3870 N N . LYS A 1 482 ? 27.855 20.704 -37.017 1.00 41.16 482 LYS A N 1
ATOM 3871 C CA . LYS A 1 482 ? 28.996 21.395 -37.656 1.00 41.16 482 LYS A CA 1
ATOM 3872 C C . LYS A 1 482 ? 28.519 22.680 -38.312 1.00 41.16 482 LYS A C 1
ATOM 3874 O O . LYS A 1 482 ? 27.618 22.581 -39.168 1.00 41.16 482 LYS A O 1
#

Foldseek 3Di:
DDDDDDDDDDDDDDDDDDDDDDDDDDDDDPDPVVVVVVVVPDDPVVVVVVVVVVVVVVVPPPPPPPVVVVVVVVPDDPVVVVVVVVVVVVVVVVVVVVVCVVCVVVVVVVVVVVVVVVVVVVVVVVVVVVVVVVVVVVVVVVVVVVVVVVVVVVVVVVVVVVCVVVVVVCVLLDDDPLLVCCLQPPACLDPSVVVSLVSLVSSVVVLVVCVVVPDPSSVVRVVVSVVSLVSNLVRLLVVLLVLLVVLVDPPDPNVVSLVSLLVVLVSLVSCVVPPVVSSVVSLVSSLVSLLVVLQVCLLVLLVLLCVLADPLADDPPQDDPDDPPPPDDDPDDDDDPPRPSNCNQDCPCVCCCLPVVLQPDADDSVVCVVVSHHDHPLNSLSNSLNVLLVVLLVVLVSCCRSVVDDDPVSLVSSCSRCVSNLVSVLVVLLVVLVRHDHLSSLVSSLSSLVVSLVVCVVSVNPNCNVSSVSSNVSSVVVVVPD

Nearest PDB structures (foldseek):
  6f09-assembly3_P  TM=3.522E-01  e=3.132E+00  Homo sapiens
  5fu7-assembly1_A  TM=1.865E-01  e=1.081E+00  Homo sapiens
  5och-assembly3_F  TM=1.283E-01  e=2.996E+00  Homo sapiens

pLDDT: mean 78.11, std 17.96, range [26.88, 95.88]

Secondary structure (DSSP, 8-state):
-------------------------------HHHHHHHHS---HHHHHHHHHHHHHHHHHHSSHHHHHHHHHHS---HHHHHHHHHHHHHHHHHHHHHHHHHTHHHHHHHHHHHHHHHHHHHHHHHHHHHHHHHHHHHHHHHHHHHHHHHHHHHHHHHHHHHHHHHHHHHHHH---HHHHHHHHHS-TTSHHHHHHHHHHHHHHHHHHHHGGG--HHHHHHHHHHHHHHHHHHHHHHHHHHHHHHHTTSTT--THHHHHHHHHTTHHHHHHHHH-HHHHHHHHHHHHHHHHHHHHHHHHHHHHHHHTTB-S-PPPTT--TT---------TTS-------GGGTT--TTGGGGGTGGGGPPP--HHHHHHTT--B-HHHHHHHHHHHHHHHHHHHHHHHHHHTT--THHHHHHHHHHHHHHHHHHHHHHHHHHHH---HHHHHHHHHHHHHHHHHHHHTT-GGGHHHHHHHHHHHHHHHH--

InterPro domains:
  IPR007258 Vps52 [PTHR14190] (64-480)
  IPR048319 Vps52, coiled-coil domain [PF04129] (99-271)
  IPR048361 Vps52, C-terminal [PF20655] (288-472)

Radius of gyration: 62.27 Å; Cα contacts (8 Å, |Δi|>4): 255; chains: 1; bounding box: 137×84×172 Å